Protein AF-A0A9W7DPL4-F1 (afdb_monomer)

pLDDT: mean 86.48, std 16.21, range [28.81, 98.75]

Structure (mmCIF, N/CA/C/O backbone):
data_AF-A0A9W7DPL4-F1
#
_entry.id   AF-A0A9W7DPL4-F1
#
loop_
_atom_site.group_PDB
_atom_site.id
_atom_site.type_symbol
_atom_site.label_atom_id
_atom_site.label_alt_id
_atom_site.label_comp_id
_atom_site.label_asym_id
_atom_site.label_entity_id
_atom_site.label_seq_id
_atom_site.pdbx_PDB_ins_code
_atom_site.Cartn_x
_atom_site.Cartn_y
_atom_site.Cartn_z
_atom_site.occupancy
_atom_site.B_iso_or_equiv
_atom_site.auth_seq_id
_atom_site.auth_comp_id
_atom_site.auth_asym_id
_atom_site.auth_atom_id
_atom_site.pdbx_PDB_model_num
ATOM 1 N N . MET A 1 1 ? -44.349 31.134 -17.736 1.00 36.91 1 MET A N 1
ATOM 2 C CA . MET A 1 1 ? -44.894 29.888 -17.160 1.00 36.91 1 MET A CA 1
ATOM 3 C C . MET A 1 1 ? -43.747 29.153 -16.495 1.00 36.91 1 MET A C 1
ATOM 5 O O . MET A 1 1 ? -42.755 28.890 -17.158 1.00 36.91 1 MET A O 1
ATOM 9 N N . MET A 1 2 ? -43.844 28.960 -15.181 1.00 37.44 2 MET A N 1
ATOM 10 C CA . MET A 1 2 ? -42.906 28.165 -14.385 1.00 37.44 2 MET A CA 1
ATOM 11 C C . MET A 1 2 ? -43.144 26.667 -14.615 1.00 37.44 2 MET A C 1
ATOM 13 O O . MET A 1 2 ? -44.274 26.276 -14.900 1.00 37.44 2 MET A O 1
ATOM 17 N N . GLY A 1 3 ? -42.115 25.855 -14.373 1.00 28.81 3 GLY A N 1
ATOM 18 C CA . GLY A 1 3 ? -42.227 24.416 -14.118 1.00 28.81 3 GLY A CA 1
ATOM 19 C C . GLY A 1 3 ? -41.182 23.612 -14.893 1.00 28.81 3 GLY A C 1
ATOM 20 O O . GLY A 1 3 ? -41.059 23.780 -16.096 1.00 28.81 3 GLY A O 1
ATOM 21 N N . ALA A 1 4 ? -40.392 22.725 -14.303 1.00 31.14 4 ALA A N 1
ATOM 22 C CA . ALA A 1 4 ? -40.166 22.376 -12.908 1.00 31.14 4 ALA A CA 1
ATOM 23 C C . ALA A 1 4 ? -38.813 21.646 -12.882 1.00 31.14 4 ALA A C 1
ATOM 25 O O . ALA A 1 4 ? -38.552 20.805 -13.742 1.00 31.14 4 ALA A O 1
ATOM 26 N N . GLY A 1 5 ? -37.942 21.988 -11.931 1.00 30.33 5 GLY A N 1
ATOM 27 C CA . GLY A 1 5 ? -36.714 21.237 -11.695 1.00 30.33 5 GLY A CA 1
ATOM 28 C C . GLY A 1 5 ? -37.054 19.845 -11.172 1.00 30.33 5 GLY A C 1
ATOM 29 O O . GLY A 1 5 ? -37.799 19.714 -10.202 1.00 30.33 5 GLY A O 1
ATOM 30 N N . SER A 1 6 ? -36.510 18.809 -11.806 1.00 29.59 6 SER A N 1
ATOM 31 C CA . SER A 1 6 ? -36.501 17.463 -11.248 1.00 29.59 6 SER A CA 1
ATOM 32 C C . SER A 1 6 ? -35.493 17.432 -10.101 1.00 29.59 6 SER A C 1
ATOM 34 O O . SER A 1 6 ? -34.285 17.316 -10.316 1.00 29.59 6 SER A O 1
ATOM 36 N N . SER A 1 7 ? -35.986 17.574 -8.876 1.00 32.00 7 SER A N 1
ATOM 37 C CA . SER A 1 7 ? -35.237 17.214 -7.683 1.00 32.00 7 SER A CA 1
ATOM 38 C C . SER A 1 7 ? -34.941 15.714 -7.732 1.00 32.00 7 SER A C 1
ATOM 40 O O . SER A 1 7 ? -35.847 14.883 -7.798 1.00 32.00 7 SER A O 1
ATOM 42 N N . HIS A 1 8 ? -33.660 15.350 -7.699 1.00 32.06 8 HIS A N 1
ATOM 43 C CA . HIS A 1 8 ? -33.264 14.010 -7.289 1.00 32.06 8 HIS A CA 1
ATOM 44 C C . HIS A 1 8 ? -33.706 13.831 -5.832 1.00 32.06 8 HIS A C 1
ATOM 46 O O . HIS A 1 8 ? -33.037 14.292 -4.910 1.00 32.06 8 HIS A O 1
ATOM 52 N N . GLN A 1 9 ? -34.856 13.193 -5.618 1.00 29.78 9 GLN A N 1
ATOM 53 C CA . GLN A 1 9 ? -35.152 12.571 -4.336 1.00 29.78 9 GLN A CA 1
ATOM 54 C C . GLN A 1 9 ? -34.154 11.427 -4.162 1.00 29.78 9 GLN A C 1
ATOM 56 O O . GLN A 1 9 ? -34.191 10.435 -4.891 1.00 29.78 9 GLN A O 1
ATOM 61 N N . SER A 1 10 ? -33.230 11.578 -3.216 1.00 34.31 10 SER A N 1
ATOM 62 C CA . SER A 1 10 ? -32.540 10.433 -2.646 1.00 34.31 10 SER A CA 1
ATOM 63 C C . SER A 1 10 ? -33.612 9.555 -2.000 1.00 34.31 10 SER A C 1
ATOM 65 O O . SER A 1 10 ? -34.240 9.949 -1.019 1.00 34.31 10 SER A O 1
ATOM 67 N N . ASN A 1 11 ? -33.876 8.380 -2.572 1.00 39.41 11 ASN A N 1
ATOM 68 C CA . ASN A 1 11 ? -34.682 7.359 -1.907 1.00 39.41 11 ASN A CA 1
ATOM 69 C C . ASN A 1 11 ? -33.906 6.899 -0.666 1.00 39.41 11 ASN A C 1
ATOM 71 O O . ASN A 1 11 ? -33.095 5.976 -0.729 1.00 39.41 11 ASN A O 1
ATOM 75 N N . GLY A 1 12 ? -34.095 7.610 0.446 1.00 50.88 12 GLY A N 1
ATOM 76 C CA . GLY A 1 12 ? -33.578 7.228 1.749 1.00 50.88 12 GLY A CA 1
ATOM 77 C C . GLY A 1 12 ? -34.154 5.870 2.123 1.00 50.88 12 GLY A C 1
ATOM 78 O O . GLY A 1 12 ? -35.369 5.679 2.107 1.00 50.88 12 GLY A O 1
ATOM 79 N N . MET A 1 13 ? -33.271 4.919 2.410 1.00 57.44 13 MET A N 1
ATOM 80 C CA . MET A 1 13 ? -33.646 3.601 2.914 1.00 57.44 13 MET A CA 1
ATOM 81 C C . MET A 1 13 ? -34.536 3.744 4.161 1.00 57.44 13 MET A C 1
ATOM 83 O O . MET A 1 13 ? -34.316 4.665 4.953 1.00 57.44 13 MET A O 1
ATOM 87 N N . PRO A 1 14 ? -35.543 2.871 4.345 1.00 63.38 14 PRO A N 1
ATOM 88 C CA .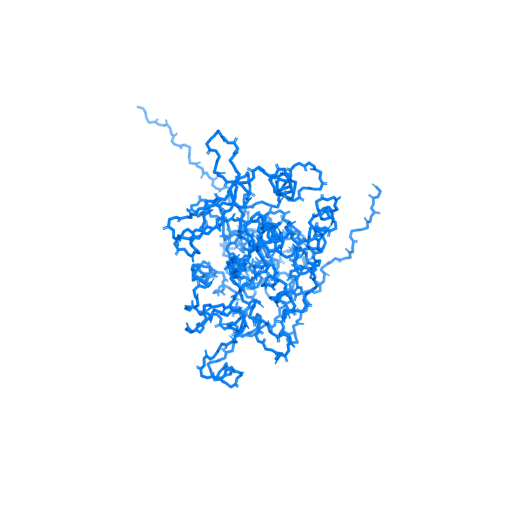 PRO A 1 14 ? -36.466 2.980 5.467 1.00 63.38 14 PRO A CA 1
ATOM 89 C C . PRO A 1 14 ? -35.733 2.837 6.816 1.00 63.38 14 PRO A C 1
ATOM 91 O O . PRO A 1 14 ? -34.727 2.127 6.884 1.00 63.38 14 PRO A O 1
ATOM 94 N N . PRO A 1 15 ? -36.227 3.482 7.891 1.00 65.19 15 PRO A N 1
ATOM 95 C CA . PRO A 1 15 ? -35.708 3.305 9.246 1.00 65.19 15 PRO A CA 1
ATOM 96 C C . PRO A 1 15 ? -35.655 1.823 9.638 1.00 65.19 15 PRO A C 1
ATOM 98 O O . PRO A 1 15 ? -36.596 1.072 9.378 1.00 65.19 15 PRO A O 1
ATOM 101 N N . LEU A 1 16 ? -34.560 1.407 10.269 1.00 71.31 16 LEU A N 1
ATOM 102 C CA . LEU A 1 16 ? -34.350 0.047 10.745 1.00 71.31 16 LEU A CA 1
ATOM 103 C C . LEU A 1 16 ? -34.710 -0.035 12.231 1.00 71.31 16 LEU A C 1
ATOM 105 O O . LEU A 1 16 ? -34.035 0.548 13.080 1.00 71.31 16 LEU A O 1
ATOM 109 N N . ASP A 1 17 ? -35.750 -0.799 12.562 1.00 75.25 17 ASP A N 1
ATOM 110 C CA . ASP A 1 17 ? -36.037 -1.161 13.950 1.00 75.25 17 ASP A CA 1
ATOM 111 C C . ASP A 1 17 ? -35.234 -2.408 14.341 1.00 75.25 17 ASP A C 1
ATOM 113 O O . ASP A 1 17 ? -35.677 -3.545 14.158 1.00 75.25 17 ASP A O 1
ATOM 117 N N . VAL A 1 18 ? -34.035 -2.183 14.884 1.00 69.81 18 VAL A N 1
ATOM 118 C CA . VAL A 1 18 ? -33.102 -3.234 15.323 1.00 69.81 18 VAL A CA 1
ATOM 119 C C . VAL A 1 18 ? -33.755 -4.199 16.312 1.00 69.81 18 VAL A C 1
ATOM 121 O O . VAL A 1 18 ? -33.463 -5.391 16.283 1.00 69.81 18 VAL A O 1
ATOM 124 N N . LYS A 1 19 ? -34.669 -3.713 17.160 1.00 71.81 19 LYS A N 1
ATOM 125 C CA . LYS A 1 19 ? -35.321 -4.520 18.204 1.00 71.81 19 LYS A CA 1
ATOM 126 C C . LYS A 1 19 ? -36.351 -5.493 17.636 1.00 71.81 19 LYS A C 1
ATOM 128 O O . LYS A 1 19 ? -36.674 -6.479 18.293 1.00 71.81 19 LYS A O 1
ATOM 133 N N . SER A 1 20 ? -36.853 -5.225 16.430 1.00 77.12 20 SER A N 1
ATOM 134 C CA . SER A 1 20 ? -37.818 -6.082 15.733 1.00 77.12 20 SER A CA 1
ATOM 135 C C . SER A 1 20 ? -37.172 -7.228 14.944 1.00 77.12 20 SER A C 1
ATOM 137 O O . SER A 1 20 ? -37.871 -8.144 14.508 1.00 77.12 20 SER A O 1
ATOM 139 N N . LEU A 1 21 ? -35.847 -7.195 14.758 1.00 74.44 21 LEU A N 1
ATOM 140 C CA . LEU A 1 21 ? -35.107 -8.153 13.942 1.00 74.44 21 LEU A CA 1
ATOM 141 C C . LEU A 1 21 ? -34.288 -9.110 14.809 1.00 74.44 21 LEU A C 1
ATOM 143 O O . LEU A 1 21 ? -33.631 -8.720 15.770 1.00 74.44 21 LEU A O 1
ATOM 147 N N . SER A 1 22 ? -34.276 -10.386 14.428 1.00 77.75 22 SER A N 1
ATOM 148 C CA . SER A 1 22 ? -33.341 -11.358 14.998 1.00 77.75 22 SER A CA 1
ATOM 149 C C . SER A 1 22 ? -31.902 -11.086 14.536 1.00 77.75 22 SER A C 1
ATOM 151 O O . SER A 1 22 ? -31.674 -10.510 13.468 1.00 77.75 22 SER A O 1
ATOM 153 N N . VAL A 1 23 ? -30.915 -11.562 15.304 1.00 68.50 23 VAL A N 1
ATOM 154 C CA . VAL A 1 23 ? -29.484 -11.455 14.954 1.00 68.50 23 VAL A CA 1
ATOM 155 C C . VAL A 1 23 ? -29.190 -11.961 13.527 1.00 68.50 23 VAL A C 1
ATOM 157 O O . VAL A 1 23 ? -28.574 -11.204 12.779 1.00 68.50 23 VAL A O 1
ATOM 160 N N . PRO A 1 24 ? -29.692 -13.131 13.069 1.00 74.25 24 PRO A N 1
ATOM 161 C CA . PRO A 1 24 ? -29.479 -13.582 11.688 1.00 74.25 24 PRO A CA 1
ATOM 162 C C . PRO A 1 24 ? -30.087 -12.666 10.613 1.00 74.25 24 PRO A C 1
ATOM 164 O O . PRO A 1 24 ? -29.532 -12.537 9.522 1.00 74.25 24 PRO A O 1
ATOM 167 N N . GLN A 1 25 ? -31.221 -12.013 10.894 1.00 74.31 25 GLN A N 1
ATOM 168 C CA . GLN A 1 25 ? -31.845 -11.070 9.955 1.00 74.31 25 GLN A CA 1
ATOM 169 C C . GLN A 1 25 ? -31.020 -9.785 9.825 1.00 74.31 25 GLN A C 1
ATOM 171 O O . GLN A 1 25 ? -30.780 -9.328 8.706 1.00 74.31 25 GLN A O 1
ATOM 176 N N . LEU A 1 26 ? -30.544 -9.239 10.950 1.00 70.94 26 LEU A N 1
ATOM 177 C CA . LEU A 1 26 ? -29.623 -8.097 10.964 1.00 70.94 26 LEU A CA 1
ATOM 178 C C . LEU A 1 26 ? -28.325 -8.428 10.229 1.00 70.94 26 LEU A C 1
ATOM 180 O O . LEU A 1 26 ? -27.838 -7.637 9.425 1.00 70.94 26 LEU A O 1
ATOM 184 N N . GLU A 1 27 ? -27.796 -9.624 10.461 1.00 68.31 27 GLU A N 1
ATOM 185 C CA . GLU A 1 27 ? -26.588 -10.114 9.819 1.00 68.31 27 GLU A CA 1
ATOM 186 C C . GLU A 1 27 ? -26.751 -10.208 8.295 1.00 68.31 27 GLU A C 1
ATOM 188 O O . GLU A 1 27 ? -25.946 -9.647 7.552 1.00 68.31 27 GLU A O 1
ATOM 193 N N . SER A 1 28 ? -27.821 -10.847 7.812 1.00 72.00 28 SER A N 1
ATOM 194 C CA . SER A 1 28 ? -28.128 -10.940 6.379 1.00 72.00 28 SER A CA 1
ATOM 195 C C . SER A 1 28 ? -28.258 -9.560 5.726 1.00 72.00 28 SER A C 1
ATOM 197 O O . SER A 1 28 ? -27.789 -9.356 4.605 1.00 72.00 28 SER A O 1
ATOM 199 N N . LEU A 1 29 ? -28.875 -8.604 6.424 1.00 70.44 29 LEU A N 1
ATOM 200 C CA . LEU A 1 29 ? -29.056 -7.243 5.934 1.00 70.44 29 LEU A CA 1
ATOM 201 C C . LEU A 1 29 ? -27.717 -6.502 5.834 1.00 70.44 29 LEU A C 1
ATOM 203 O O . LEU A 1 29 ? -27.379 -6.000 4.763 1.00 70.44 29 LEU A O 1
ATOM 207 N N . LEU A 1 30 ? -26.919 -6.498 6.907 1.00 67.62 30 LEU A N 1
ATOM 208 C CA . LEU A 1 30 ? -25.583 -5.888 6.947 1.00 67.62 30 LEU A CA 1
ATOM 209 C C . LEU A 1 30 ? -24.649 -6.488 5.884 1.00 67.62 30 LEU A C 1
ATOM 211 O O . LEU A 1 30 ? -23.911 -5.763 5.216 1.00 67.62 30 LEU A O 1
ATOM 215 N N . ARG A 1 31 ? -24.740 -7.800 5.646 1.00 65.50 31 ARG A N 1
ATOM 216 C CA . ARG A 1 31 ? -23.966 -8.514 4.616 1.00 65.50 31 ARG A CA 1
ATOM 217 C C . ARG A 1 31 ? -24.296 -8.114 3.189 1.00 65.50 31 ARG A C 1
ATOM 219 O O . ARG A 1 31 ? -23.406 -8.133 2.343 1.00 65.50 31 ARG A O 1
ATOM 226 N N . SER A 1 32 ? -25.543 -7.738 2.919 1.00 63.97 32 SER A N 1
ATOM 227 C CA . SER A 1 32 ? -25.959 -7.281 1.589 1.00 63.97 32 SER A CA 1
ATOM 228 C C . SER A 1 32 ? -25.336 -5.936 1.187 1.00 63.97 32 SER A C 1
ATOM 230 O O . SER A 1 32 ? -25.490 -5.516 0.044 1.00 63.97 32 SER A O 1
ATOM 232 N N . GLN A 1 33 ? -24.643 -5.249 2.111 1.00 54.50 33 GLN A N 1
ATOM 233 C CA . GLN A 1 33 ? -24.088 -3.899 1.934 1.00 54.50 33 GLN A CA 1
ATOM 234 C C . GLN A 1 33 ? -25.130 -2.839 1.547 1.00 54.50 33 GLN A C 1
ATOM 236 O O . GLN A 1 33 ? -24.780 -1.724 1.168 1.00 54.50 33 GLN A O 1
ATOM 241 N N . GLN A 1 34 ? -26.420 -3.137 1.710 1.00 58.41 34 GLN A N 1
ATOM 242 C CA . GLN A 1 34 ? -27.498 -2.166 1.549 1.00 58.41 34 GLN A CA 1
ATOM 243 C C . GLN A 1 34 ? -27.645 -1.261 2.787 1.00 58.41 34 GLN A C 1
ATOM 245 O O . GLN A 1 34 ? -28.657 -0.602 2.959 1.00 58.41 34 GLN A O 1
ATOM 250 N N . VAL A 1 35 ? -26.660 -1.214 3.687 1.00 54.25 35 VAL A N 1
ATOM 251 C CA . VAL A 1 35 ? -26.841 -0.638 5.032 1.00 54.25 35 VAL A CA 1
ATOM 252 C C . VAL A 1 35 ? -26.299 0.766 5.233 1.00 54.25 35 VAL A C 1
ATOM 254 O O . VAL A 1 35 ? -26.601 1.408 6.236 1.00 54.25 35 VAL A O 1
ATOM 257 N N . SER A 1 36 ? -25.601 1.283 4.231 1.00 54.47 36 SER A N 1
ATOM 258 C CA . SER A 1 36 ? -25.084 2.649 4.155 1.00 54.47 36 SER A CA 1
ATOM 259 C C . SER A 1 36 ? -26.122 3.742 4.439 1.00 54.47 36 SER A C 1
ATOM 261 O O . SER A 1 36 ? -25.820 4.803 4.994 1.00 54.47 36 SER A O 1
ATOM 263 N N . GLY A 1 37 ? -27.379 3.473 4.078 1.00 58.22 37 GLY A N 1
ATOM 264 C CA . GLY A 1 37 ? -28.510 4.375 4.265 1.00 58.22 37 GLY A CA 1
ATOM 265 C C . GLY A 1 37 ? -29.314 4.150 5.545 1.00 58.22 37 GLY A C 1
ATOM 266 O O . GLY A 1 37 ? -30.147 4.998 5.857 1.00 58.22 37 GLY A O 1
ATOM 267 N N . PHE A 1 38 ? -29.093 3.060 6.290 1.00 64.19 38 PHE A N 1
ATOM 268 C CA . PHE A 1 38 ? -29.941 2.742 7.437 1.00 64.19 38 PHE A CA 1
ATOM 269 C C . PHE A 1 38 ? -29.744 3.719 8.594 1.00 64.19 38 PHE A C 1
ATOM 271 O O . PHE A 1 38 ? -28.685 4.322 8.801 1.00 64.19 38 PHE A O 1
ATOM 278 N N . ARG A 1 39 ? -30.831 3.890 9.331 1.00 67.44 39 ARG A N 1
ATOM 279 C CA . ARG A 1 39 ? -30.963 4.686 10.545 1.00 67.44 39 ARG A CA 1
ATOM 280 C C . ARG A 1 39 ? -31.741 3.857 11.559 1.00 67.44 39 ARG A C 1
ATOM 282 O O . ARG A 1 39 ? -32.409 2.917 11.138 1.00 67.44 39 ARG A O 1
ATOM 289 N N . ASP A 1 40 ? -31.672 4.173 12.848 1.00 70.31 40 ASP A N 1
ATOM 290 C CA . ASP A 1 40 ? -32.588 3.561 13.815 1.00 70.31 40 ASP A CA 1
ATOM 291 C C . ASP A 1 40 ? -34.050 3.923 13.473 1.00 70.31 40 ASP A C 1
ATOM 293 O O . ASP A 1 40 ? -34.319 4.729 12.576 1.00 70.31 40 ASP A O 1
ATOM 297 N N . HIS A 1 41 ? -35.010 3.361 14.207 1.00 70.88 41 HIS A N 1
ATOM 298 C CA . HIS A 1 41 ? -36.436 3.673 14.055 1.00 70.88 41 HIS A CA 1
ATOM 299 C C . HIS A 1 41 ? -36.779 5.173 14.211 1.00 70.88 41 HIS A C 1
ATOM 301 O O . HIS A 1 41 ? -37.872 5.582 13.826 1.00 70.88 41 HIS A O 1
ATOM 307 N N . ASN A 1 42 ? -35.856 5.998 14.727 1.00 65.81 42 ASN A N 1
ATOM 308 C CA . ASN A 1 42 ? -35.983 7.450 14.882 1.00 65.81 42 ASN A CA 1
ATOM 309 C C . ASN A 1 42 ? -35.214 8.257 13.820 1.00 65.81 42 ASN A C 1
ATOM 311 O O . ASN A 1 42 ? -35.218 9.486 13.877 1.00 65.81 42 ASN A O 1
ATOM 315 N N . GLY A 1 43 ? -34.545 7.611 12.862 1.00 67.69 43 GLY A N 1
ATOM 316 C CA . GLY A 1 43 ? -33.737 8.305 11.859 1.00 67.69 43 GLY A CA 1
ATOM 317 C C . GLY A 1 43 ? -32.296 8.623 12.295 1.00 67.69 43 GLY A C 1
ATOM 318 O O . GLY A 1 43 ? -31.587 9.315 11.564 1.00 67.69 43 GLY A O 1
ATOM 319 N N . ASP A 1 44 ? -31.822 8.083 13.420 1.00 70.62 44 ASP A N 1
ATOM 320 C CA . ASP A 1 44 ? -30.498 8.323 14.001 1.00 70.62 44 ASP A CA 1
ATOM 321 C C . ASP A 1 44 ? -29.503 7.192 13.663 1.00 70.62 44 ASP A C 1
ATOM 323 O O . ASP A 1 44 ? -29.722 6.014 13.957 1.00 70.62 44 ASP A O 1
ATOM 327 N N . ARG A 1 45 ? -28.378 7.537 13.017 1.00 71.94 45 ARG A N 1
ATOM 328 C CA . ARG A 1 45 ? -27.326 6.566 12.657 1.00 71.94 45 ARG A CA 1
ATOM 329 C C . ARG A 1 45 ? -26.423 6.218 13.843 1.00 71.94 45 ARG A C 1
ATOM 331 O O . ARG A 1 45 ? -25.877 5.122 13.857 1.00 71.94 45 ARG A O 1
ATOM 338 N N . VAL A 1 46 ? -26.227 7.126 14.798 1.00 65.88 46 VAL A N 1
ATOM 339 C CA . VAL A 1 46 ? -25.354 6.913 15.964 1.00 65.88 46 VAL A CA 1
ATOM 340 C C . VAL A 1 46 ? -26.026 5.946 16.932 1.00 65.88 46 VAL A C 1
ATOM 342 O O . VAL A 1 46 ? -25.419 4.951 17.319 1.00 65.88 46 VAL A O 1
ATOM 345 N N . LYS A 1 47 ? -27.317 6.144 17.219 1.00 68.44 47 LYS A N 1
ATOM 346 C CA . LYS A 1 47 ? -28.085 5.212 18.062 1.00 68.44 47 LYS A CA 1
ATOM 347 C C . LYS A 1 47 ? -28.166 3.805 17.480 1.00 68.44 47 LYS A C 1
ATOM 349 O O . LYS A 1 47 ? -28.002 2.838 18.216 1.00 68.44 47 LYS A O 1
ATOM 354 N N . LEU A 1 48 ? -28.335 3.682 16.160 1.00 67.19 48 LEU A N 1
ATOM 355 C CA . LEU A 1 48 ? -28.282 2.390 15.465 1.00 67.19 48 LEU A CA 1
ATOM 356 C C . LEU A 1 48 ? -26.970 1.641 15.760 1.00 67.19 48 LEU A C 1
ATOM 358 O O . LEU A 1 48 ? -26.974 0.435 15.989 1.00 67.19 48 LEU A O 1
ATOM 362 N N . VAL A 1 49 ? -25.847 2.358 15.779 1.00 65.31 49 VAL A N 1
ATOM 363 C CA . VAL A 1 49 ? -24.522 1.780 16.042 1.00 65.31 49 VAL A CA 1
ATOM 364 C C . VAL A 1 49 ? -24.409 1.331 17.485 1.00 65.31 49 VAL A C 1
ATOM 366 O O . VAL A 1 49 ? -24.002 0.202 17.730 1.00 65.31 49 VAL A O 1
ATOM 369 N N . GLU A 1 50 ? -24.836 2.158 18.437 1.00 67.38 50 GLU A N 1
ATOM 370 C CA . GLU A 1 50 ? -24.882 1.775 19.850 1.00 67.38 50 GLU A CA 1
ATOM 371 C C . GLU A 1 50 ? -25.738 0.529 20.098 1.00 67.38 50 GLU A C 1
ATOM 373 O O . GLU A 1 50 ? -25.364 -0.321 20.906 1.00 67.38 50 GLU A O 1
ATOM 378 N N . GLU A 1 51 ? -26.883 0.404 19.422 1.00 68.88 51 GLU A N 1
ATOM 379 C CA . GLU A 1 51 ? -27.753 -0.769 19.530 1.00 68.88 51 GLU A CA 1
ATOM 380 C C . GLU A 1 51 ? -27.094 -2.020 18.935 1.00 68.88 51 GLU A C 1
ATOM 382 O O . GLU A 1 51 ? -27.063 -3.058 19.593 1.00 68.88 51 GLU A O 1
ATOM 387 N N . VAL A 1 52 ? -26.498 -1.925 17.743 1.00 67.69 52 VAL A N 1
ATOM 388 C CA . VAL A 1 52 ? -25.807 -3.051 17.090 1.00 67.69 52 VAL A CA 1
ATOM 389 C C . VAL A 1 52 ? -24.558 -3.490 17.867 1.00 67.69 52 VAL A C 1
ATOM 391 O O . VAL A 1 52 ? -24.321 -4.693 18.011 1.00 67.69 52 VAL A O 1
ATOM 394 N N . MET A 1 53 ? -23.802 -2.544 18.433 1.00 68.19 53 MET A N 1
ATOM 395 C CA . MET A 1 53 ? -22.623 -2.825 19.263 1.00 68.19 53 MET A CA 1
ATOM 396 C C . MET A 1 53 ? -22.949 -3.612 20.527 1.00 68.19 53 MET A C 1
ATOM 398 O O . MET A 1 53 ? -22.152 -4.443 20.959 1.00 68.19 53 MET A O 1
ATOM 402 N N . LYS A 1 54 ? -24.138 -3.406 21.098 1.00 69.81 54 LYS A N 1
ATOM 403 C CA . LYS A 1 54 ? -24.603 -4.163 22.268 1.00 69.81 54 LYS A CA 1
ATOM 404 C C . LYS A 1 54 ? -24.988 -5.606 21.932 1.00 69.81 54 LYS A C 1
ATOM 406 O O . LYS A 1 54 ? -25.059 -6.425 22.843 1.00 69.81 54 LYS A O 1
ATOM 411 N N . LEU A 1 55 ? -25.262 -5.920 20.662 1.00 68.75 55 LEU A N 1
ATOM 412 C CA . LEU A 1 55 ? -25.757 -7.235 20.248 1.00 68.75 55 LEU A CA 1
ATOM 413 C C . LEU A 1 55 ? -24.630 -8.229 19.984 1.00 68.75 55 LEU A C 1
ATOM 415 O O . LEU A 1 55 ? -24.677 -9.348 20.490 1.00 68.75 55 LEU A O 1
ATOM 419 N N . SER A 1 56 ? -23.645 -7.855 19.161 1.00 72.31 56 SER A N 1
ATOM 420 C CA . SER A 1 56 ? -22.469 -8.694 18.914 1.00 72.31 56 SER A CA 1
ATOM 421 C C . SER A 1 56 ? -21.356 -7.937 18.181 1.00 72.31 56 SER A C 1
ATOM 423 O O . SER A 1 56 ? -21.602 -7.066 17.338 1.00 72.31 56 SER A O 1
ATOM 425 N N . LEU A 1 57 ? -20.113 -8.338 18.443 1.00 68.75 57 LEU A N 1
ATOM 426 C CA . LEU A 1 57 ? -18.940 -7.809 17.756 1.00 68.75 57 LEU A CA 1
ATOM 427 C C . LEU A 1 57 ? -18.929 -8.093 16.235 1.00 68.75 57 LEU A C 1
ATOM 429 O O . LEU A 1 57 ? -18.635 -7.165 15.481 1.00 68.75 57 LEU A O 1
ATOM 433 N N . PRO A 1 58 ? -19.327 -9.286 15.736 1.00 72.00 58 PRO A N 1
ATOM 434 C CA . PRO A 1 58 ? -19.443 -9.527 14.295 1.00 72.00 58 PRO A CA 1
ATOM 435 C C . PRO A 1 58 ? -20.391 -8.559 13.575 1.00 72.00 58 PRO A C 1
ATOM 437 O O . PRO A 1 58 ? -20.078 -8.087 12.483 1.00 72.00 58 PRO A O 1
ATOM 440 N N . LEU A 1 59 ? -21.532 -8.209 14.184 1.00 72.31 59 LEU A N 1
ATOM 441 C CA . LEU A 1 59 ? -22.452 -7.232 13.588 1.00 72.31 59 LEU A CA 1
ATOM 442 C C . LEU A 1 59 ? -21.845 -5.822 13.554 1.00 72.31 59 LEU A C 1
ATOM 444 O O . LEU A 1 59 ? -22.026 -5.101 12.573 1.00 72.31 59 LEU A O 1
ATOM 448 N N . SER A 1 60 ? -21.078 -5.451 14.582 1.00 77.69 60 SER A N 1
ATOM 449 C CA . SER A 1 60 ? -20.366 -4.165 14.613 1.00 77.69 60 SER A CA 1
ATOM 450 C C . SER A 1 60 ? -19.343 -4.073 13.489 1.00 77.69 60 SER A C 1
ATOM 452 O O . SER A 1 60 ? -19.296 -3.070 12.781 1.00 77.69 60 SER A O 1
ATOM 454 N N . MET A 1 61 ? -18.587 -5.148 13.254 1.00 82.56 61 MET A N 1
ATOM 455 C CA . MET A 1 61 ? -17.615 -5.207 12.162 1.00 82.56 61 MET A CA 1
ATOM 456 C C . MET A 1 61 ? -18.266 -5.030 10.790 1.00 82.56 61 MET A C 1
ATOM 458 O O . MET A 1 61 ? -17.745 -4.282 9.965 1.00 82.56 61 MET A O 1
ATOM 462 N N . LEU A 1 62 ? -19.424 -5.647 10.535 1.00 83.00 62 LEU A N 1
ATOM 463 C CA . LEU A 1 62 ? -20.134 -5.444 9.267 1.00 83.00 62 LEU A CA 1
ATOM 464 C C . LEU A 1 62 ? -20.584 -3.987 9.079 1.00 83.00 62 LEU A C 1
ATOM 466 O O . LEU A 1 62 ? -20.496 -3.459 7.969 1.00 83.00 62 LEU A O 1
ATOM 470 N N . LEU A 1 63 ? -21.032 -3.334 10.153 1.00 83.69 63 LEU A N 1
ATOM 471 C CA . LEU A 1 63 ? -21.452 -1.936 10.113 1.00 83.69 63 LEU A CA 1
ATOM 472 C C . LEU A 1 63 ? -20.269 -0.990 9.855 1.00 83.69 63 LEU A C 1
ATOM 474 O O . LEU A 1 63 ? -20.355 -0.145 8.965 1.00 83.69 63 LEU A O 1
ATOM 478 N N . ILE A 1 64 ? -19.138 -1.193 10.540 1.00 89.44 64 ILE A N 1
ATOM 479 C CA . ILE A 1 64 ? -17.901 -0.427 10.311 1.00 89.44 64 ILE A CA 1
ATOM 480 C C . ILE A 1 64 ? -17.429 -0.591 8.863 1.00 89.44 64 ILE A C 1
ATOM 482 O O . ILE A 1 64 ? -17.143 0.391 8.179 1.00 89.44 64 ILE A O 1
ATOM 486 N N . ARG A 1 65 ? -17.396 -1.832 8.357 1.00 93.31 65 ARG A N 1
ATOM 487 C CA . ARG A 1 65 ? -17.023 -2.124 6.965 1.00 93.31 65 ARG A CA 1
ATOM 488 C C . ARG A 1 65 ? -17.942 -1.411 5.967 1.00 93.31 65 ARG A C 1
ATOM 490 O O . ARG A 1 65 ? -17.462 -0.958 4.932 1.00 93.31 65 ARG A O 1
ATOM 497 N N . SER A 1 66 ? -19.242 -1.297 6.253 1.00 89.38 66 SER A N 1
ATOM 498 C CA . SER A 1 66 ? -20.169 -0.543 5.399 1.00 89.38 66 SER A CA 1
ATOM 499 C C . SER A 1 66 ? -19.878 0.957 5.413 1.00 89.38 66 SER A C 1
ATOM 501 O O . SER A 1 66 ? -19.839 1.569 4.349 1.00 89.38 66 SER A O 1
ATOM 503 N N . ASP A 1 67 ? -19.657 1.546 6.587 1.00 93.00 67 ASP A N 1
ATOM 504 C CA . ASP A 1 67 ? -19.345 2.974 6.711 1.00 93.00 67 ASP A CA 1
ATOM 505 C C . ASP A 1 67 ? -18.034 3.333 6.001 1.00 93.00 67 ASP A C 1
ATOM 507 O O . ASP A 1 67 ? -17.959 4.347 5.310 1.00 93.00 67 ASP A O 1
ATOM 511 N N . LEU A 1 68 ? -17.020 2.470 6.104 1.00 96.88 68 LEU A N 1
ATOM 512 C CA . LEU A 1 68 ? -15.759 2.615 5.377 1.00 96.88 68 LEU A CA 1
ATOM 513 C C . LEU A 1 68 ? -15.961 2.545 3.855 1.00 96.88 68 LEU A C 1
ATOM 515 O O . LEU A 1 68 ? -15.379 3.345 3.126 1.00 96.88 68 LEU A O 1
ATOM 519 N N . LYS A 1 69 ? -16.814 1.638 3.355 1.00 95.62 69 LYS A N 1
ATOM 520 C CA . LYS A 1 69 ? -17.144 1.558 1.918 1.00 95.62 69 LYS A CA 1
ATOM 521 C C . LYS A 1 69 ? -17.839 2.818 1.411 1.00 95.62 69 LYS A C 1
ATOM 523 O O . LYS A 1 69 ? -17.561 3.241 0.291 1.00 95.62 69 LYS A O 1
ATOM 528 N N . ASP A 1 70 ? -18.716 3.414 2.214 1.00 94.69 70 ASP A N 1
ATOM 529 C CA . ASP A 1 70 ? -19.347 4.692 1.875 1.00 94.69 70 ASP A CA 1
ATOM 530 C C . ASP A 1 70 ? -18.325 5.823 1.836 1.00 94.69 70 ASP A C 1
ATOM 532 O O . ASP A 1 70 ? -18.277 6.564 0.856 1.00 94.69 70 ASP A O 1
ATOM 536 N N . LEU A 1 71 ? -17.488 5.917 2.874 1.00 96.69 71 LEU A N 1
ATOM 537 C CA . LEU A 1 71 ? -16.430 6.919 2.991 1.00 96.69 71 LEU A CA 1
ATOM 538 C C . LEU A 1 71 ? -15.468 6.873 1.796 1.00 96.69 71 LEU A C 1
ATOM 540 O O . LEU A 1 71 ? -15.034 7.908 1.298 1.00 96.69 71 LEU A O 1
ATOM 544 N N . MET A 1 72 ? -15.152 5.671 1.311 1.00 97.44 72 MET A N 1
ATOM 545 C CA . MET A 1 72 ? -14.250 5.473 0.178 1.00 97.44 72 MET A CA 1
ATOM 546 C C . MET A 1 72 ? -14.805 5.972 -1.156 1.00 97.44 72 MET A C 1
ATOM 548 O O . MET A 1 72 ? -14.023 6.089 -2.098 1.00 97.44 72 MET A O 1
ATOM 552 N N . ARG A 1 73 ? -16.109 6.248 -1.289 1.00 96.25 73 ARG A N 1
ATOM 553 C CA . ARG A 1 73 ? -16.687 6.804 -2.522 1.00 96.25 73 ARG A CA 1
ATOM 554 C C . ARG A 1 73 ? -16.438 8.305 -2.558 1.00 96.25 73 ARG A C 1
ATOM 556 O O . ARG A 1 73 ? -17.090 9.066 -1.850 1.00 96.25 73 ARG A O 1
ATOM 563 N N . ALA A 1 74 ? -15.524 8.734 -3.419 1.00 96.62 74 ALA A N 1
ATOM 564 C CA . ALA A 1 74 ? -15.068 10.115 -3.466 1.00 96.62 74 ALA A CA 1
ATOM 565 C C . ALA A 1 74 ? -14.934 10.598 -4.919 1.00 96.62 74 ALA A C 1
ATOM 567 O O . ALA A 1 74 ? -13.818 10.699 -5.419 1.00 96.62 74 ALA A O 1
ATOM 568 N N . PRO A 1 75 ? -16.044 10.943 -5.608 1.00 95.31 75 PRO A N 1
ATOM 569 C CA . PRO A 1 75 ? -16.038 11.351 -7.022 1.00 95.31 75 PRO A CA 1
ATOM 570 C C . PRO A 1 75 ? -15.134 12.544 -7.369 1.00 95.31 75 PRO A C 1
ATOM 572 O O . PRO A 1 75 ? -14.898 12.812 -8.542 1.00 95.31 75 PRO A O 1
ATOM 575 N N . HIS A 1 76 ? -14.673 13.286 -6.360 1.00 94.56 76 HIS A N 1
ATOM 576 C CA . HIS A 1 76 ? -13.827 14.471 -6.499 1.00 94.56 76 HIS A CA 1
ATOM 577 C C . HIS A 1 76 ? -12.359 14.228 -6.112 1.00 94.56 76 HIS A C 1
ATOM 579 O O . HIS A 1 76 ? -11.577 15.174 -6.126 1.00 94.56 76 HIS A O 1
ATOM 585 N N . HIS A 1 77 ? -11.988 13.001 -5.741 1.00 95.31 77 HIS A N 1
ATOM 586 C CA . HIS A 1 77 ? -10.621 12.631 -5.386 1.00 95.31 77 HIS A CA 1
ATOM 587 C C . HIS A 1 77 ? -10.089 11.586 -6.362 1.00 95.31 77 HIS A C 1
ATOM 589 O O . HIS A 1 77 ? -10.735 10.553 -6.555 1.00 95.31 77 HIS A O 1
ATOM 595 N N . ASP A 1 78 ? -8.914 11.856 -6.936 1.00 93.50 78 ASP A N 1
ATOM 596 C CA . ASP A 1 78 ? -8.221 10.989 -7.892 1.00 93.50 78 ASP A CA 1
ATOM 597 C C . ASP A 1 78 ? -9.188 10.362 -8.913 1.00 93.50 78 ASP A C 1
ATOM 599 O O . ASP A 1 78 ? -9.831 11.059 -9.697 1.00 93.50 78 ASP A O 1
ATOM 603 N N . ASP A 1 79 ? -9.324 9.039 -8.855 1.00 94.62 79 ASP A N 1
ATOM 604 C CA . ASP A 1 79 ? -10.112 8.200 -9.752 1.00 94.62 79 ASP A CA 1
ATOM 605 C C . ASP A 1 79 ? -11.485 7.827 -9.165 1.00 94.62 79 ASP A C 1
ATOM 607 O O . ASP A 1 79 ? -12.034 6.747 -9.409 1.00 94.62 79 ASP A O 1
ATOM 611 N N . GLY A 1 80 ? -12.032 8.713 -8.332 1.00 96.31 80 GLY A N 1
ATOM 612 C CA . GLY A 1 80 ? -13.355 8.580 -7.734 1.00 96.31 80 GLY A CA 1
ATOM 613 C C . GLY A 1 80 ? -13.396 7.808 -6.412 1.00 96.31 80 GLY A C 1
ATOM 614 O O . GLY A 1 80 ? -14.492 7.505 -5.924 1.00 96.31 80 GLY A O 1
ATOM 615 N N . SER A 1 81 ? -12.247 7.458 -5.819 1.00 98.06 81 SER A N 1
ATOM 616 C CA . SER A 1 81 ? -12.215 6.681 -4.576 1.00 98.06 81 SER A CA 1
ATOM 617 C C . SER A 1 81 ? -10.959 6.871 -3.724 1.00 98.06 81 SER A C 1
ATOM 619 O O . SER A 1 81 ? -9.853 6.923 -4.248 1.00 98.06 81 SER A O 1
ATOM 621 N N . TYR A 1 82 ? -11.130 6.842 -2.396 1.00 98.44 82 TYR A N 1
ATOM 622 C CA . TYR A 1 82 ? -10.031 6.751 -1.421 1.00 98.44 82 TYR A CA 1
ATOM 623 C C . TYR A 1 82 ? -9.512 5.322 -1.192 1.00 98.44 82 TYR A C 1
ATOM 625 O O . TYR A 1 82 ? -8.567 5.134 -0.427 1.00 98.44 82 TYR A O 1
ATOM 633 N N . ALA A 1 83 ? -10.099 4.295 -1.817 1.00 98.44 83 ALA A N 1
ATOM 634 C CA . ALA A 1 83 ? -9.680 2.912 -1.591 1.00 98.44 83 ALA A CA 1
ATOM 635 C C . ALA A 1 83 ? -8.165 2.693 -1.825 1.00 98.44 83 ALA A C 1
ATOM 637 O O . ALA A 1 83 ? -7.510 2.174 -0.917 1.00 98.44 83 ALA A O 1
ATOM 638 N N . PRO A 1 84 ? -7.547 3.155 -2.933 1.00 98.38 84 PRO A N 1
ATOM 639 C CA . PRO A 1 84 ? -6.103 2.991 -3.123 1.00 98.38 84 PRO A CA 1
ATOM 640 C C . PRO A 1 84 ? -5.260 3.680 -2.038 1.00 98.38 84 PRO A C 1
ATOM 642 O O . PRO A 1 84 ? -4.264 3.120 -1.579 1.00 98.38 84 PRO A O 1
ATOM 645 N N . LEU A 1 85 ? -5.694 4.854 -1.562 1.00 98.44 85 LEU A N 1
ATOM 646 C CA . LEU A 1 85 ? -5.026 5.579 -0.481 1.00 98.44 85 LEU A CA 1
ATOM 647 C C . LEU A 1 85 ? -5.027 4.772 0.828 1.00 98.44 85 LEU A C 1
ATOM 649 O O . LEU A 1 85 ? -4.013 4.725 1.523 1.00 98.44 85 LEU A O 1
ATOM 653 N N . PHE A 1 86 ? -6.126 4.087 1.152 1.00 98.75 86 PHE A N 1
ATOM 654 C CA . PHE A 1 86 ? -6.205 3.243 2.350 1.00 98.75 86 PHE A CA 1
ATOM 655 C C . PHE A 1 86 ? -5.448 1.920 2.221 1.00 98.75 86 PHE A C 1
ATOM 657 O O . PHE A 1 86 ? -4.889 1.447 3.211 1.00 98.75 86 PHE A O 1
ATOM 664 N N . ILE A 1 87 ? -5.357 1.347 1.015 1.00 98.69 87 ILE A N 1
ATOM 665 C CA . ILE A 1 87 ? -4.463 0.206 0.752 1.00 98.69 87 ILE A CA 1
ATOM 666 C C . ILE A 1 87 ? -3.013 0.622 1.018 1.00 98.69 87 ILE A C 1
ATOM 668 O O . ILE A 1 87 ? -2.296 -0.079 1.735 1.00 98.69 87 ILE A O 1
ATOM 672 N N . ARG A 1 88 ? -2.602 1.796 0.516 1.00 98.38 88 ARG A N 1
ATOM 673 C CA . ARG A 1 88 ? -1.275 2.360 0.790 1.00 98.38 88 ARG A CA 1
ATOM 674 C C . ARG A 1 88 ? -1.068 2.621 2.282 1.00 98.38 88 ARG A C 1
ATOM 676 O O . ARG A 1 88 ? -0.047 2.206 2.814 1.00 98.38 88 ARG A O 1
ATOM 683 N N . MET A 1 89 ? -2.027 3.237 2.975 1.00 98.06 89 MET A N 1
ATOM 684 C CA . MET A 1 89 ? -1.938 3.468 4.424 1.00 98.06 89 MET A CA 1
ATOM 685 C C . MET A 1 89 ? -1.688 2.158 5.188 1.00 98.06 89 MET A C 1
ATOM 687 O O . MET A 1 89 ? -0.768 2.085 6.003 1.00 98.06 89 MET A O 1
ATOM 691 N N . ALA A 1 90 ? -2.448 1.098 4.895 1.00 98.38 90 ALA A N 1
ATOM 692 C CA . ALA A 1 90 ? -2.273 -0.196 5.551 1.00 98.38 90 ALA A CA 1
ATOM 693 C C . ALA A 1 90 ? -0.925 -0.860 5.216 1.00 98.38 90 ALA A C 1
ATOM 695 O O . ALA A 1 90 ? -0.283 -1.418 6.110 1.00 98.38 90 ALA A O 1
ATOM 696 N N . TRP A 1 91 ? -0.464 -0.761 3.962 1.00 98.25 91 TRP A N 1
ATOM 697 C CA . TRP A 1 91 ? 0.881 -1.191 3.566 1.00 98.25 91 TRP A CA 1
ATOM 698 C C . TRP A 1 91 ? 1.960 -0.441 4.353 1.00 98.25 91 TRP A C 1
ATOM 700 O O . TRP A 1 91 ? 2.807 -1.088 4.959 1.00 98.25 91 TRP A O 1
ATOM 710 N N . HIS A 1 92 ? 1.902 0.890 4.419 1.00 97.75 92 HIS A N 1
ATOM 711 C CA . HIS A 1 92 ? 2.933 1.721 5.054 1.00 97.75 92 HIS A CA 1
ATOM 712 C C . HIS A 1 92 ? 3.010 1.488 6.566 1.00 97.75 92 HIS A C 1
ATOM 714 O O . HIS A 1 92 ? 4.103 1.294 7.091 1.00 97.75 92 HIS A O 1
ATOM 720 N N . ASN A 1 93 ? 1.863 1.377 7.247 1.00 96.56 93 ASN A N 1
ATOM 721 C CA . ASN A 1 93 ? 1.828 1.021 8.672 1.00 96.56 93 ASN A CA 1
ATOM 722 C C . ASN A 1 93 ? 2.424 -0.373 8.936 1.00 96.56 93 ASN A C 1
ATOM 724 O O . ASN A 1 93 ? 2.945 -0.631 10.013 1.00 96.56 93 ASN A O 1
ATOM 728 N N . SER A 1 94 ? 2.362 -1.288 7.966 1.00 97.31 94 SER A N 1
ATOM 729 C CA . SER A 1 94 ? 2.877 -2.658 8.114 1.00 97.31 94 SER A CA 1
ATOM 730 C C . SER A 1 94 ? 4.330 -2.812 7.637 1.00 97.31 94 SER A C 1
ATOM 732 O O . SER A 1 94 ? 5.066 -3.664 8.134 1.00 97.31 94 SER A O 1
ATOM 734 N N . GLY A 1 95 ? 4.762 -1.985 6.682 1.00 96.25 95 GLY A N 1
ATOM 735 C CA . GLY A 1 95 ? 6.030 -2.098 5.952 1.00 96.25 95 GLY A CA 1
ATOM 736 C C . GLY A 1 95 ? 7.282 -1.778 6.774 1.00 96.25 95 GLY A C 1
ATOM 737 O O . GLY A 1 95 ? 8.408 -2.044 6.338 1.00 96.25 95 GLY A O 1
ATOM 738 N N . THR A 1 96 ? 7.109 -1.256 7.986 1.00 95.88 96 THR A N 1
ATOM 739 C CA . THR A 1 96 ? 8.199 -0.983 8.932 1.00 95.88 96 THR A CA 1
ATOM 740 C C . THR A 1 96 ? 8.650 -2.221 9.714 1.00 95.88 96 THR A C 1
ATOM 742 O O . THR A 1 96 ? 9.650 -2.147 10.426 1.00 95.88 96 THR A O 1
ATOM 745 N N . TRP A 1 97 ? 7.955 -3.360 9.590 1.00 96.44 97 TRP A N 1
ATOM 746 C CA . TRP A 1 97 ? 8.309 -4.599 10.289 1.00 96.44 97 TRP A CA 1
ATOM 747 C C . TRP A 1 97 ? 9.715 -5.104 9.935 1.00 96.44 97 TRP A C 1
ATOM 749 O O . TRP A 1 97 ? 10.104 -5.160 8.771 1.00 96.44 97 TRP A O 1
ATOM 759 N N . ASP A 1 98 ? 10.474 -5.532 10.936 1.00 95.06 98 ASP A N 1
ATOM 760 C CA . ASP A 1 98 ? 11.766 -6.193 10.766 1.00 95.06 98 ASP A CA 1
ATOM 761 C C . ASP A 1 98 ? 11.748 -7.528 11.515 1.00 95.06 98 ASP A C 1
ATOM 763 O O . ASP A 1 98 ? 11.790 -7.570 12.749 1.00 95.06 98 ASP A O 1
ATOM 767 N N . LYS A 1 99 ? 11.708 -8.639 10.764 1.00 94.81 99 LYS A N 1
ATOM 768 C CA . LYS A 1 99 ? 11.650 -9.989 11.343 1.00 94.81 99 LYS A CA 1
ATOM 769 C C . LYS A 1 99 ? 12.854 -10.317 12.230 1.00 94.81 99 LYS A C 1
ATOM 771 O O . LYS A 1 99 ? 12.720 -11.125 13.141 1.00 94.81 99 LYS A O 1
ATOM 776 N N . ASN A 1 100 ? 14.019 -9.721 11.963 1.00 92.19 100 ASN A N 1
ATOM 777 C CA . ASN A 1 100 ? 15.254 -10.015 12.690 1.00 92.19 100 ASN A CA 1
ATOM 778 C C . ASN A 1 100 ? 15.309 -9.262 14.023 1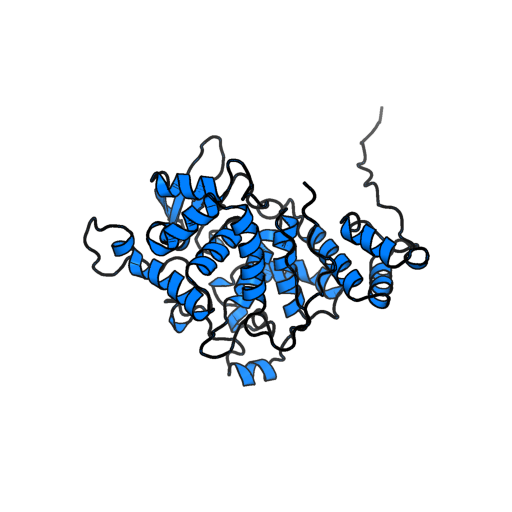.00 92.19 100 ASN A C 1
ATOM 780 O O . ASN A 1 100 ? 15.922 -9.738 14.975 1.00 92.19 100 ASN A O 1
ATOM 784 N N . LYS A 1 101 ? 14.663 -8.092 14.095 1.00 91.19 101 LYS A N 1
ATOM 785 C CA . LYS A 1 101 ? 14.544 -7.295 15.325 1.00 91.19 101 LYS A CA 1
ATOM 786 C C . LYS A 1 101 ? 13.274 -7.598 16.117 1.00 91.19 101 LYS A C 1
ATOM 788 O O . LYS A 1 101 ? 13.206 -7.248 17.290 1.00 91.19 101 LYS A O 1
ATOM 793 N N . GLY A 1 102 ? 12.271 -8.207 15.485 1.00 91.56 102 GLY A N 1
ATOM 794 C CA . GLY A 1 102 ? 10.972 -8.468 16.101 1.00 91.56 102 GLY A CA 1
ATOM 795 C C . GLY A 1 102 ? 10.197 -7.187 16.426 1.00 91.56 102 GLY A C 1
ATOM 796 O O . GLY A 1 102 ? 9.460 -7.145 17.409 1.00 91.56 102 GLY A O 1
ATOM 797 N N . ASN A 1 103 ? 10.395 -6.112 15.657 1.00 91.81 103 ASN A N 1
ATOM 798 C CA . ASN A 1 103 ? 9.768 -4.816 15.911 1.00 91.81 103 ASN A CA 1
ATOM 799 C C . ASN A 1 103 ? 9.302 -4.118 14.619 1.00 91.81 103 ASN A C 1
ATOM 801 O O . ASN A 1 103 ? 9.598 -4.569 13.515 1.00 91.81 103 ASN A O 1
ATOM 805 N N . GLY A 1 104 ? 8.529 -3.037 14.770 1.00 93.75 104 GLY A N 1
ATOM 806 C CA . GLY A 1 104 ? 7.773 -2.421 13.676 1.00 93.75 104 GLY A CA 1
ATOM 807 C C . GLY A 1 104 ? 6.457 -3.144 13.395 1.00 93.75 104 GLY A C 1
ATOM 808 O O . GLY A 1 104 ? 5.966 -3.896 14.241 1.00 93.75 104 GLY A O 1
ATOM 809 N N . GLY A 1 105 ? 5.897 -2.916 12.209 1.00 95.06 105 GLY A N 1
ATOM 810 C CA . GLY A 1 105 ? 4.586 -3.441 11.831 1.00 95.06 105 GLY A CA 1
ATOM 811 C C . GLY A 1 105 ? 3.439 -2.564 12.333 1.00 95.06 105 GLY A C 1
ATOM 812 O O . GLY A 1 105 ? 3.646 -1.493 12.896 1.00 95.06 105 GLY A O 1
ATOM 813 N N . SER A 1 106 ? 2.210 -3.033 12.128 1.00 95.12 106 SER A N 1
ATOM 814 C CA . SER A 1 106 ? 1.006 -2.198 12.234 1.00 95.12 106 SER A CA 1
ATOM 815 C C . SER A 1 106 ? 0.507 -1.936 13.660 1.00 95.12 106 SER A C 1
ATOM 817 O O . SER A 1 106 ? -0.465 -1.206 13.849 1.00 95.12 106 SER A O 1
ATOM 819 N N . ASN A 1 107 ? 1.145 -2.517 14.679 1.00 92.56 107 ASN A N 1
ATOM 820 C CA . ASN A 1 107 ? 0.774 -2.309 16.077 1.00 92.56 107 ASN A CA 1
ATOM 821 C C . ASN A 1 107 ? 1.484 -1.081 16.669 1.00 92.56 107 ASN A C 1
ATOM 823 O O . ASN A 1 107 ? 2.689 -0.903 16.497 1.00 92.56 107 ASN A O 1
ATOM 827 N N . GLY A 1 108 ? 0.753 -0.266 17.427 1.00 91.44 108 GLY A N 1
ATOM 828 C CA . GLY A 1 108 ? 1.263 0.942 18.079 1.00 91.44 108 GLY A CA 1
ATOM 829 C C . GLY A 1 108 ? 0.858 2.250 17.401 1.00 91.44 108 GLY A C 1
ATOM 830 O O . GLY A 1 108 ? 0.989 3.302 18.028 1.00 91.44 108 GLY A O 1
ATOM 831 N N . CYS A 1 109 ? 0.342 2.194 16.164 1.00 94.50 109 CYS A N 1
ATOM 832 C CA . CYS A 1 109 ? -0.014 3.360 15.345 1.00 94.50 109 CYS A CA 1
ATOM 833 C C . CYS A 1 109 ? 1.141 4.379 15.245 1.00 94.50 109 CYS A C 1
ATOM 835 O O . CYS A 1 109 ? 0.933 5.586 15.380 1.00 94.50 109 CYS A O 1
ATOM 837 N N . THR A 1 110 ? 2.377 3.907 15.042 1.00 95.62 110 THR A N 1
ATOM 838 C CA . THR A 1 110 ? 3.577 4.759 15.118 1.00 95.62 110 THR A CA 1
ATOM 839 C C . THR A 1 110 ? 3.639 5.834 14.035 1.00 95.62 110 THR A C 1
ATOM 841 O O . THR A 1 110 ? 4.214 6.888 14.285 1.00 95.62 110 THR A O 1
ATOM 844 N N . PHE A 1 111 ? 2.916 5.660 12.921 1.00 94.56 111 PHE A N 1
ATOM 845 C CA . PHE A 1 111 ? 2.656 6.697 11.913 1.00 94.56 111 PHE A CA 1
ATOM 846 C C . PHE A 1 111 ? 2.227 8.052 12.509 1.00 94.56 111 PHE A C 1
ATOM 848 O O . PHE A 1 111 ? 2.496 9.096 11.927 1.00 94.56 111 PHE A O 1
ATOM 855 N N . ARG A 1 112 ? 1.571 8.071 13.679 1.00 94.31 112 ARG A N 1
ATOM 856 C CA . ARG A 1 112 ? 1.130 9.315 14.333 1.00 94.31 112 ARG A CA 1
ATOM 857 C C . ARG A 1 112 ? 2.272 10.123 14.966 1.00 94.31 112 ARG A C 1
ATOM 859 O O . ARG A 1 112 ? 2.063 11.289 15.303 1.00 94.31 112 ARG A O 1
ATOM 866 N N . PHE A 1 113 ? 3.434 9.509 15.189 1.00 96.38 113 PHE A N 1
ATOM 867 C CA . PHE A 1 113 ? 4.594 10.165 15.784 1.00 96.38 113 PHE A CA 1
ATOM 868 C C . PHE A 1 113 ? 5.384 10.953 14.725 1.00 96.38 113 PHE A C 1
ATOM 870 O O . PHE A 1 113 ? 5.414 10.542 13.564 1.00 96.38 113 PHE A O 1
ATOM 877 N N . PRO A 1 114 ? 6.011 12.089 15.091 1.00 95.19 114 PRO A N 1
ATOM 878 C CA . PRO A 1 114 ? 6.556 13.048 14.125 1.00 95.19 114 PRO A CA 1
ATOM 879 C C . PRO A 1 114 ? 7.549 12.460 13.116 1.00 95.19 114 PRO A C 1
ATOM 881 O O . PRO A 1 114 ? 7.512 12.820 11.942 1.00 95.19 114 PRO A O 1
ATOM 884 N N . GLU A 1 115 ? 8.417 11.555 13.557 1.00 94.31 115 GLU A N 1
ATOM 885 C CA . GLU A 1 115 ? 9.496 10.978 12.760 1.00 94.31 115 GLU A CA 1
ATOM 886 C C . GLU A 1 115 ? 8.984 10.051 11.654 1.00 94.31 115 GLU A C 1
ATOM 888 O O . GLU A 1 115 ? 9.532 10.061 10.554 1.00 94.31 115 GLU A O 1
ATOM 893 N N . GLU A 1 116 ? 7.952 9.249 11.929 1.00 95.31 116 GLU A N 1
ATOM 894 C CA . GLU A 1 116 ? 7.325 8.391 10.919 1.00 95.31 116 GLU A CA 1
ATOM 895 C C . GLU A 1 116 ? 6.306 9.168 10.085 1.00 95.31 116 GLU A C 1
ATOM 897 O O . GLU A 1 116 ? 6.261 9.001 8.867 1.00 95.31 116 GLU A O 1
ATOM 902 N N . LYS A 1 117 ? 5.544 10.077 10.703 1.00 95.12 117 LYS A N 1
ATOM 903 C CA . LYS A 1 117 ? 4.616 10.966 9.993 1.00 95.12 117 LYS A CA 1
ATOM 904 C C . LYS A 1 117 ? 5.330 11.810 8.934 1.00 95.12 117 LYS A C 1
ATOM 906 O O . LYS A 1 117 ? 4.826 11.988 7.831 1.00 95.12 117 LYS A O 1
ATOM 911 N N . GLY A 1 118 ? 6.503 12.335 9.288 1.00 94.50 118 GLY A N 1
ATOM 912 C CA . GLY A 1 118 ? 7.341 13.165 8.427 1.00 94.50 118 GLY A CA 1
ATOM 913 C C . GLY A 1 118 ? 8.260 12.387 7.483 1.00 94.50 118 GLY A C 1
ATOM 914 O O . GLY A 1 118 ? 9.043 13.016 6.772 1.00 94.50 118 GLY A O 1
ATOM 915 N N . ASP A 1 119 ? 8.207 11.051 7.475 1.00 94.94 119 ASP A N 1
ATOM 916 C CA . ASP A 1 119 ? 8.999 10.243 6.549 1.00 94.94 119 ASP A CA 1
ATOM 917 C C . ASP A 1 119 ? 8.575 10.550 5.094 1.00 94.94 119 ASP A C 1
ATOM 919 O O . ASP A 1 119 ? 7.375 10.528 4.800 1.00 94.94 119 ASP A O 1
ATOM 923 N N . PRO A 1 120 ? 9.507 10.841 4.163 1.00 92.94 120 PRO A N 1
ATOM 924 C CA . PRO A 1 120 ? 9.158 11.209 2.790 1.00 92.94 120 PRO A CA 1
ATOM 925 C C . PRO A 1 120 ? 8.283 10.175 2.076 1.00 92.94 120 PRO A C 1
ATOM 927 O O . PRO A 1 120 ? 7.386 10.547 1.322 1.00 92.94 120 PRO A O 1
ATOM 930 N N . GLU A 1 121 ? 8.484 8.885 2.352 1.00 94.31 121 GLU A N 1
ATOM 931 C CA . GLU A 1 121 ? 7.681 7.820 1.744 1.00 94.31 121 GLU A CA 1
ATOM 932 C C . GLU A 1 121 ? 6.240 7.804 2.279 1.00 94.31 121 GLU A C 1
ATOM 934 O O . GLU A 1 121 ? 5.350 7.251 1.638 1.00 94.31 121 GLU A O 1
ATOM 939 N N . ASN A 1 122 ? 5.955 8.466 3.404 1.00 96.19 122 ASN A N 1
ATOM 940 C CA . ASN A 1 122 ? 4.608 8.652 3.948 1.00 96.19 122 ASN A CA 1
ATOM 941 C C . ASN A 1 122 ? 3.896 9.914 3.431 1.00 96.19 122 ASN A C 1
ATOM 943 O O . ASN A 1 122 ? 2.745 10.162 3.804 1.00 96.19 122 ASN A O 1
ATOM 947 N N . ALA A 1 123 ? 4.506 10.682 2.520 1.00 95.88 123 ALA A N 1
ATOM 948 C CA . ALA A 1 123 ? 3.903 11.892 1.963 1.00 95.88 123 ALA A CA 1
ATOM 949 C C . ALA A 1 123 ? 2.473 11.647 1.437 1.00 95.88 123 ALA A C 1
ATOM 951 O O . ALA A 1 123 ? 2.205 10.693 0.699 1.00 95.88 123 ALA A O 1
ATOM 952 N N . GLY A 1 124 ? 1.532 12.506 1.839 1.00 95.19 124 GLY A N 1
ATOM 953 C CA . GLY A 1 124 ? 0.115 12.419 1.468 1.00 95.19 124 GLY A CA 1
ATOM 954 C C . GLY A 1 124 ? -0.742 11.464 2.312 1.00 95.19 124 GLY A C 1
ATOM 955 O O . GLY A 1 124 ? -1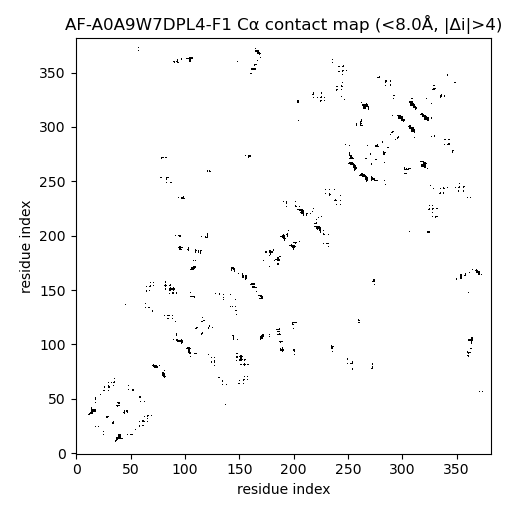.960 11.487 2.162 1.00 95.19 124 GLY A O 1
ATOM 956 N N . LEU A 1 125 ? -0.170 10.659 3.219 1.00 97.00 125 LEU A N 1
ATOM 957 C CA . LEU A 1 125 ? -0.966 9.774 4.088 1.00 97.00 125 LEU A CA 1
ATOM 958 C C . LEU A 1 125 ? -1.714 10.510 5.207 1.00 97.00 125 LEU A C 1
ATOM 960 O O . LEU A 1 125 ? -2.687 9.972 5.733 1.00 97.00 125 LEU A O 1
ATOM 964 N N . ASP A 1 126 ? -1.349 11.758 5.503 1.00 96.06 126 ASP A N 1
ATOM 965 C CA . ASP A 1 126 ? -2.116 12.625 6.408 1.00 96.06 126 ASP A CA 1
ATOM 966 C C . ASP A 1 126 ? -3.578 12.765 5.969 1.00 96.06 126 ASP A C 1
ATOM 968 O O . ASP A 1 126 ? -4.480 12.714 6.805 1.00 96.06 126 ASP A O 1
ATOM 972 N N . LEU A 1 127 ? -3.819 12.829 4.654 1.00 97.06 127 LEU A N 1
ATOM 973 C CA . LEU A 1 127 ? -5.167 12.851 4.091 1.00 97.06 127 LEU A CA 1
ATOM 974 C C . LEU A 1 127 ? -5.947 11.579 4.446 1.00 97.06 127 LEU A C 1
ATOM 976 O O . LEU A 1 127 ? -7.133 11.654 4.746 1.00 97.06 127 LEU A O 1
ATOM 980 N N . ALA A 1 128 ? -5.306 10.406 4.453 1.00 97.31 128 ALA A N 1
ATOM 981 C CA . ALA A 1 128 ? -5.994 9.172 4.825 1.00 97.31 128 ALA A CA 1
ATOM 982 C C . ALA A 1 128 ? -6.423 9.192 6.298 1.00 97.31 128 ALA A C 1
ATOM 984 O O . ALA A 1 128 ? -7.541 8.785 6.612 1.00 97.31 128 ALA A O 1
ATOM 985 N N . ALA A 1 129 ? -5.562 9.686 7.193 1.00 96.38 129 ALA A N 1
ATOM 986 C CA . ALA A 1 129 ? -5.905 9.831 8.605 1.00 96.38 129 ALA A CA 1
ATOM 987 C C . ALA A 1 129 ? -7.054 10.835 8.811 1.00 96.38 129 ALA A C 1
ATOM 989 O O . ALA A 1 129 ? -7.986 10.546 9.560 1.00 96.38 129 ALA A O 1
ATOM 990 N N . GLU A 1 130 ? -7.029 11.970 8.106 1.00 97.25 130 GLU A N 1
ATOM 991 C CA . GLU A 1 130 ? -8.095 12.980 8.143 1.00 97.25 130 GLU A CA 1
ATOM 992 C C . GLU A 1 130 ? -9.435 12.419 7.652 1.00 97.25 130 GLU A C 1
ATOM 994 O O . GLU A 1 130 ? -10.451 12.545 8.333 1.00 97.25 130 GLU A O 1
ATOM 999 N N . VAL A 1 131 ? -9.438 11.740 6.503 1.00 97.75 131 VAL A N 1
ATOM 1000 C CA . VAL A 1 131 ? -10.655 11.163 5.916 1.00 97.75 131 VAL A CA 1
ATOM 1001 C C . VAL A 1 131 ? -11.233 10.063 6.813 1.00 97.75 131 VAL A C 1
ATOM 1003 O O . VAL A 1 131 ? -12.452 9.945 6.914 1.00 97.75 131 VAL A O 1
ATOM 1006 N N . LEU A 1 132 ? -10.398 9.275 7.499 1.00 97.56 132 LEU A N 1
ATOM 1007 C CA . LEU A 1 132 ? -10.863 8.234 8.425 1.00 97.56 132 LEU A CA 1
ATOM 1008 C C . LEU A 1 132 ? -11.390 8.780 9.758 1.00 97.56 132 LEU A C 1
ATOM 1010 O O . LEU A 1 132 ? -12.167 8.081 10.413 1.00 97.56 132 LEU A O 1
ATOM 1014 N N . ALA A 1 133 ? -11.014 9.998 10.157 1.00 96.38 133 ALA A N 1
ATOM 1015 C CA . ALA A 1 133 ? -11.319 10.539 11.482 1.00 96.38 133 ALA A CA 1
ATOM 1016 C C . ALA A 1 133 ? -12.821 10.519 11.848 1.00 96.38 133 ALA A C 1
ATOM 1018 O O . ALA A 1 133 ? -13.133 10.051 12.942 1.00 96.38 133 ALA A O 1
ATOM 1019 N N . PRO A 1 134 ? -13.778 10.898 10.971 1.00 95.06 134 PRO A N 1
ATOM 1020 C CA . PRO A 1 134 ? -15.204 10.860 11.317 1.00 95.06 134 PRO A CA 1
ATOM 1021 C C . PRO A 1 134 ? -15.743 9.441 11.549 1.00 95.06 134 PRO A C 1
ATOM 1023 O O . PRO A 1 134 ? -16.640 9.228 12.366 1.00 95.06 134 PRO A O 1
ATOM 1026 N N . VAL A 1 135 ? -15.211 8.449 10.825 1.00 94.06 135 VAL A N 1
ATOM 1027 C CA . VAL A 1 135 ? -15.576 7.040 11.036 1.00 94.06 135 VAL A CA 1
ATOM 1028 C C . VAL A 1 135 ? -14.927 6.528 12.320 1.00 94.06 135 VAL A C 1
ATOM 1030 O O . VAL A 1 135 ? -15.586 5.847 13.099 1.00 94.06 135 VAL A O 1
ATOM 1033 N N . HIS A 1 136 ? -13.674 6.891 12.592 1.00 92.69 136 HIS A N 1
ATOM 1034 C CA . HIS A 1 136 ? -13.007 6.544 13.848 1.00 92.69 136 HIS A CA 1
ATOM 1035 C C . HIS A 1 136 ? -13.703 7.131 15.075 1.00 92.69 136 HIS A C 1
ATOM 1037 O O . HIS A 1 136 ? -13.953 6.392 16.019 1.00 92.69 136 HIS A O 1
ATOM 1043 N N . GLU A 1 137 ? -14.120 8.397 15.039 1.00 90.81 137 GLU A N 1
ATOM 1044 C CA . GLU A 1 137 ? -14.868 9.042 16.128 1.00 90.81 137 GLU A CA 1
ATOM 1045 C C . GLU A 1 137 ? -16.144 8.261 16.477 1.00 90.81 137 GLU A C 1
ATOM 1047 O O . GLU A 1 137 ? -16.437 7.994 17.646 1.00 90.81 137 GLU A O 1
ATOM 1052 N N . LYS A 1 138 ? -16.864 7.810 15.444 1.00 87.19 138 LYS A N 1
ATOM 1053 C CA . LYS A 1 138 ? -18.073 6.994 15.572 1.00 87.19 138 LYS A CA 1
ATOM 1054 C C . LYS A 1 138 ? -17.814 5.603 16.169 1.00 87.19 138 LYS A C 1
ATOM 1056 O O . LYS A 1 138 ? -18.695 5.049 16.825 1.00 87.19 138 LYS A O 1
ATOM 1061 N N . TYR A 1 139 ? -16.627 5.044 15.946 1.00 86.06 139 TYR A N 1
ATOM 1062 C CA . TYR A 1 139 ? -16.206 3.722 16.418 1.00 86.06 139 TYR A CA 1
ATOM 1063 C C . TYR A 1 139 ? -14.967 3.817 17.318 1.00 86.06 139 TYR A C 1
ATOM 1065 O O . TYR A 1 139 ? -14.039 3.020 17.195 1.00 86.06 139 TYR A O 1
ATOM 1073 N N . SER A 1 140 ? -14.961 4.781 18.242 1.00 83.81 140 SER A N 1
ATOM 1074 C CA . SER A 1 140 ? -13.797 5.151 19.067 1.00 83.81 140 SER A CA 1
ATOM 1075 C C . SER A 1 140 ? -13.303 4.065 20.031 1.00 83.81 140 SER A C 1
ATOM 1077 O O . SER A 1 140 ? -12.255 4.217 20.653 1.00 83.81 140 SER A O 1
ATOM 1079 N N . PHE A 1 141 ? -14.027 2.948 20.146 1.00 81.56 141 PHE A N 1
ATOM 1080 C CA . PHE A 1 141 ? -13.558 1.748 20.841 1.00 81.56 141 PHE A CA 1
ATOM 1081 C C . PHE A 1 141 ? -12.490 0.973 20.050 1.00 81.56 141 PHE A C 1
ATOM 1083 O O . PHE A 1 141 ? -11.791 0.150 20.639 1.00 81.56 141 PHE A O 1
ATOM 1090 N N . LEU A 1 142 ? -12.374 1.195 18.735 1.00 86.69 142 LEU A N 1
ATOM 1091 C CA . LEU A 1 142 ? -11.252 0.702 17.942 1.00 86.69 142 LEU A CA 1
ATOM 1092 C C . LEU A 1 142 ? -10.051 1.626 18.126 1.00 86.69 142 LEU A C 1
ATOM 1094 O O . LEU A 1 142 ? -10.184 2.850 18.093 1.00 86.69 142 LEU A O 1
ATOM 1098 N N . SER A 1 143 ? -8.862 1.041 18.251 1.00 90.31 143 SER A N 1
ATOM 1099 C CA . SER A 1 143 ? -7.622 1.806 18.133 1.00 90.31 143 SER A CA 1
ATOM 1100 C C . SER A 1 143 ? -7.493 2.407 16.730 1.00 90.31 143 SER A C 1
ATOM 1102 O O . SER A 1 143 ? -8.059 1.892 15.757 1.00 90.31 143 SER A O 1
ATOM 1104 N N . LEU A 1 144 ? -6.726 3.489 16.602 1.00 94.31 144 LEU A N 1
ATOM 1105 C CA . LEU A 1 144 ? -6.362 4.033 15.292 1.00 94.31 144 LEU A CA 1
ATOM 1106 C C . LEU A 1 144 ? -5.581 3.001 14.473 1.00 94.31 144 LEU A C 1
ATOM 1108 O O . LEU A 1 144 ? -5.843 2.855 13.279 1.00 94.31 144 LEU A O 1
ATOM 1112 N N . ALA A 1 145 ? -4.697 2.233 15.119 1.00 94.44 145 ALA A N 1
ATOM 1113 C CA . ALA A 1 145 ? -3.989 1.120 14.490 1.00 94.44 145 ALA A CA 1
ATOM 1114 C C . ALA A 1 145 ? -4.953 0.118 13.826 1.00 94.44 145 ALA A C 1
ATOM 1116 O O . ALA A 1 145 ? -4.774 -0.246 12.662 1.00 94.44 145 ALA A O 1
ATOM 1117 N N . ASP A 1 146 ? -6.003 -0.310 14.534 1.00 94.88 146 ASP A N 1
ATOM 1118 C CA . ASP A 1 146 ? -7.019 -1.197 13.962 1.00 94.88 146 ASP A CA 1
ATOM 1119 C C . ASP A 1 146 ? -7.829 -0.509 12.860 1.00 94.88 146 ASP A C 1
ATOM 1121 O O . ASP A 1 146 ? -8.104 -1.134 11.836 1.00 94.88 146 ASP A O 1
ATOM 1125 N N . MET A 1 147 ? -8.170 0.773 13.020 1.00 96.31 147 MET A N 1
ATOM 1126 C CA . MET A 1 147 ? -8.918 1.524 12.011 1.00 96.31 147 MET A CA 1
ATOM 1127 C C . MET A 1 147 ? -8.153 1.639 10.684 1.00 96.31 147 MET A C 1
ATOM 1129 O O . MET A 1 147 ? -8.725 1.381 9.625 1.00 96.31 147 MET A O 1
ATOM 1133 N N . PHE A 1 148 ? -6.859 1.973 10.718 1.00 97.69 148 PHE A N 1
ATOM 1134 C CA . PHE A 1 148 ? -6.033 2.099 9.511 1.00 97.69 148 PHE A CA 1
ATOM 1135 C C . PHE A 1 148 ? -5.900 0.772 8.761 1.00 97.69 148 PHE A C 1
ATOM 1137 O O . PHE A 1 148 ? -6.022 0.735 7.534 1.00 97.69 148 PHE A O 1
ATOM 1144 N N . ILE A 1 149 ? -5.711 -0.332 9.485 1.00 98.00 149 ILE A N 1
ATOM 1145 C CA . ILE A 1 149 ? -5.616 -1.654 8.863 1.00 98.00 149 ILE A CA 1
ATOM 1146 C C . ILE A 1 149 ? -6.969 -2.135 8.340 1.00 98.00 149 ILE A C 1
ATOM 1148 O O . ILE A 1 149 ? -7.049 -2.629 7.212 1.00 98.00 149 ILE A O 1
ATOM 1152 N N . LEU A 1 150 ? -8.046 -1.955 9.109 1.00 97.44 150 LEU A N 1
ATOM 1153 C CA . LEU A 1 150 ? -9.389 -2.314 8.665 1.00 97.44 150 LEU A CA 1
ATOM 1154 C C . LEU A 1 150 ? -9.780 -1.539 7.402 1.00 97.44 150 LEU A C 1
ATOM 1156 O O . LEU A 1 150 ? -10.339 -2.134 6.480 1.00 97.44 150 LEU A O 1
ATOM 1160 N N . ALA A 1 151 ? -9.442 -0.250 7.321 1.00 98.44 151 ALA A N 1
ATOM 1161 C CA . ALA A 1 151 ? -9.660 0.557 6.126 1.00 98.44 151 ALA A CA 1
ATOM 1162 C C . ALA A 1 151 ? -8.951 -0.031 4.895 1.00 98.44 151 ALA A C 1
ATOM 1164 O O . ALA A 1 151 ? -9.577 -0.145 3.845 1.00 98.44 151 ALA A O 1
ATOM 1165 N N . GLY A 1 152 ? -7.699 -0.485 5.016 1.00 98.50 152 GLY A N 1
ATOM 1166 C CA . GLY A 1 152 ? -6.990 -1.158 3.919 1.00 98.50 152 GLY A CA 1
ATOM 1167 C C . GLY A 1 152 ? -7.635 -2.482 3.491 1.00 98.50 152 GLY A C 1
ATOM 1168 O O . GLY A 1 152 ? -7.823 -2.724 2.298 1.00 98.50 152 GLY A O 1
ATOM 1169 N N . CYS A 1 153 ? -8.052 -3.317 4.449 1.00 97.94 153 CYS A N 1
ATOM 1170 C CA . CYS A 1 153 ? -8.791 -4.554 4.164 1.00 97.94 153 CYS A CA 1
ATOM 1171 C C . CYS A 1 153 ? -10.103 -4.271 3.412 1.00 97.94 153 CYS A C 1
ATOM 1173 O O . CYS A 1 153 ? -10.412 -4.908 2.405 1.00 97.94 153 CYS A O 1
ATOM 1175 N N . VAL A 1 154 ? -10.865 -3.282 3.883 1.00 98.00 154 VAL A N 1
ATOM 1176 C CA . VAL A 1 154 ? -12.141 -2.876 3.282 1.00 98.00 154 VAL A CA 1
ATOM 1177 C C . VAL A 1 154 ? -11.950 -2.202 1.927 1.00 98.00 154 VAL A C 1
ATOM 1179 O O . VAL A 1 154 ? -12.810 -2.338 1.059 1.00 98.00 154 VAL A O 1
ATOM 1182 N N . ALA A 1 155 ? -10.829 -1.521 1.712 1.00 98.56 155 ALA A N 1
ATOM 1183 C CA . ALA A 1 155 ? -10.502 -0.919 0.432 1.00 98.56 155 ALA A CA 1
ATOM 1184 C C . ALA A 1 155 ? -10.296 -1.965 -0.669 1.00 98.56 155 ALA A C 1
ATOM 1186 O O . ALA A 1 155 ? -10.807 -1.797 -1.772 1.00 98.56 155 ALA A O 1
ATOM 1187 N N . ILE A 1 156 ? -9.644 -3.093 -0.370 1.00 98.19 156 ILE A N 1
ATOM 1188 C CA . ILE A 1 156 ? -9.556 -4.203 -1.332 1.00 98.19 156 ILE A CA 1
ATOM 1189 C C . ILE A 1 156 ? -10.963 -4.703 -1.688 1.00 98.19 156 ILE A C 1
ATOM 1191 O O . ILE A 1 156 ? -11.272 -4.907 -2.859 1.00 98.19 156 ILE A O 1
ATOM 1195 N N . GLU A 1 157 ? -11.854 -4.836 -0.708 1.00 95.69 157 GLU A N 1
ATOM 1196 C CA . GLU A 1 157 ? -13.237 -5.266 -0.943 1.00 95.69 157 GLU A CA 1
ATOM 1197 C C . GLU A 1 157 ? -14.062 -4.266 -1.754 1.00 95.69 157 GLU A C 1
ATOM 1199 O O . GLU A 1 157 ? -14.859 -4.668 -2.602 1.00 95.69 157 GLU A O 1
ATOM 1204 N N . SER A 1 158 ? -13.910 -2.968 -1.478 1.00 95.88 158 SER A N 1
ATOM 1205 C CA . SER A 1 158 ? -14.717 -1.909 -2.092 1.00 95.88 158 SER A CA 1
ATOM 1206 C C . SER A 1 158 ? -14.452 -1.767 -3.591 1.00 95.88 158 SER A C 1
ATOM 1208 O O . SER A 1 158 ? -15.350 -1.378 -4.332 1.00 95.88 158 SER A O 1
ATOM 1210 N N . THR A 1 159 ? -13.271 -2.188 -4.050 1.00 95.25 159 THR A N 1
ATOM 1211 C CA . THR A 1 159 ? -12.904 -2.249 -5.474 1.00 95.25 159 THR A CA 1
ATOM 1212 C C . THR A 1 159 ? -13.567 -3.419 -6.227 1.00 95.25 159 THR A C 1
ATOM 1214 O O . THR A 1 159 ? -13.356 -3.582 -7.427 1.00 95.25 159 THR A O 1
ATOM 1217 N N . GLY A 1 160 ? -14.343 -4.279 -5.551 1.00 93.69 160 GLY A N 1
ATOM 1218 C CA . GLY A 1 160 ? -14.818 -5.567 -6.090 1.00 93.69 160 GLY A CA 1
ATOM 1219 C C . GLY A 1 160 ? -13.834 -6.727 -5.864 1.00 93.69 160 GLY A C 1
ATOM 1220 O O . GLY A 1 160 ? -14.018 -7.844 -6.367 1.00 93.69 160 GLY A O 1
ATOM 1221 N N . GLY A 1 161 ? -12.774 -6.476 -5.094 1.00 93.88 161 GLY A N 1
ATOM 1222 C CA . GLY A 1 161 ? -11.798 -7.472 -4.681 1.00 93.88 161 GLY A CA 1
ATOM 1223 C C . GLY A 1 161 ? -12.357 -8.506 -3.699 1.00 93.88 161 GLY A C 1
ATOM 1224 O O . GLY A 1 161 ? -13.544 -8.510 -3.362 1.00 93.88 161 GLY A O 1
ATOM 1225 N N . PRO A 1 162 ? -11.528 -9.477 -3.295 1.00 93.44 162 PRO A N 1
ATOM 1226 C CA . PRO A 1 162 ? -11.934 -10.495 -2.337 1.00 93.44 162 PRO A CA 1
ATOM 1227 C C . PRO A 1 162 ? -12.133 -9.908 -0.934 1.00 93.44 162 PRO A C 1
ATOM 1229 O O . PRO A 1 162 ? -11.504 -8.920 -0.569 1.00 93.44 162 PRO A O 1
ATOM 1232 N N . PHE A 1 163 ? -12.969 -10.573 -0.131 1.00 92.88 163 PHE A N 1
ATOM 1233 C CA . PHE A 1 163 ? -13.054 -10.310 1.306 1.00 92.88 163 PHE A CA 1
ATOM 1234 C C . PHE A 1 163 ? -11.711 -10.582 1.982 1.00 92.88 163 PHE A C 1
ATOM 1236 O O . PHE A 1 163 ? -11.140 -11.663 1.800 1.00 92.88 163 PHE A O 1
ATOM 1243 N N . VAL A 1 164 ? -11.243 -9.629 2.788 1.00 92.75 164 VAL A N 1
ATOM 1244 C CA . VAL A 1 164 ? -10.003 -9.761 3.554 1.00 92.75 164 VAL A CA 1
ATOM 1245 C C . VAL A 1 164 ? -10.360 -9.920 5.034 1.00 92.75 164 VAL A C 1
ATOM 1247 O O . VAL A 1 164 ? -10.878 -8.976 5.644 1.00 92.75 164 VAL A O 1
ATOM 1250 N N . PRO A 1 165 ? -10.105 -11.100 5.637 1.00 89.69 165 PRO A N 1
ATOM 1251 C CA . PRO A 1 165 ? -10.346 -11.302 7.059 1.00 89.69 165 PRO A CA 1
ATOM 1252 C C . PRO A 1 165 ? -9.474 -10.365 7.887 1.00 89.69 165 PRO A C 1
ATOM 1254 O O . PRO A 1 165 ? -8.262 -10.297 7.678 1.00 89.69 165 PRO A O 1
ATOM 1257 N N . PHE A 1 166 ? -10.093 -9.686 8.844 1.00 89.38 166 PHE A N 1
ATOM 1258 C CA . PHE A 1 166 ? -9.419 -8.753 9.731 1.00 89.38 166 PHE A CA 1
ATOM 1259 C C . PHE A 1 166 ? -9.288 -9.368 11.125 1.00 89.38 166 PHE A C 1
ATOM 1261 O O . PHE A 1 166 ? -10.213 -9.998 11.623 1.00 89.38 166 PHE A O 1
ATOM 1268 N N . ALA A 1 167 ? -8.136 -9.213 11.764 1.00 85.88 167 ALA A N 1
ATOM 1269 C CA . ALA A 1 167 ? -7.989 -9.488 13.186 1.00 85.88 167 ALA A CA 1
ATOM 1270 C C . ALA A 1 167 ? -7.824 -8.157 13.915 1.00 85.88 167 ALA A C 1
ATOM 1272 O O . ALA A 1 167 ? -7.010 -7.339 13.487 1.00 85.88 167 ALA A O 1
ATOM 1273 N N . TYR A 1 168 ? -8.594 -7.951 14.977 1.00 85.38 168 TYR A N 1
ATOM 1274 C CA . TYR A 1 168 ? -8.570 -6.739 15.798 1.00 85.38 168 TYR A CA 1
ATOM 1275 C C . TYR A 1 168 ? -7.764 -6.974 17.079 1.00 85.38 168 TYR A C 1
ATOM 1277 O O . TYR A 1 168 ? -7.424 -8.109 17.416 1.00 85.38 168 TYR A O 1
ATOM 1285 N N . GLY A 1 169 ? -7.477 -5.907 17.816 1.00 79.62 169 GLY A N 1
ATOM 1286 C CA . GLY A 1 169 ? -6.714 -5.948 19.062 1.00 79.62 169 GLY A CA 1
ATOM 1287 C C . GLY A 1 169 ? -5.366 -5.239 18.980 1.00 79.62 169 GLY A C 1
ATOM 1288 O O . GLY A 1 169 ? -4.582 -5.331 19.925 1.00 79.62 169 GLY A O 1
ATOM 1289 N N . ARG A 1 170 ? -5.085 -4.512 17.889 1.00 90.94 170 ARG A N 1
ATOM 1290 C CA . ARG A 1 170 ? -3.950 -3.583 17.880 1.00 90.94 170 ARG A CA 1
ATOM 1291 C C . ARG A 1 170 ? -4.203 -2.483 18.895 1.00 90.94 170 ARG A C 1
ATOM 1293 O O . ARG A 1 170 ? -5.343 -2.096 19.159 1.00 90.94 170 ARG A O 1
ATOM 1300 N N . ARG A 1 171 ? -3.125 -1.938 19.434 1.00 88.69 171 ARG A N 1
ATOM 1301 C CA . ARG A 1 171 ? -3.167 -0.808 20.353 1.00 88.69 171 ARG A CA 1
ATOM 1302 C C . ARG A 1 171 ? -2.500 0.406 19.740 1.00 88.69 171 ARG A C 1
ATOM 1304 O O . ARG A 1 171 ? -1.566 0.271 18.958 1.00 88.69 171 ARG A O 1
ATOM 1311 N N . ASP A 1 172 ? -2.913 1.573 20.206 1.00 92.50 172 ASP A N 1
ATOM 1312 C CA . ASP A 1 172 ? -2.152 2.801 20.024 1.00 92.50 172 ASP A CA 1
ATOM 1313 C C . ASP A 1 172 ? -1.185 2.915 21.207 1.00 92.50 172 ASP A C 1
ATOM 1315 O O . ASP A 1 172 ? -1.615 2.905 22.362 1.00 92.50 172 ASP A O 1
ATOM 1319 N N . PHE A 1 173 ? 0.123 2.944 20.947 1.00 92.50 173 PHE A N 1
ATOM 1320 C CA . PHE A 1 173 ? 1.120 3.080 22.018 1.00 92.50 173 PHE A CA 1
ATOM 1321 C C . PHE A 1 173 ? 1.092 4.484 22.579 1.00 92.50 173 PHE A C 1
ATOM 1323 O O . PHE A 1 173 ? 0.881 5.409 21.808 1.00 92.50 173 PHE A O 1
ATOM 1330 N N . THR A 1 174 ? 1.362 4.686 23.867 1.00 92.19 174 THR A N 1
ATOM 1331 C CA . THR A 1 174 ? 1.684 6.035 24.366 1.00 92.19 174 THR A CA 1
ATOM 1332 C C . THR A 1 174 ? 3.070 6.477 23.881 1.00 92.19 174 THR A C 1
ATOM 1334 O O . THR A 1 174 ? 3.835 5.678 23.337 1.00 92.19 174 THR A O 1
ATOM 1337 N N . SER A 1 175 ? 3.412 7.757 24.056 1.00 94.50 175 SER A N 1
ATOM 1338 C CA . SER A 1 175 ? 4.759 8.242 23.722 1.00 94.50 175 SER A CA 1
ATOM 1339 C C . SER A 1 175 ? 5.834 7.538 24.557 1.00 94.50 175 SER A C 1
ATOM 1341 O O . SER A 1 175 ? 6.902 7.228 24.043 1.00 94.50 175 SER A O 1
ATOM 1343 N N . GLU A 1 176 ? 5.544 7.232 25.823 1.00 95.31 176 GLU A N 1
ATOM 1344 C CA . GLU A 1 176 ? 6.443 6.507 26.723 1.00 95.31 176 GLU A CA 1
ATOM 1345 C C . GLU A 1 176 ? 6.646 5.058 26.270 1.00 95.31 176 GLU A C 1
ATOM 1347 O O . GLU A 1 176 ? 7.784 4.607 26.184 1.00 95.31 176 GLU A O 1
ATOM 1352 N N . GLU A 1 177 ? 5.568 4.344 25.924 1.00 91.56 177 GLU A N 1
ATOM 1353 C CA . GLU A 1 177 ? 5.651 2.968 25.410 1.00 91.56 177 GLU A CA 1
ATOM 1354 C C . GLU A 1 177 ? 6.434 2.906 24.092 1.00 91.56 177 GLU A C 1
ATOM 1356 O O . GLU A 1 177 ? 7.260 2.016 23.878 1.00 91.56 177 GLU A O 1
ATOM 1361 N N . ALA A 1 178 ? 6.201 3.874 23.204 1.00 94.69 178 ALA A N 1
ATOM 1362 C CA . ALA A 1 178 ? 6.916 3.974 21.943 1.00 94.69 178 ALA A CA 1
ATOM 1363 C C . ALA A 1 178 ? 8.399 4.327 22.147 1.00 94.69 178 ALA A C 1
ATOM 1365 O O . ALA A 1 178 ? 9.257 3.760 21.468 1.00 94.69 178 ALA A O 1
ATOM 1366 N N . ALA A 1 179 ? 8.715 5.214 23.094 1.00 96.00 179 ALA A N 1
ATOM 1367 C CA . ALA A 1 179 ? 10.088 5.584 23.426 1.00 96.00 179 ALA A CA 1
ATOM 1368 C C . ALA A 1 179 ? 10.863 4.439 24.096 1.00 96.00 179 ALA A C 1
ATOM 1370 O O . ALA A 1 179 ? 12.035 4.239 23.786 1.00 96.00 179 ALA A O 1
ATOM 1371 N N . ASP A 1 180 ? 10.216 3.663 24.967 1.00 94.50 180 ASP A N 1
ATOM 1372 C CA . ASP A 1 180 ? 10.804 2.462 25.571 1.00 94.50 180 ASP A CA 1
ATOM 1373 C C . ASP A 1 180 ? 11.149 1.419 24.496 1.00 94.50 180 ASP A C 1
ATOM 1375 O O . ASP A 1 180 ? 12.252 0.873 24.464 1.00 94.50 180 ASP A O 1
ATOM 1379 N N . LYS A 1 181 ? 10.238 1.213 23.535 1.00 92.25 181 LYS A N 1
ATOM 1380 C CA . LYS A 1 181 ? 10.409 0.212 22.476 1.00 92.25 181 LYS A CA 1
ATOM 1381 C C . LYS A 1 181 ? 11.373 0.628 21.359 1.00 92.25 181 LYS A C 1
ATOM 1383 O O . LYS A 1 181 ? 12.108 -0.213 20.840 1.00 92.25 181 LYS A O 1
ATOM 1388 N N . TYR A 1 182 ? 11.337 1.891 20.936 1.00 93.75 182 TYR A N 1
ATOM 1389 C CA . TYR A 1 182 ? 12.024 2.380 19.730 1.00 93.75 182 TYR A CA 1
ATOM 1390 C C . TYR A 1 182 ? 13.074 3.465 20.007 1.00 93.75 182 TYR A C 1
ATOM 1392 O O . TYR A 1 182 ? 13.682 4.012 19.079 1.00 93.75 182 TYR A O 1
ATOM 1400 N N . GLY A 1 183 ? 13.311 3.786 21.277 1.00 94.31 183 GLY A N 1
ATOM 1401 C CA . GLY A 1 183 ? 14.191 4.872 21.682 1.00 94.31 183 GLY A CA 1
ATOM 1402 C C . GLY A 1 183 ? 13.604 6.256 21.371 1.00 94.31 183 GLY A C 1
ATOM 1403 O O . GLY A 1 183 ? 12.411 6.390 21.099 1.00 94.31 183 GLY A O 1
ATOM 1404 N N . PRO A 1 184 ? 14.441 7.310 21.352 1.00 93.25 184 PRO A N 1
ATOM 1405 C CA . PRO A 1 184 ? 13.985 8.700 21.240 1.00 93.25 184 PRO A CA 1
ATOM 1406 C C . PRO A 1 184 ? 13.141 9.011 20.000 1.00 93.25 184 PRO A C 1
ATOM 1408 O O . PRO A 1 184 ? 12.360 9.952 20.025 1.00 93.25 184 PRO A O 1
ATOM 1411 N N . SER A 1 185 ? 13.292 8.224 18.929 1.00 92.75 185 SER A N 1
ATOM 1412 C CA . SER A 1 185 ? 12.516 8.404 17.699 1.00 92.75 185 SER A CA 1
ATOM 1413 C C . SER A 1 185 ? 11.052 7.975 17.822 1.00 92.75 185 SER A C 1
ATOM 1415 O O . SER A 1 185 ? 10.266 8.308 16.944 1.00 92.75 185 SER A O 1
ATOM 1417 N N . MET A 1 186 ? 10.699 7.185 18.848 1.00 96.06 186 MET A N 1
ATOM 1418 C CA . MET A 1 186 ? 9.366 6.591 19.056 1.00 96.06 186 MET A CA 1
ATOM 1419 C C . MET A 1 186 ? 8.831 5.750 17.881 1.00 96.06 186 MET A C 1
ATOM 1421 O O . MET A 1 186 ? 7.684 5.310 17.901 1.00 96.06 186 MET A O 1
ATOM 1425 N N . CYS A 1 187 ? 9.652 5.491 16.865 1.00 95.00 187 CYS A N 1
ATOM 1426 C CA . CYS A 1 187 ? 9.240 4.850 15.625 1.00 95.00 187 CYS A CA 1
ATOM 1427 C C . CYS A 1 187 ? 10.205 3.716 15.261 1.00 95.00 187 CYS A C 1
ATOM 1429 O O . CYS A 1 187 ? 11.416 3.841 15.471 1.00 95.00 187 CYS A O 1
ATOM 1431 N N . PRO A 1 188 ? 9.719 2.621 14.659 1.00 93.00 188 PRO A N 1
ATOM 1432 C CA . PRO A 1 188 ? 10.590 1.578 14.134 1.00 93.00 188 PRO A CA 1
ATOM 1433 C C . PRO A 1 188 ? 11.528 2.122 13.051 1.00 93.00 188 PRO A C 1
ATOM 1435 O O . PRO A 1 188 ? 11.202 3.053 12.316 1.00 93.00 188 PRO A O 1
ATOM 1438 N N . PHE A 1 189 ? 12.700 1.499 12.920 1.00 88.38 189 PHE A N 1
ATOM 1439 C CA . PHE A 1 189 ? 13.682 1.886 11.902 1.00 88.38 189 PHE A CA 1
ATOM 1440 C C . PHE A 1 189 ? 13.317 1.388 10.492 1.00 88.38 189 PHE A C 1
ATOM 1442 O O . PHE A 1 189 ? 13.732 1.988 9.504 1.00 88.38 189 PHE A O 1
ATOM 1449 N N . GLY A 1 190 ? 12.549 0.296 10.394 1.00 88.62 190 GLY A N 1
ATOM 1450 C CA . GLY A 1 190 ? 12.071 -0.259 9.126 1.00 88.62 190 GLY A CA 1
ATOM 1451 C C . GLY A 1 190 ? 13.182 -0.512 8.106 1.00 88.62 190 GLY A C 1
ATOM 1452 O O . GLY A 1 190 ? 14.185 -1.161 8.409 1.00 88.62 190 GLY A O 1
ATOM 1453 N N . ASP A 1 191 ? 12.989 0.008 6.894 1.00 85.88 191 ASP A N 1
ATOM 1454 C CA . ASP A 1 191 ? 13.900 -0.135 5.756 1.00 85.88 191 ASP A CA 1
ATOM 1455 C C . ASP A 1 191 ? 15.146 0.752 5.815 1.00 85.88 191 ASP A C 1
ATOM 1457 O O . ASP A 1 191 ? 15.980 0.646 4.925 1.00 85.88 191 ASP A O 1
ATOM 1461 N N . GLY A 1 192 ? 15.324 1.594 6.839 1.00 80.88 192 GLY A N 1
ATOM 1462 C CA . GLY A 1 192 ? 16.345 2.652 6.832 1.00 80.88 192 GLY A CA 1
ATOM 1463 C C . GLY A 1 192 ? 17.793 2.188 6.630 1.00 80.88 192 GLY A C 1
ATOM 1464 O O . GLY A 1 192 ? 18.638 2.994 6.260 1.00 80.88 192 GLY A O 1
ATOM 1465 N N . LEU A 1 193 ? 18.106 0.902 6.856 1.00 75.62 193 LEU A N 1
ATOM 1466 C CA . LEU A 1 193 ? 19.442 0.334 6.592 1.00 75.62 193 LEU A CA 1
ATOM 1467 C C . LEU A 1 193 ? 19.654 0.014 5.110 1.00 75.62 193 LEU A C 1
ATOM 1469 O O . LEU A 1 193 ? 20.789 -0.090 4.651 1.00 75.62 193 LEU A O 1
ATOM 1473 N N . HIS A 1 194 ? 18.563 -0.213 4.392 1.00 77.81 194 HIS A N 1
ATOM 1474 C CA . HIS A 1 194 ? 18.550 -0.616 2.998 1.00 77.81 194 HIS A CA 1
ATOM 1475 C C . HIS A 1 194 ? 18.137 0.544 2.091 1.00 77.81 194 HIS A C 1
ATOM 1477 O O . HIS A 1 194 ? 18.600 0.595 0.957 1.00 77.81 194 HIS A O 1
ATOM 1483 N N . ASN A 1 195 ? 17.327 1.482 2.583 1.00 85.00 195 ASN A N 1
ATOM 1484 C CA . ASN A 1 195 ? 16.937 2.679 1.859 1.00 85.00 195 ASN A CA 1
ATOM 1485 C C . ASN A 1 195 ? 18.068 3.720 1.873 1.00 85.00 195 ASN A C 1
ATOM 1487 O O . ASN A 1 195 ? 18.464 4.221 2.927 1.00 85.00 195 ASN A O 1
ATOM 1491 N N . SER A 1 196 ? 18.561 4.079 0.687 1.00 78.75 196 SER A N 1
ATOM 1492 C CA . SER A 1 196 ? 19.702 4.993 0.522 1.00 78.75 196 SER A CA 1
ATOM 1493 C C . SER A 1 196 ? 19.454 6.423 1.034 1.00 78.75 196 SER A C 1
ATOM 1495 O O . SER A 1 196 ? 20.398 7.164 1.315 1.00 78.75 196 SER A O 1
ATOM 1497 N N . HIS A 1 197 ? 18.187 6.802 1.202 1.00 82.19 197 HIS A N 1
ATOM 1498 C CA . HIS A 1 197 ? 17.743 8.091 1.724 1.00 82.19 197 HIS A CA 1
ATOM 1499 C C . HIS A 1 197 ? 17.404 8.052 3.222 1.00 82.19 197 HIS A C 1
ATOM 1501 O O . HIS A 1 197 ? 16.978 9.062 3.779 1.00 82.19 197 HIS A O 1
ATOM 1507 N N . GLY A 1 198 ? 17.594 6.904 3.882 1.00 84.44 198 GLY A N 1
ATOM 1508 C CA . GLY A 1 198 ? 17.316 6.726 5.307 1.00 84.44 198 GLY A CA 1
ATOM 1509 C C . GLY A 1 198 ? 15.826 6.684 5.659 1.00 84.44 198 GLY A C 1
ATOM 1510 O O . GLY A 1 198 ? 15.484 6.824 6.833 1.00 84.44 198 GLY A O 1
ATOM 1511 N N . SER A 1 199 ? 14.941 6.503 4.671 1.00 91.94 199 SER A N 1
ATOM 1512 C CA . SER A 1 199 ? 13.508 6.304 4.919 1.00 91.94 199 SER A CA 1
ATOM 1513 C C . SER A 1 199 ? 13.242 4.947 5.575 1.00 91.94 199 SER A C 1
ATOM 1515 O O . SER A 1 199 ? 13.913 3.953 5.296 1.00 91.94 199 SER A O 1
ATOM 1517 N N . ARG A 1 200 ? 12.215 4.890 6.428 1.00 92.75 200 ARG A N 1
ATOM 1518 C CA . ARG A 1 200 ? 11.729 3.657 7.077 1.00 92.75 200 ARG A CA 1
ATOM 1519 C C . ARG A 1 200 ? 11.028 2.709 6.113 1.00 92.75 200 ARG A C 1
ATOM 1521 O O . ARG A 1 200 ? 10.690 1.590 6.508 1.00 92.75 200 ARG A O 1
ATOM 1528 N N . LEU A 1 201 ? 10.788 3.143 4.883 1.00 93.12 201 LEU A N 1
ATOM 1529 C CA . LEU A 1 201 ? 10.030 2.412 3.886 1.00 93.12 201 LEU A CA 1
ATOM 1530 C C . LEU A 1 201 ? 10.838 2.208 2.600 1.00 93.12 201 LEU A C 1
ATOM 1532 O O . LEU A 1 201 ? 11.843 2.881 2.381 1.00 93.12 201 LEU A O 1
ATOM 1536 N N . PRO A 1 202 ? 10.436 1.245 1.759 1.00 91.19 202 PRO A N 1
ATOM 1537 C CA . PRO A 1 202 ? 11.182 0.893 0.556 1.00 91.19 202 PRO A CA 1
ATOM 1538 C C . PRO A 1 202 ? 11.184 2.003 -0.493 1.00 91.19 202 PRO A C 1
ATOM 1540 O O . PRO A 1 202 ? 10.134 2.553 -0.810 1.00 91.19 202 PRO A O 1
ATOM 1543 N N . GLU A 1 203 ? 12.335 2.253 -1.114 1.00 90.44 203 GLU A N 1
ATOM 1544 C CA . GLU A 1 203 ? 12.412 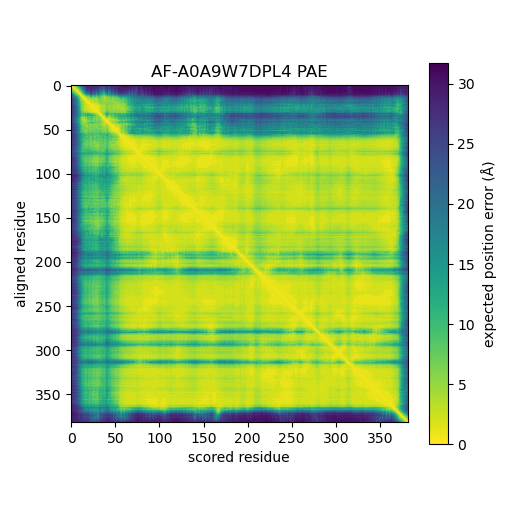3.085 -2.319 1.00 90.44 203 GLU A CA 1
ATOM 1545 C C . GLU A 1 203 ? 12.047 2.277 -3.575 1.00 90.44 203 GLU A C 1
ATOM 1547 O O . GLU A 1 203 ? 12.435 1.119 -3.740 1.00 90.44 203 GLU A O 1
ATOM 1552 N N . ALA A 1 204 ? 11.328 2.909 -4.503 1.00 93.12 204 ALA A N 1
ATOM 1553 C CA . ALA A 1 204 ? 10.932 2.283 -5.767 1.00 93.12 204 ALA A CA 1
ATOM 1554 C C . ALA A 1 204 ? 12.076 2.162 -6.796 1.00 93.12 204 ALA A C 1
ATOM 1556 O O . ALA A 1 204 ? 11.922 1.482 -7.810 1.00 93.12 204 ALA A O 1
ATOM 1557 N N . ASP A 1 205 ? 13.200 2.847 -6.572 1.00 94.50 205 ASP A N 1
ATOM 1558 C CA . ASP A 1 205 ? 14.309 2.956 -7.520 1.00 94.50 205 ASP A CA 1
ATOM 1559 C C . ASP A 1 205 ? 15.639 3.150 -6.791 1.00 94.50 205 ASP A C 1
ATOM 1561 O O . ASP A 1 205 ? 15.853 4.201 -6.193 1.00 94.50 205 ASP A O 1
ATOM 1565 N N . ARG A 1 206 ? 16.548 2.172 -6.890 1.00 91.81 206 ARG A N 1
ATOM 1566 C CA . ARG A 1 206 ? 17.915 2.271 -6.341 1.00 91.81 206 ARG A CA 1
ATOM 1567 C C . ARG A 1 206 ? 18.956 2.679 -7.375 1.00 91.81 206 ARG A C 1
ATOM 1569 O O . ARG A 1 206 ? 20.154 2.661 -7.100 1.00 91.81 206 ARG A O 1
ATOM 1576 N N . GLY A 1 207 ? 18.516 3.038 -8.575 1.00 88.19 207 GLY A N 1
ATOM 1577 C CA . GLY A 1 207 ? 19.411 3.352 -9.670 1.00 88.19 207 GLY A CA 1
ATOM 1578 C C . GLY A 1 207 ? 19.986 2.115 -10.355 1.00 88.19 207 GLY A C 1
ATOM 1579 O O . GLY A 1 207 ? 19.751 0.959 -9.993 1.00 88.19 207 GLY A O 1
ATOM 1580 N N . THR A 1 208 ? 20.780 2.393 -11.381 1.00 88.00 208 THR A N 1
ATOM 1581 C CA . THR A 1 208 ? 21.553 1.377 -12.091 1.00 88.00 208 THR A CA 1
ATOM 1582 C C . THR A 1 208 ? 22.783 0.978 -11.283 1.00 88.00 208 THR A C 1
ATOM 1584 O O . THR A 1 208 ? 23.393 1.830 -10.641 1.00 88.00 208 THR A O 1
ATOM 1587 N N . ALA A 1 209 ? 23.208 -0.280 -11.388 1.00 82.31 209 ALA A N 1
ATOM 1588 C CA . ALA A 1 209 ? 24.444 -0.753 -10.777 1.00 82.31 209 ALA A CA 1
ATOM 1589 C C . ALA A 1 209 ? 25.656 0.065 -11.262 1.00 82.31 209 ALA A C 1
ATOM 1591 O O . ALA A 1 209 ? 25.839 0.286 -12.465 1.00 82.31 209 ALA A O 1
ATOM 1592 N N . GLU A 1 210 ? 26.488 0.510 -10.318 1.00 79.31 210 GLU A N 1
ATOM 1593 C CA . GLU A 1 210 ? 27.693 1.284 -10.611 1.00 79.31 210 GLU A CA 1
ATOM 1594 C C . GLU A 1 210 ? 28.650 0.467 -11.496 1.00 79.31 210 GLU A C 1
ATOM 1596 O O . GLU A 1 210 ? 28.928 -0.702 -11.229 1.00 79.31 210 GLU A O 1
ATOM 1601 N N . GLY A 1 211 ? 29.121 1.064 -12.595 1.00 83.12 211 GLY A N 1
ATOM 1602 C CA . GLY A 1 211 ? 30.031 0.399 -13.535 1.00 83.12 211 GLY A CA 1
ATOM 1603 C C . GLY A 1 211 ? 29.397 -0.678 -14.428 1.00 83.12 211 GLY A C 1
ATOM 1604 O O . GLY A 1 211 ? 30.132 -1.403 -15.100 1.00 83.12 211 GLY A O 1
ATOM 1605 N N . ALA A 1 212 ? 28.062 -0.798 -14.476 1.00 85.94 212 ALA A N 1
ATOM 1606 C CA . ALA A 1 212 ? 27.388 -1.749 -15.362 1.00 85.94 212 ALA A CA 1
ATOM 1607 C C . ALA A 1 212 ? 27.819 -1.559 -16.840 1.00 85.94 212 ALA A C 1
ATOM 1609 O O . ALA A 1 212 ? 27.754 -0.435 -17.351 1.00 85.94 212 ALA A O 1
ATOM 1610 N N . PRO A 1 213 ? 28.226 -2.629 -17.562 1.00 90.38 213 PRO A N 1
ATOM 1611 C CA . PRO A 1 213 ? 28.675 -2.507 -18.946 1.00 90.38 213 PRO A CA 1
ATOM 1612 C C . PRO A 1 213 ? 27.610 -1.903 -19.863 1.00 90.38 213 PRO A C 1
ATOM 1614 O O . PRO A 1 213 ? 26.417 -2.208 -19.753 1.00 90.38 213 PRO A O 1
ATOM 1617 N N . GLN A 1 214 ? 28.040 -1.090 -20.828 1.00 88.75 214 GLN A N 1
ATOM 1618 C CA . GLN A 1 214 ? 27.134 -0.543 -21.832 1.00 88.75 214 GLN A CA 1
ATOM 1619 C C . GLN A 1 214 ? 26.469 -1.681 -22.623 1.00 88.75 214 GLN A C 1
ATOM 1621 O O . GLN A 1 214 ? 27.142 -2.560 -23.153 1.00 88.75 214 GLN A O 1
ATOM 1626 N N . GLY A 1 215 ? 25.135 -1.663 -22.698 1.00 88.56 215 GLY A N 1
ATOM 1627 C CA . GLY A 1 215 ? 24.356 -2.676 -23.417 1.00 88.56 215 GLY A CA 1
ATOM 1628 C C . GLY A 1 215 ? 24.155 -4.000 -22.672 1.00 88.56 215 GLY A C 1
ATOM 1629 O O . GLY A 1 215 ? 23.614 -4.931 -23.266 1.00 88.56 215 GLY A O 1
ATOM 1630 N N . CYS A 1 216 ? 24.551 -4.110 -21.396 1.00 92.31 216 CYS A N 1
ATOM 1631 C CA . CYS A 1 216 ? 24.240 -5.303 -20.608 1.00 92.31 216 CYS A CA 1
ATOM 1632 C C . CYS A 1 216 ? 22.717 -5.494 -20.429 1.00 92.31 216 CYS A C 1
ATOM 1634 O O . CYS A 1 216 ? 21.954 -4.519 -20.471 1.00 92.31 216 CYS A O 1
ATOM 1636 N N . PRO A 1 217 ? 22.251 -6.740 -20.222 1.00 93.94 217 PRO A N 1
ATOM 1637 C CA . PRO A 1 217 ? 20.848 -7.009 -19.928 1.00 93.94 217 PRO A CA 1
ATOM 1638 C C . PRO A 1 217 ? 20.353 -6.258 -18.686 1.00 93.94 217 PRO A C 1
ATOM 1640 O O . PRO A 1 217 ? 21.109 -6.021 -17.743 1.00 93.94 217 PRO A O 1
ATOM 1643 N N . MET A 1 218 ? 19.052 -5.957 -18.638 1.00 94.19 218 MET A N 1
ATOM 1644 C CA . MET A 1 218 ? 18.464 -5.174 -17.543 1.00 94.19 218 MET A CA 1
ATOM 1645 C C . MET A 1 218 ? 18.629 -5.816 -16.158 1.00 94.19 218 MET A C 1
ATOM 1647 O O . MET A 1 218 ? 18.808 -5.087 -15.192 1.00 94.19 218 MET A O 1
ATOM 1651 N N . HIS A 1 219 ? 18.669 -7.149 -16.050 1.00 94.56 219 HIS A N 1
ATOM 1652 C CA . HIS A 1 219 ? 18.929 -7.824 -14.769 1.00 94.56 219 HIS A CA 1
ATOM 1653 C C . HIS A 1 219 ? 20.333 -7.547 -14.205 1.00 94.56 219 HIS A C 1
ATOM 1655 O O . HIS A 1 219 ? 20.536 -7.610 -12.997 1.00 94.56 219 HIS A O 1
ATOM 1661 N N . VAL A 1 220 ? 21.303 -7.232 -15.072 1.00 94.75 220 VAL A N 1
ATOM 1662 C CA . VAL A 1 220 ? 22.643 -6.784 -14.666 1.00 94.75 220 VAL A CA 1
ATOM 1663 C C . VAL A 1 220 ? 22.612 -5.288 -14.370 1.00 94.75 220 VAL A C 1
ATOM 1665 O O . VAL A 1 220 ? 23.114 -4.843 -13.342 1.00 94.75 220 VAL A O 1
ATOM 1668 N N . LYS A 1 221 ? 21.996 -4.509 -15.265 1.00 95.19 221 LYS A N 1
ATOM 1669 C CA . LYS A 1 221 ? 21.970 -3.048 -15.182 1.00 95.19 221 LYS A CA 1
ATOM 1670 C C . LYS A 1 221 ? 21.217 -2.524 -13.957 1.00 95.19 221 LYS A C 1
ATOM 1672 O O . LYS A 1 221 ? 21.671 -1.569 -13.344 1.00 95.19 221 LYS A O 1
ATOM 1677 N N . GLU A 1 222 ? 20.089 -3.128 -13.601 1.00 95.31 222 GLU A N 1
ATOM 1678 C CA . GLU A 1 222 ? 19.180 -2.677 -12.532 1.00 95.31 222 GLU A CA 1
ATOM 1679 C C . GLU A 1 222 ? 19.278 -3.577 -11.288 1.00 95.31 222 GLU A C 1
ATOM 1681 O O . GLU A 1 222 ? 18.342 -3.671 -10.491 1.00 95.31 222 GLU A O 1
ATOM 1686 N N . LYS A 1 223 ? 20.423 -4.257 -11.111 1.00 94.31 223 LYS A N 1
ATOM 1687 C CA . LYS A 1 223 ? 20.635 -5.212 -10.017 1.00 94.31 223 LYS A CA 1
ATOM 1688 C C . LYS A 1 223 ? 20.372 -4.597 -8.639 1.00 94.31 223 LYS A C 1
ATOM 1690 O O . LYS A 1 223 ? 19.782 -5.258 -7.795 1.00 94.31 223 LYS A O 1
ATOM 1695 N N . ALA A 1 224 ? 20.752 -3.336 -8.424 1.00 92.81 224 ALA A N 1
ATOM 1696 C CA . ALA A 1 224 ? 20.522 -2.642 -7.155 1.00 92.81 224 ALA A CA 1
ATOM 1697 C C . ALA A 1 224 ? 19.025 -2.528 -6.815 1.00 92.81 224 ALA A C 1
ATOM 1699 O O . ALA A 1 224 ? 18.634 -2.785 -5.678 1.00 92.81 224 ALA A O 1
ATOM 1700 N N . THR A 1 225 ? 18.181 -2.206 -7.798 1.00 94.94 225 THR A N 1
ATOM 1701 C CA . THR A 1 225 ? 16.721 -2.139 -7.622 1.00 94.94 225 THR A CA 1
ATOM 1702 C C . THR A 1 225 ? 16.127 -3.531 -7.395 1.00 94.94 225 THR A C 1
ATOM 1704 O O . THR A 1 225 ? 15.314 -3.706 -6.491 1.00 94.94 225 THR A O 1
ATOM 1707 N N . ILE A 1 226 ? 16.573 -4.541 -8.151 1.00 96.38 226 ILE A N 1
ATOM 1708 C CA . ILE A 1 226 ? 16.130 -5.940 -7.996 1.00 96.38 226 ILE A CA 1
ATOM 1709 C C . ILE A 1 226 ? 16.472 -6.483 -6.600 1.00 96.38 226 ILE A C 1
ATOM 1711 O O . ILE A 1 226 ? 15.604 -7.015 -5.904 1.00 96.38 226 ILE A O 1
ATOM 1715 N N . ASP A 1 227 ? 17.727 -6.326 -6.174 1.00 94.50 227 ASP A N 1
ATOM 1716 C CA . ASP A 1 227 ? 18.185 -6.718 -4.840 1.00 94.50 227 ASP A CA 1
ATOM 1717 C C . ASP A 1 227 ? 17.444 -5.922 -3.758 1.00 94.50 227 ASP A C 1
ATOM 1719 O O . ASP A 1 227 ? 17.106 -6.475 -2.714 1.00 94.50 227 ASP A O 1
ATOM 1723 N N . GLY A 1 228 ? 17.145 -4.645 -4.022 1.00 93.94 228 GLY A N 1
ATOM 1724 C CA . GLY A 1 228 ? 16.351 -3.788 -3.150 1.00 93.94 228 GLY A CA 1
ATOM 1725 C C . GLY A 1 228 ? 14.969 -4.362 -2.876 1.00 93.94 228 GLY A C 1
ATOM 1726 O O . GLY A 1 228 ? 14.652 -4.629 -1.715 1.00 93.94 228 GLY A O 1
ATOM 1727 N N . VAL A 1 229 ? 14.200 -4.653 -3.931 1.00 96.50 229 VAL A N 1
ATOM 1728 C CA . VAL A 1 229 ? 12.881 -5.296 -3.819 1.00 96.50 229 VAL A CA 1
ATOM 1729 C C . VAL A 1 229 ? 12.987 -6.593 -3.016 1.00 96.50 229 VAL A C 1
ATOM 1731 O O . VAL A 1 229 ? 12.255 -6.783 -2.047 1.00 96.50 229 VAL A O 1
ATOM 1734 N N . ARG A 1 230 ? 13.944 -7.465 -3.347 1.00 96.50 230 ARG A N 1
ATOM 1735 C CA . ARG A 1 230 ? 14.120 -8.739 -2.637 1.00 96.50 230 ARG A CA 1
ATOM 1736 C C . ARG A 1 230 ? 14.464 -8.550 -1.156 1.00 96.50 230 ARG A C 1
ATOM 1738 O O . ARG A 1 230 ? 13.888 -9.228 -0.311 1.00 96.50 230 ARG A O 1
ATOM 1745 N N . SER A 1 231 ? 15.357 -7.614 -0.831 1.00 94.88 231 SER A N 1
ATOM 1746 C CA . SER A 1 231 ? 15.801 -7.346 0.546 1.00 94.88 231 SER A CA 1
ATOM 1747 C C . SER A 1 231 ? 14.675 -6.836 1.445 1.00 94.88 231 SER A C 1
ATOM 1749 O O . SER A 1 231 ? 14.566 -7.25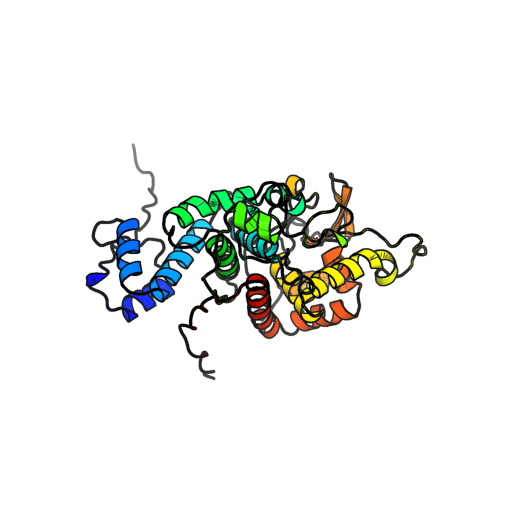5 2.596 1.00 94.88 231 SER A O 1
ATOM 1751 N N . VAL A 1 232 ? 13.793 -5.995 0.902 1.00 95.56 232 VAL A N 1
ATOM 1752 C CA . VAL A 1 232 ? 12.619 -5.465 1.603 1.00 95.56 232 VAL A CA 1
ATOM 1753 C C . VAL A 1 232 ? 11.693 -6.602 2.011 1.00 95.56 232 VAL A C 1
ATOM 1755 O O . VAL A 1 232 ? 11.315 -6.725 3.175 1.00 95.56 232 VAL A O 1
ATOM 1758 N N . PHE A 1 233 ? 11.327 -7.456 1.055 1.00 97.38 233 PHE A N 1
ATOM 1759 C CA . PHE A 1 233 ? 10.391 -8.537 1.332 1.00 97.38 233 PHE A CA 1
ATOM 1760 C C . PHE A 1 233 ? 11.027 -9.643 2.173 1.00 97.38 233 PHE A C 1
ATOM 1762 O O . PHE A 1 233 ? 10.344 -10.187 3.040 1.00 97.38 233 PHE A O 1
ATOM 1769 N N . ASP A 1 234 ? 12.333 -9.898 2.036 1.00 96.25 234 ASP A N 1
ATOM 1770 C CA . ASP A 1 234 ? 13.045 -10.779 2.962 1.00 96.25 234 ASP A CA 1
ATOM 1771 C C . ASP A 1 234 ? 13.016 -10.228 4.396 1.00 96.25 234 ASP A C 1
ATOM 1773 O O . ASP A 1 234 ? 12.657 -10.977 5.306 1.00 96.25 234 ASP A O 1
ATOM 1777 N N . ARG A 1 235 ? 13.280 -8.929 4.617 1.00 95.88 235 ARG A N 1
ATOM 1778 C CA . ARG A 1 235 ? 13.153 -8.273 5.939 1.00 95.88 235 ARG A CA 1
ATOM 1779 C C . ARG A 1 235 ? 11.755 -8.457 6.531 1.00 95.88 235 ARG A C 1
ATOM 1781 O O . ARG A 1 235 ? 11.620 -8.731 7.725 1.00 95.88 235 ARG A O 1
ATOM 1788 N N . LEU A 1 236 ? 10.726 -8.362 5.692 1.00 97.00 236 LEU A N 1
ATOM 1789 C CA . LEU A 1 236 ? 9.336 -8.583 6.089 1.00 97.00 236 LEU A CA 1
ATOM 1790 C C . LEU A 1 236 ? 8.988 -10.070 6.317 1.00 97.00 236 LEU A C 1
ATOM 1792 O O . LEU A 1 236 ? 7.963 -10.384 6.919 1.00 97.00 236 LEU A O 1
ATOM 1796 N N . GLY A 1 237 ? 9.848 -10.994 5.880 1.00 97.56 237 GLY A N 1
ATOM 1797 C CA . GLY A 1 237 ? 9.676 -12.442 6.022 1.00 97.56 237 GLY A CA 1
ATOM 1798 C C . GLY A 1 237 ? 8.932 -13.111 4.868 1.00 97.56 237 GLY A C 1
ATOM 1799 O O . GLY A 1 237 ? 8.443 -14.228 5.034 1.00 97.56 237 GLY A O 1
ATOM 1800 N N . PHE A 1 238 ? 8.824 -12.456 3.718 1.00 98.56 238 PHE A N 1
ATOM 1801 C CA . PHE A 1 238 ? 8.154 -12.970 2.530 1.00 98.56 238 PHE A CA 1
ATOM 1802 C C . PHE A 1 238 ? 9.135 -13.599 1.539 1.00 98.56 238 PHE A C 1
ATOM 1804 O O . PHE A 1 238 ? 10.273 -13.167 1.384 1.00 98.56 238 PHE A O 1
ATOM 1811 N N . THR A 1 239 ? 8.659 -14.626 0.845 1.00 98.62 239 THR A N 1
ATOM 1812 C CA . THR A 1 239 ? 9.338 -15.235 -0.306 1.00 98.62 239 THR A CA 1
ATOM 1813 C C . THR A 1 239 ? 9.173 -14.383 -1.569 1.00 98.62 239 THR A C 1
ATOM 1815 O O . THR A 1 239 ? 8.260 -13.561 -1.646 1.00 98.62 239 THR A O 1
ATOM 1818 N N . ASP A 1 240 ? 9.972 -14.645 -2.611 1.00 98.62 240 ASP A N 1
ATOM 1819 C CA . ASP A 1 240 ? 9.837 -13.982 -3.921 1.00 98.62 240 ASP A CA 1
ATOM 1820 C C . ASP A 1 240 ? 8.406 -14.081 -4.492 1.00 98.62 240 ASP A C 1
ATOM 1822 O O . ASP A 1 240 ? 7.874 -13.107 -5.024 1.00 98.62 240 ASP A O 1
ATOM 1826 N N . ARG A 1 241 ? 7.739 -15.233 -4.322 1.00 98.62 241 ARG A N 1
ATOM 1827 C CA . ARG A 1 241 ? 6.342 -15.432 -4.745 1.00 98.62 241 ARG A CA 1
ATOM 1828 C C . ARG A 1 241 ? 5.379 -14.493 -4.028 1.00 98.62 241 ARG A C 1
ATOM 1830 O O . ARG A 1 241 ? 4.443 -13.968 -4.635 1.00 98.62 241 ARG A O 1
ATOM 1837 N N . GLU A 1 242 ? 5.543 -14.360 -2.717 1.00 98.75 242 GLU A N 1
ATOM 1838 C CA . GLU A 1 242 ? 4.672 -13.533 -1.885 1.00 98.75 242 GLU A CA 1
ATOM 1839 C C . GLU A 1 242 ? 4.947 -12.044 -2.123 1.00 9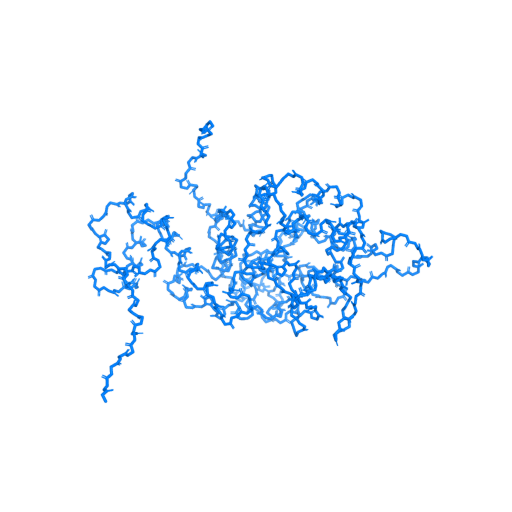8.75 242 GLU A C 1
ATOM 1841 O O . GLU A 1 242 ? 3.998 -11.265 -2.188 1.00 98.75 242 GLU A O 1
ATOM 1846 N N . ALA A 1 243 ? 6.211 -11.671 -2.348 1.00 98.56 243 ALA A N 1
ATOM 1847 C CA . ALA A 1 243 ? 6.620 -10.327 -2.741 1.00 98.56 243 ALA A CA 1
ATOM 1848 C C . ALA A 1 243 ? 5.949 -9.891 -4.049 1.00 98.56 243 ALA A C 1
ATOM 1850 O O . ALA A 1 243 ? 5.237 -8.888 -4.077 1.00 98.56 243 ALA A O 1
ATOM 1851 N N . VAL A 1 244 ? 6.087 -10.698 -5.109 1.00 98.69 244 VAL A N 1
ATOM 1852 C CA . VAL A 1 244 ? 5.436 -10.450 -6.406 1.00 98.69 244 VAL A CA 1
ATOM 1853 C C . VAL A 1 244 ? 3.920 -10.337 -6.236 1.00 98.69 244 VAL A C 1
ATOM 1855 O O . VAL A 1 244 ? 3.303 -9.422 -6.774 1.00 98.69 244 VAL A O 1
ATOM 1858 N N . CYS A 1 245 ? 3.311 -11.221 -5.441 1.00 98.69 245 CYS A N 1
ATOM 1859 C CA . CYS A 1 245 ? 1.875 -11.178 -5.176 1.00 98.69 245 CYS A CA 1
ATOM 1860 C C . CYS A 1 245 ? 1.428 -9.862 -4.520 1.00 98.69 245 CYS A C 1
ATOM 1862 O O . CYS A 1 245 ? 0.393 -9.319 -4.901 1.00 98.69 245 CYS A O 1
ATOM 1864 N N . LEU A 1 246 ? 2.169 -9.373 -3.522 1.00 98.75 246 LEU A N 1
ATOM 1865 C CA . LEU A 1 246 ? 1.834 -8.154 -2.783 1.00 98.75 246 LEU A CA 1
ATOM 1866 C C . LEU A 1 246 ? 2.024 -6.895 -3.633 1.00 98.75 246 LEU A C 1
ATOM 1868 O O . LEU A 1 246 ? 1.164 -6.017 -3.598 1.00 98.75 246 LEU A O 1
ATOM 1872 N N . ILE A 1 247 ? 3.095 -6.830 -4.431 1.00 98.50 247 ILE A N 1
ATOM 1873 C CA . ILE A 1 247 ? 3.344 -5.700 -5.338 1.00 98.50 247 ILE A CA 1
ATOM 1874 C C . ILE A 1 247 ? 2.246 -5.632 -6.404 1.00 98.50 247 ILE A C 1
ATOM 1876 O O . ILE A 1 247 ? 1.615 -4.591 -6.563 1.00 98.50 247 ILE A O 1
ATOM 1880 N N . LEU A 1 248 ? 1.938 -6.757 -7.064 1.00 97.88 248 LEU A N 1
ATOM 1881 C CA . LEU A 1 248 ? 0.860 -6.819 -8.057 1.00 97.88 248 LEU A CA 1
ATOM 1882 C C . LEU A 1 248 ? -0.515 -6.502 -7.450 1.00 97.88 248 LEU A C 1
ATOM 1884 O O . LEU A 1 248 ? -1.351 -5.902 -8.120 1.00 97.88 248 LEU A O 1
ATOM 1888 N N . LEU A 1 249 ? -0.771 -6.901 -6.198 1.00 98.06 249 LEU A N 1
ATOM 1889 C CA . LEU A 1 249 ? -2.005 -6.551 -5.493 1.00 98.06 249 LEU A CA 1
ATOM 1890 C C . LEU A 1 249 ? -2.111 -5.040 -5.272 1.00 98.06 249 LEU A C 1
ATOM 1892 O O . LEU A 1 249 ? -3.150 -4.466 -5.580 1.00 98.06 249 LEU A O 1
ATOM 1896 N N . GLY A 1 250 ? -1.067 -4.414 -4.724 1.00 97.25 250 GLY A N 1
ATOM 1897 C CA . GLY A 1 250 ? -1.076 -2.984 -4.416 1.00 97.25 250 GLY A CA 1
ATOM 1898 C C . GLY A 1 250 ? -1.175 -2.131 -5.677 1.00 97.25 250 GLY A C 1
ATOM 1899 O O . GLY A 1 250 ? -2.073 -1.302 -5.795 1.00 97.25 250 GLY A O 1
ATOM 1900 N N . HIS A 1 251 ? -0.300 -2.390 -6.648 1.00 97.19 251 HIS A N 1
ATOM 1901 C CA . HIS A 1 251 ? -0.163 -1.593 -7.867 1.00 97.19 251 HIS A CA 1
ATOM 1902 C C . HIS A 1 251 ? -1.197 -1.925 -8.948 1.00 97.19 251 HIS A C 1
ATOM 1904 O O . HIS A 1 251 ? -1.185 -1.342 -10.021 1.00 97.19 251 HIS A O 1
ATOM 1910 N N . MET A 1 252 ? -2.149 -2.819 -8.686 1.00 95.56 252 MET A N 1
ATOM 1911 C CA . MET A 1 252 ? -3.365 -2.879 -9.502 1.00 95.56 252 MET A CA 1
ATOM 1912 C C . MET A 1 252 ? -4.269 -1.658 -9.262 1.00 95.56 252 MET A C 1
ATOM 1914 O O . MET A 1 252 ? -5.131 -1.360 -10.091 1.00 95.56 252 MET A O 1
ATOM 1918 N N . PHE A 1 253 ? -4.087 -0.971 -8.129 1.00 97.44 253 PHE A N 1
ATOM 1919 C CA . PHE A 1 253 ? -4.949 0.108 -7.682 1.00 97.44 253 PHE A CA 1
ATOM 1920 C C . PHE A 1 253 ? -4.241 1.462 -7.654 1.00 97.44 253 PHE A C 1
ATOM 1922 O O . PHE A 1 253 ? -3.075 1.579 -7.293 1.00 97.44 253 PHE A O 1
ATOM 1929 N N . GLY A 1 254 ? -5.009 2.508 -7.936 1.00 97.25 254 GLY A N 1
ATOM 1930 C CA . GLY A 1 254 ? -4.616 3.899 -7.791 1.00 97.25 254 GLY A CA 1
ATOM 1931 C C . GLY A 1 254 ? -3.578 4.361 -8.802 1.00 97.25 254 GLY A C 1
ATOM 1932 O O . GLY A 1 254 ? -3.479 3.861 -9.927 1.00 97.25 254 GLY A O 1
ATOM 1933 N N . ARG A 1 255 ? -2.839 5.381 -8.371 1.00 97.31 255 ARG A N 1
ATOM 1934 C CA . ARG A 1 255 ? -1.868 6.123 -9.166 1.00 97.31 255 ARG A CA 1
ATOM 1935 C C . ARG A 1 255 ? -0.757 6.686 -8.297 1.00 97.31 255 ARG A C 1
ATOM 1937 O O . ARG A 1 255 ? -0.912 6.819 -7.083 1.00 97.31 255 ARG A O 1
ATOM 1944 N N . CYS A 1 256 ? 0.337 7.060 -8.945 1.00 97.62 256 CYS A N 1
ATOM 1945 C CA . CYS A 1 256 ? 1.342 7.927 -8.352 1.00 97.62 256 CYS A CA 1
ATOM 1946 C C . CYS A 1 256 ? 1.012 9.406 -8.600 1.00 97.62 256 CYS A C 1
ATOM 1948 O O . CYS A 1 256 ? 0.379 9.762 -9.601 1.00 97.62 256 CYS A O 1
ATOM 1950 N N . HIS A 1 257 ? 1.524 10.277 -7.727 1.00 97.00 257 HIS A N 1
ATOM 1951 C CA . HIS A 1 257 ? 1.434 11.732 -7.868 1.00 97.00 257 HIS A CA 1
ATOM 1952 C C . HIS A 1 257 ? 2.819 12.377 -7.788 1.00 97.00 257 HIS A C 1
ATOM 1954 O O . HIS A 1 257 ? 3.630 12.032 -6.915 1.00 97.00 257 HIS A O 1
ATOM 1960 N N . LEU A 1 258 ? 3.074 13.348 -8.677 1.00 96.06 258 LEU A N 1
ATOM 1961 C CA . LEU A 1 258 ? 4.377 14.015 -8.780 1.00 96.06 258 LEU A CA 1
ATOM 1962 C C . LEU A 1 258 ? 4.793 14.672 -7.466 1.00 96.06 258 LEU A C 1
ATOM 1964 O O . LEU A 1 258 ? 5.971 14.660 -7.121 1.00 96.06 258 LEU A O 1
ATOM 1968 N N . ASP A 1 259 ? 3.846 15.255 -6.739 1.00 94.50 259 ASP A N 1
ATOM 1969 C CA . ASP A 1 259 ? 4.161 16.034 -5.544 1.00 94.50 259 ASP A CA 1
ATOM 1970 C C . ASP A 1 259 ? 4.385 15.182 -4.295 1.00 94.50 259 ASP A C 1
ATOM 1972 O O . ASP A 1 259 ? 5.074 15.634 -3.384 1.00 94.50 259 ASP A O 1
ATOM 1976 N N . THR A 1 260 ? 3.871 13.949 -4.254 1.00 93.88 260 THR A N 1
ATOM 1977 C CA . THR A 1 260 ? 4.053 13.047 -3.105 1.00 93.88 260 THR A CA 1
ATOM 1978 C C . THR A 1 260 ? 5.199 12.064 -3.308 1.00 93.88 260 THR A C 1
ATOM 1980 O O . THR A 1 260 ? 5.931 11.786 -2.369 1.00 93.88 260 THR A O 1
ATOM 1983 N N . SER A 1 261 ? 5.384 11.554 -4.528 1.00 95.00 261 SER A N 1
ATOM 1984 C CA . SER A 1 261 ? 6.342 10.473 -4.816 1.00 95.00 261 SER A CA 1
ATOM 1985 C C . SER A 1 261 ? 7.388 10.836 -5.875 1.00 95.00 261 SER A C 1
ATOM 1987 O O . SER A 1 261 ? 8.417 10.173 -6.015 1.00 95.00 261 SER A O 1
ATOM 1989 N N . GLY A 1 262 ? 7.128 11.884 -6.660 1.00 96.56 262 GLY A N 1
ATOM 1990 C CA . GLY A 1 262 ? 7.901 12.215 -7.855 1.00 96.56 262 GLY A CA 1
ATOM 1991 C C . GLY A 1 262 ? 7.563 11.371 -9.088 1.00 96.56 262 GLY A C 1
ATOM 1992 O O . GLY A 1 262 ? 8.051 11.692 -10.171 1.00 96.56 262 GLY A O 1
ATOM 1993 N N . TYR A 1 263 ? 6.726 10.345 -8.946 1.00 97.75 263 TYR A N 1
ATOM 1994 C CA . TYR A 1 263 ? 6.173 9.528 -10.027 1.00 97.75 263 TYR A CA 1
ATOM 1995 C C . TYR A 1 263 ? 4.763 9.993 -10.391 1.00 97.75 263 TYR A C 1
ATOM 1997 O O . TYR A 1 263 ? 4.127 10.692 -9.610 1.00 97.75 263 TYR A O 1
ATOM 2005 N N . GLU A 1 264 ? 4.243 9.611 -11.553 1.00 96.31 264 GLU A N 1
ATOM 2006 C CA . GLU A 1 264 ? 2.893 10.011 -11.972 1.00 96.31 264 GLU A CA 1
ATOM 2007 C C . GLU A 1 264 ? 2.185 8.965 -12.824 1.00 96.31 264 GLU A C 1
ATOM 2009 O O . GLU A 1 264 ? 2.847 8.136 -13.450 1.00 96.31 264 GLU A O 1
ATOM 2014 N N . PHE A 1 265 ? 0.854 9.101 -12.884 1.00 96.88 265 PHE A N 1
ATOM 2015 C CA . PHE A 1 265 ? -0.115 8.262 -13.600 1.00 96.88 265 PHE A CA 1
ATOM 2016 C C . PHE A 1 265 ? -0.534 6.978 -12.864 1.00 96.88 265 PHE A C 1
ATOM 2018 O O . PHE A 1 265 ? 0.116 6.563 -11.899 1.00 96.88 265 PHE A O 1
ATOM 20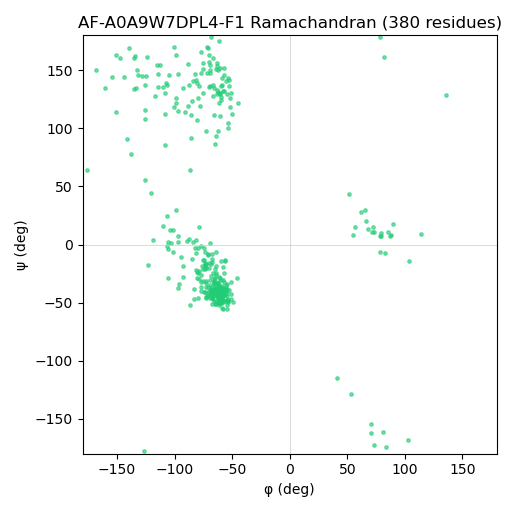25 N N . PRO A 1 266 ? -1.669 6.372 -13.263 1.00 96.69 266 PRO A N 1
ATOM 2026 C CA . PRO A 1 266 ? -2.088 5.067 -12.767 1.00 96.69 266 PRO A CA 1
ATOM 2027 C C . PRO A 1 266 ? -1.282 3.919 -13.378 1.00 96.69 266 PRO A C 1
ATOM 2029 O O . PRO A 1 266 ? -0.872 3.952 -14.539 1.00 96.69 266 PRO A O 1
ATOM 2032 N N . TRP A 1 267 ? -1.145 2.835 -12.620 1.00 95.50 267 TRP A N 1
ATOM 2033 C CA . TRP A 1 267 ? -0.650 1.561 -13.151 1.00 95.50 267 TRP A CA 1
ATOM 2034 C C . TRP A 1 267 ? -1.635 0.911 -14.136 1.00 95.50 267 TRP A C 1
ATOM 2036 O O . TRP A 1 267 ? -1.233 0.169 -15.035 1.00 95.50 267 TRP A O 1
ATOM 2046 N N . TYR A 1 268 ? -2.935 1.194 -13.983 1.00 93.88 268 TYR A N 1
ATOM 2047 C CA . TYR A 1 268 ? -4.001 0.684 -14.846 1.00 93.88 268 TYR A CA 1
ATOM 2048 C C . TYR A 1 268 ? -5.082 1.741 -15.119 1.00 93.88 268 TYR A C 1
ATOM 2050 O O . TYR A 1 268 ? -6.080 1.828 -14.404 1.00 93.88 268 TYR A O 1
ATOM 2058 N N . SER A 1 269 ? -4.930 2.526 -16.189 1.00 93.06 269 SER A N 1
ATOM 2059 C CA . SER A 1 269 ? -5.811 3.678 -16.461 1.00 93.06 269 SER A CA 1
ATOM 2060 C C . SER A 1 269 ? -7.255 3.320 -16.827 1.00 93.06 269 SER A C 1
ATOM 2062 O O . SER A 1 269 ? -8.121 4.187 -16.786 1.00 93.06 269 SER A O 1
ATOM 2064 N N . PHE A 1 270 ? -7.555 2.069 -17.200 1.00 92.38 270 PHE A N 1
ATOM 2065 C CA . PHE A 1 270 ? -8.934 1.676 -17.539 1.00 92.38 270 PHE A CA 1
ATOM 2066 C C . PHE A 1 270 ? -9.834 1.492 -16.311 1.00 92.38 270 PHE A C 1
ATOM 2068 O O . PHE A 1 270 ? -11.054 1.471 -16.452 1.00 92.38 270 PHE A O 1
ATOM 2075 N N . GLY A 1 271 ? -9.256 1.324 -15.122 1.00 92.81 271 GLY A N 1
ATOM 2076 C CA . GLY A 1 271 ? -10.014 1.075 -13.898 1.00 92.81 271 GLY A CA 1
ATOM 2077 C C . GLY A 1 271 ? -9.119 1.021 -12.663 1.00 92.81 271 GLY A C 1
ATOM 2078 O O . GLY A 1 271 ? -9.044 -0.038 -12.040 1.00 92.81 271 GLY A O 1
ATOM 2079 N N . PRO A 1 272 ? -8.447 2.126 -12.298 1.00 94.94 272 PRO A N 1
ATOM 2080 C CA . PRO A 1 272 ? -7.493 2.159 -11.184 1.00 94.94 272 PRO A CA 1
ATOM 2081 C C . PRO A 1 272 ? -8.164 1.973 -9.812 1.00 94.94 272 PRO A C 1
ATOM 2083 O O . PRO A 1 272 ? -7.497 1.724 -8.818 1.00 94.94 272 PRO A O 1
ATOM 2086 N N . THR A 1 273 ? -9.490 2.051 -9.718 1.00 96.62 273 THR A N 1
ATOM 2087 C CA . THR A 1 273 ? -10.251 1.849 -8.470 1.00 96.62 273 THR A CA 1
ATOM 2088 C C . THR A 1 273 ? -11.069 0.558 -8.476 1.00 96.62 273 THR A C 1
ATOM 2090 O O . THR A 1 273 ? -11.974 0.383 -7.663 1.00 96.62 273 THR A O 1
ATOM 2093 N N . SER A 1 274 ? -10.769 -0.367 -9.391 1.00 95.25 274 SER A N 1
ATOM 2094 C CA . SER A 1 274 ? -11.490 -1.633 -9.552 1.00 95.25 274 SER A CA 1
ATOM 2095 C C . SER A 1 274 ? -10.548 -2.830 -9.481 1.00 95.25 274 SER A C 1
ATOM 2097 O O . SER A 1 274 ? -9.429 -2.784 -9.987 1.00 95.25 274 SER A O 1
ATOM 2099 N N . TRP A 1 275 ? -11.020 -3.940 -8.907 1.00 95.38 275 TRP A N 1
ATOM 2100 C CA . TRP A 1 275 ? -10.355 -5.236 -9.003 1.00 95.38 275 TRP A CA 1
ATOM 2101 C C . TRP A 1 275 ? -10.362 -5.676 -10.468 1.00 95.38 275 TRP A C 1
ATOM 2103 O O . TRP A 1 275 ? -11.319 -6.273 -10.961 1.00 95.38 275 TRP A O 1
ATOM 2113 N N . SER A 1 276 ? -9.283 -5.357 -11.172 1.00 90.31 276 SER A N 1
ATOM 2114 C CA . SER A 1 276 ? -9.144 -5.555 -12.614 1.00 90.31 276 SER A CA 1
ATOM 2115 C C . SER A 1 276 ? -8.312 -6.792 -12.964 1.00 90.31 276 SER A C 1
ATOM 2117 O O . SER A 1 276 ? -7.962 -6.997 -14.121 1.00 90.31 276 SER A O 1
ATOM 2119 N N . ALA A 1 277 ? -8.032 -7.674 -11.999 1.00 87.69 277 ALA A N 1
ATOM 2120 C CA . ALA A 1 277 ? -7.473 -9.009 -12.225 1.00 87.69 277 ALA A CA 1
ATOM 2121 C C . ALA A 1 277 ? -8.601 -10.019 -12.503 1.00 87.69 277 ALA A C 1
ATOM 2123 O O . ALA A 1 277 ? -8.863 -10.927 -11.708 1.00 87.69 277 ALA A O 1
ATOM 2124 N N . TYR A 1 278 ? -9.319 -9.818 -13.612 1.00 82.69 278 TYR A N 1
ATOM 2125 C CA . TYR A 1 278 ? -10.457 -10.654 -14.004 1.00 82.69 278 TYR A CA 1
ATOM 2126 C C . TYR A 1 278 ? -10.056 -12.115 -14.183 1.00 82.69 278 TYR A C 1
ATOM 2128 O O . TYR A 1 278 ? -9.053 -12.389 -14.833 1.00 82.69 278 TYR A O 1
ATOM 2136 N N . GLU A 1 279 ? -10.867 -13.057 -13.694 1.00 77.94 279 GLU A N 1
ATOM 2137 C CA . GLU A 1 279 ? -10.607 -14.497 -13.868 1.00 77.94 279 GLU A CA 1
ATOM 2138 C C . GLU A 1 279 ? -10.508 -14.907 -15.346 1.00 77.94 279 GLU A C 1
ATOM 2140 O O . GLU A 1 279 ? -9.755 -15.817 -15.687 1.00 77.94 279 GLU A O 1
ATOM 2145 N N . HIS A 1 280 ? -11.234 -14.202 -16.220 1.00 70.62 280 HIS A N 1
ATOM 2146 C CA . HIS A 1 280 ? -11.224 -14.378 -17.668 1.00 70.62 280 HIS A CA 1
ATOM 2147 C C . HIS A 1 280 ? -11.117 -13.010 -18.361 1.00 70.62 280 HIS A C 1
ATOM 2149 O O . HIS A 1 280 ? -11.832 -12.079 -17.999 1.00 70.62 280 HIS A O 1
ATOM 2155 N N . GLY A 1 281 ? -10.254 -12.888 -19.374 1.00 76.31 281 GLY A N 1
ATOM 2156 C CA . GLY A 1 281 ? -10.143 -11.688 -20.215 1.00 76.31 281 GLY A CA 1
ATOM 2157 C C . GLY A 1 281 ? -8.953 -10.775 -19.902 1.00 76.31 281 GLY A C 1
ATOM 2158 O O . GLY A 1 281 ? -8.022 -11.144 -19.187 1.00 76.31 281 GLY A O 1
ATOM 2159 N N . LEU A 1 282 ? -8.968 -9.574 -20.483 1.00 81.94 282 LEU A N 1
ATOM 2160 C CA . LEU A 1 282 ? -7.882 -8.597 -20.375 1.00 81.94 282 LEU A CA 1
ATOM 2161 C C . LEU A 1 282 ? -8.043 -7.758 -19.102 1.00 81.94 282 LEU A C 1
ATOM 2163 O O . LEU A 1 282 ? -8.968 -6.961 -18.988 1.00 81.94 282 LEU A O 1
ATOM 2167 N N . GLY A 1 283 ? -7.132 -7.964 -18.154 1.00 87.56 283 GLY A N 1
ATOM 2168 C CA . GLY A 1 283 ? -7.059 -7.262 -16.873 1.00 87.56 283 GLY A CA 1
ATOM 2169 C C . GLY A 1 283 ? -5.680 -6.648 -16.627 1.00 87.56 283 GLY A C 1
ATOM 2170 O O . GLY A 1 283 ? -4.804 -6.784 -17.484 1.00 87.56 283 GLY A O 1
ATOM 2171 N N . TYR A 1 284 ? -5.462 -6.023 -15.463 1.00 90.38 284 TYR A N 1
ATOM 2172 C CA . TYR A 1 284 ? -4.171 -5.412 -15.099 1.00 90.38 284 TYR A CA 1
ATOM 2173 C C . TYR A 1 284 ? -2.985 -6.356 -15.335 1.00 90.38 284 TYR A C 1
ATOM 2175 O O . TYR A 1 284 ? -2.060 -5.987 -16.050 1.00 90.38 284 TYR A O 1
ATOM 2183 N N . LEU A 1 285 ? -3.059 -7.603 -14.851 1.00 91.94 285 LEU A N 1
ATOM 2184 C CA . LEU A 1 285 ? -1.992 -8.601 -15.018 1.00 91.94 285 LEU A CA 1
ATOM 2185 C C . LEU A 1 285 ? -1.655 -8.880 -16.494 1.00 91.94 285 LEU A C 1
ATOM 2187 O O . LEU A 1 285 ? -0.480 -8.872 -16.863 1.00 91.94 285 LEU A O 1
ATOM 2191 N N . SER A 1 286 ? -2.671 -9.029 -17.358 1.00 90.00 286 SER A N 1
ATOM 2192 C CA . SER A 1 286 ? -2.449 -9.186 -18.804 1.00 90.00 286 SER A CA 1
ATOM 2193 C C . SER A 1 286 ? -1.779 -7.964 -19.400 1.00 90.00 286 SER A C 1
ATOM 2195 O O . SER A 1 286 ? -0.867 -8.107 -20.210 1.00 90.00 286 SER A O 1
ATOM 2197 N N . VAL A 1 287 ? -2.259 -6.765 -19.060 1.00 88.62 287 VAL A N 1
ATOM 2198 C CA . VAL A 1 287 ? -1.739 -5.540 -19.667 1.00 88.62 287 VAL A CA 1
ATOM 2199 C C . VAL A 1 287 ? -0.319 -5.272 -19.193 1.00 88.62 287 VAL A C 1
ATOM 2201 O O . VAL A 1 287 ? 0.525 -4.976 -20.030 1.00 88.62 287 VAL A O 1
ATOM 2204 N N . TYR A 1 288 ? -0.032 -5.474 -17.907 1.00 91.06 288 TYR A N 1
ATOM 2205 C CA . TYR A 1 288 ? 1.317 -5.427 -17.355 1.00 91.06 288 TYR A CA 1
ATOM 2206 C C . TYR A 1 288 ? 2.244 -6.390 -18.110 1.00 91.06 288 TYR A C 1
ATOM 2208 O O . TYR A 1 288 ? 3.239 -5.959 -18.697 1.00 91.06 288 TYR A O 1
ATOM 2216 N N . ARG A 1 289 ? 1.880 -7.681 -18.198 1.00 90.19 289 ARG A N 1
ATOM 2217 C CA . ARG A 1 289 ? 2.691 -8.679 -18.911 1.00 90.19 289 ARG A CA 1
ATOM 2218 C C . ARG A 1 289 ? 2.877 -8.286 -20.369 1.00 90.19 289 ARG A C 1
ATOM 2220 O O . ARG A 1 289 ? 3.999 -8.276 -20.853 1.00 90.19 289 ARG A O 1
ATOM 2227 N N . MET A 1 290 ? 1.811 -7.932 -21.084 1.00 87.62 290 MET A N 1
ATOM 2228 C CA . MET A 1 290 ? 1.897 -7.536 -22.492 1.00 87.62 290 MET A CA 1
ATOM 2229 C C . MET A 1 290 ? 2.796 -6.315 -22.694 1.00 87.62 290 MET A C 1
ATOM 2231 O O . MET A 1 290 ? 3.650 -6.339 -23.580 1.00 87.62 290 MET A O 1
ATOM 2235 N N . ALA A 1 291 ? 2.627 -5.280 -21.874 1.00 86.62 291 ALA A N 1
ATOM 2236 C CA . ALA A 1 291 ? 3.380 -4.039 -21.947 1.00 86.62 291 ALA A CA 1
ATOM 2237 C C . ALA A 1 291 ? 4.879 -4.255 -21.736 1.00 86.62 291 ALA A C 1
ATOM 2239 O O . ALA A 1 291 ? 5.701 -3.773 -22.524 1.00 86.62 291 ALA A O 1
ATOM 2240 N N . VAL A 1 292 ? 5.222 -4.987 -20.676 1.00 87.56 292 VAL A N 1
ATOM 2241 C CA . VAL A 1 292 ? 6.607 -5.183 -20.257 1.00 87.56 292 VAL A CA 1
ATOM 2242 C C . VAL A 1 292 ? 7.282 -6.263 -21.109 1.00 87.56 292 VAL A C 1
ATOM 2244 O O . VAL A 1 292 ? 8.365 -6.032 -21.647 1.00 87.56 292 VAL A O 1
ATOM 2247 N N . ALA A 1 293 ? 6.623 -7.405 -21.341 1.00 84.44 293 ALA A N 1
ATOM 2248 C CA . ALA A 1 293 ? 7.178 -8.523 -22.109 1.00 84.44 293 ALA A CA 1
ATOM 2249 C C . ALA A 1 293 ? 7.437 -8.181 -23.576 1.00 84.44 293 ALA A C 1
ATOM 2251 O O . ALA A 1 293 ? 8.420 -8.638 -24.158 1.00 84.44 293 ALA A O 1
ATOM 2252 N N . ARG A 1 294 ? 6.552 -7.390 -24.195 1.00 82.06 294 ARG A N 1
ATOM 2253 C CA . ARG A 1 294 ? 6.661 -7.027 -25.617 1.00 82.06 294 ARG A CA 1
ATOM 2254 C C . ARG A 1 294 ? 7.523 -5.785 -25.846 1.00 82.06 294 ARG A C 1
ATOM 2256 O O . ARG A 1 294 ? 7.588 -5.309 -26.976 1.00 82.06 294 ARG A O 1
ATOM 2263 N N . GLY A 1 295 ? 8.146 -5.241 -24.795 1.00 80.00 295 GLY A N 1
ATOM 2264 C CA . GLY A 1 295 ? 8.969 -4.032 -24.877 1.00 80.00 295 GLY A CA 1
ATOM 2265 C C . GLY A 1 295 ? 8.187 -2.796 -25.330 1.00 80.00 295 GLY A C 1
ATOM 2266 O O . GLY A 1 295 ? 8.752 -1.913 -25.971 1.00 80.00 295 GLY A O 1
ATOM 2267 N N . GLN A 1 296 ? 6.881 -2.748 -25.052 1.00 86.12 296 GLN A N 1
ATOM 2268 C CA . GLN A 1 296 ? 6.015 -1.633 -25.450 1.00 86.12 296 GLN A CA 1
ATOM 2269 C C . GLN A 1 296 ? 6.137 -0.443 -24.496 1.00 86.12 296 GLN A C 1
ATOM 2271 O O . GLN A 1 296 ? 5.881 0.693 -24.893 1.00 86.12 296 GLN A O 1
ATOM 2276 N N . SER A 1 297 ? 6.557 -0.699 -23.257 1.00 92.12 297 SER A N 1
ATOM 2277 C CA . SER A 1 297 ? 6.844 0.336 -22.273 1.00 92.12 297 SER A CA 1
ATOM 2278 C C . SER A 1 297 ? 8.086 1.147 -22.645 1.00 92.12 297 SER A C 1
ATOM 2280 O O . SER A 1 297 ? 9.125 0.568 -22.979 1.00 92.12 297 SER A O 1
ATOM 2282 N N . LYS A 1 298 ? 8.028 2.471 -22.507 1.00 93.62 298 LYS A N 1
ATOM 2283 C CA . LYS A 1 298 ? 9.173 3.369 -22.716 1.00 93.62 298 LYS A CA 1
ATOM 2284 C C . LYS A 1 298 ? 9.568 4.040 -21.413 1.00 93.62 298 LYS A C 1
ATOM 2286 O O . LYS A 1 298 ? 8.705 4.531 -20.697 1.00 93.62 298 LYS A O 1
ATOM 2291 N N . MET A 1 299 ? 10.868 4.093 -21.136 1.00 94.94 299 MET A N 1
ATOM 2292 C CA . MET A 1 299 ? 11.378 4.845 -19.992 1.00 94.94 299 MET A CA 1
ATOM 2293 C C . MET A 1 299 ? 11.235 6.349 -20.245 1.00 94.94 299 MET A C 1
ATOM 2295 O O . MET A 1 299 ? 11.579 6.836 -21.326 1.00 94.94 299 MET A O 1
ATOM 2299 N N . ARG A 1 300 ? 10.773 7.071 -19.230 1.00 95.50 300 ARG A N 1
ATOM 2300 C CA . ARG A 1 300 ? 10.714 8.526 -19.149 1.00 95.50 300 ARG A CA 1
ATOM 2301 C C . ARG A 1 300 ? 11.264 8.977 -17.794 1.00 95.50 300 ARG A C 1
ATOM 2303 O O . ARG A 1 300 ? 11.141 8.275 -16.793 1.00 95.50 300 ARG A O 1
ATOM 2310 N N . VAL A 1 301 ? 11.850 10.172 -17.766 1.00 96.88 301 VAL A N 1
ATOM 2311 C CA . VAL A 1 301 ? 12.190 10.874 -16.525 1.00 96.88 301 VAL A CA 1
ATOM 2312 C C . VAL A 1 301 ? 11.101 11.908 -16.242 1.00 96.88 301 VAL A C 1
ATOM 2314 O O . VAL A 1 301 ? 10.779 12.711 -17.120 1.00 96.88 301 VAL A O 1
ATOM 2317 N N . THR A 1 302 ? 10.512 11.873 -15.048 1.00 96.94 302 THR A N 1
ATOM 2318 C CA . THR A 1 302 ? 9.449 12.805 -14.645 1.00 96.94 302 THR A CA 1
ATOM 2319 C C . THR A 1 302 ? 9.990 14.211 -14.403 1.00 96.94 302 THR A C 1
ATOM 2321 O O . THR A 1 302 ? 11.198 14.428 -14.286 1.00 96.94 302 THR A O 1
ATOM 2324 N N . GLY A 1 303 ? 9.089 15.185 -14.235 1.00 95.75 303 GLY A N 1
ATOM 2325 C CA . GLY A 1 303 ? 9.469 16.550 -13.850 1.00 95.75 303 GLY A CA 1
ATOM 2326 C C . GLY A 1 303 ? 10.200 16.652 -12.500 1.00 95.75 303 GLY A C 1
ATOM 2327 O O . GLY A 1 303 ? 10.811 17.678 -12.217 1.00 95.75 303 GLY A O 1
ATOM 2328 N N . LYS A 1 304 ? 10.174 15.591 -11.679 1.00 96.12 304 LYS A N 1
ATOM 2329 C CA . LYS A 1 304 ? 10.888 15.483 -10.394 1.00 96.12 304 LYS A CA 1
ATOM 2330 C C . LYS A 1 304 ? 12.136 14.589 -10.479 1.00 96.12 304 LYS A C 1
ATOM 2332 O O . LYS A 1 304 ? 12.692 14.215 -9.452 1.00 96.12 304 LYS A O 1
ATOM 2337 N N . GLY A 1 305 ? 12.577 14.230 -11.687 1.00 95.12 305 GLY A N 1
ATOM 2338 C CA . GLY A 1 305 ? 13.809 13.467 -11.906 1.00 95.12 305 GLY A CA 1
ATOM 2339 C C . GLY A 1 305 ? 13.697 11.959 -11.651 1.00 95.12 305 GLY A C 1
ATOM 2340 O O . GLY A 1 305 ? 14.719 11.277 -11.645 1.00 95.12 305 GLY A O 1
ATOM 2341 N N . LYS A 1 306 ? 12.489 11.416 -11.448 1.00 95.81 306 LYS A N 1
ATOM 2342 C CA . LYS A 1 306 ? 12.282 9.977 -11.223 1.00 95.81 306 LYS A CA 1
ATOM 2343 C C . LYS A 1 306 ? 12.205 9.218 -12.549 1.00 95.81 306 LYS A C 1
ATOM 2345 O O . LYS A 1 306 ? 11.615 9.722 -13.502 1.00 95.81 306 LYS A O 1
ATOM 2350 N N . ARG A 1 307 ? 12.794 8.016 -12.627 1.00 96.62 307 ARG A N 1
ATOM 2351 C CA . ARG A 1 307 ? 12.684 7.140 -13.810 1.00 96.62 307 ARG A CA 1
ATOM 2352 C C . ARG A 1 307 ? 11.405 6.319 -13.712 1.00 96.62 307 ARG A C 1
ATOM 2354 O O . ARG A 1 307 ? 11.250 5.582 -12.754 1.00 96.62 307 ARG A O 1
ATOM 2361 N N . GLN A 1 308 ? 10.532 6.385 -14.704 1.00 97.06 308 GLN A N 1
ATOM 2362 C CA . GLN A 1 308 ? 9.366 5.505 -14.802 1.00 97.06 308 GLN A CA 1
ATOM 2363 C C . GLN A 1 308 ? 9.213 4.957 -16.211 1.00 97.06 308 GLN A C 1
ATOM 2365 O O . GLN A 1 308 ? 9.793 5.482 -17.160 1.00 97.06 308 GLN A O 1
ATOM 2370 N N . TRP A 1 309 ? 8.442 3.890 -16.352 1.00 96.38 309 TRP A N 1
ATOM 2371 C CA . TRP A 1 309 ? 8.114 3.288 -17.633 1.00 96.38 309 TRP A CA 1
ATOM 2372 C C . TRP A 1 309 ? 6.653 3.535 -17.951 1.00 96.38 309 TRP A C 1
ATOM 2374 O O . TRP A 1 309 ? 5.806 3.381 -17.086 1.00 96.38 309 TRP A O 1
ATOM 2384 N N . GLU A 1 310 ? 6.363 3.913 -19.191 1.00 95.12 310 GLU A N 1
ATOM 2385 C CA . GLU A 1 310 ? 5.017 4.296 -19.608 1.00 95.12 310 GLU A CA 1
ATOM 2386 C C . GLU A 1 310 ? 4.568 3.530 -20.851 1.00 95.12 310 GLU A C 1
ATOM 2388 O O . GLU A 1 310 ? 5.361 3.259 -21.760 1.00 95.12 310 GLU A O 1
ATOM 2393 N N . VAL A 1 311 ? 3.274 3.221 -20.913 1.00 93.19 311 VAL A N 1
ATOM 2394 C CA . VAL A 1 311 ? 2.612 2.609 -22.069 1.00 93.19 311 VAL A CA 1
ATOM 2395 C C . VAL A 1 311 ? 1.425 3.477 -22.455 1.00 93.19 311 VAL A C 1
ATOM 2397 O O . VAL A 1 311 ? 0.465 3.620 -21.700 1.00 93.19 311 VAL A O 1
ATOM 2400 N N . ALA A 1 312 ? 1.482 4.055 -23.651 1.00 89.81 312 ALA A N 1
ATOM 2401 C CA . ALA A 1 312 ? 0.401 4.872 -24.184 1.00 89.81 312 ALA A CA 1
ATOM 2402 C C . ALA A 1 312 ? -0.557 4.025 -25.034 1.00 89.81 312 ALA A C 1
ATOM 2404 O O . ALA A 1 312 ? -0.118 3.269 -25.901 1.00 89.81 312 ALA A O 1
ATOM 2405 N N . PHE A 1 313 ? -1.863 4.213 -24.835 1.00 83.12 313 PHE A N 1
ATOM 2406 C CA . PHE A 1 313 ? -2.922 3.521 -25.587 1.00 83.12 313 PHE A CA 1
ATOM 2407 C C . PHE A 1 313 ? -3.630 4.421 -26.617 1.00 83.12 313 PHE A C 1
ATOM 2409 O O . PHE A 1 313 ? -4.451 3.942 -27.397 1.00 83.12 313 PHE A O 1
ATOM 2416 N N . GLY A 1 314 ? -3.278 5.713 -26.672 1.00 84.06 314 GLY A N 1
ATOM 2417 C CA . GLY A 1 314 ? -3.931 6.702 -27.533 1.00 84.06 314 GLY A CA 1
ATOM 2418 C C . GLY A 1 314 ? -5.325 7.099 -27.030 1.00 84.06 314 GLY A C 1
ATOM 2419 O O . GLY A 1 314 ? -5.723 6.757 -25.922 1.00 84.06 314 GLY A O 1
ATOM 2420 N N . GLY A 1 315 ? -6.066 7.871 -27.831 1.00 84.06 315 GLY A N 1
ATOM 2421 C CA . GLY A 1 315 ? -7.479 8.173 -27.552 1.00 84.06 315 GLY A CA 1
ATOM 2422 C C . GLY A 1 315 ? -7.754 9.022 -26.303 1.00 84.06 315 GLY A C 1
ATOM 2423 O O . GLY A 1 315 ? -8.870 8.989 -25.799 1.00 84.06 315 GLY A O 1
ATOM 2424 N N . GLY A 1 316 ? -6.763 9.765 -25.797 1.00 84.00 316 GLY A N 1
ATOM 2425 C CA . GLY A 1 316 ? -6.908 10.597 -24.594 1.00 84.00 316 GLY A CA 1
ATOM 2426 C C . GLY A 1 316 ? -6.852 9.827 -23.270 1.00 84.00 316 GLY A C 1
ATOM 2427 O O . GLY A 1 316 ? -7.086 10.419 -22.224 1.00 84.00 316 GLY A O 1
ATOM 2428 N N . ILE A 1 317 ? -6.533 8.531 -23.304 1.00 88.12 317 ILE A N 1
ATOM 2429 C CA . ILE A 1 317 ? -6.317 7.717 -22.105 1.00 88.12 317 ILE A CA 1
ATOM 2430 C C . ILE A 1 317 ? -4.953 8.072 -21.502 1.00 88.12 317 ILE A C 1
ATOM 2432 O O . ILE A 1 317 ? -3.949 8.091 -22.223 1.00 88.12 317 ILE A O 1
ATOM 2436 N N . GLU A 1 318 ? -4.912 8.336 -20.193 1.00 93.00 318 GLU A N 1
ATOM 2437 C CA . GLU A 1 318 ? -3.653 8.533 -19.465 1.00 93.00 318 GLU A CA 1
ATOM 2438 C C . GLU A 1 318 ? -2.725 7.319 -19.653 1.00 93.00 318 GLU A C 1
ATOM 2440 O O . GLU A 1 318 ? -3.206 6.178 -19.655 1.00 93.00 318 GLU A O 1
ATOM 2445 N N . PRO A 1 319 ? -1.405 7.519 -19.809 1.00 93.75 319 PRO A N 1
ATOM 2446 C CA . PRO A 1 319 ? -0.468 6.410 -19.925 1.00 93.75 319 PRO A CA 1
ATOM 2447 C C . PRO A 1 319 ? -0.544 5.484 -18.716 1.00 93.75 319 PRO A C 1
ATOM 2449 O O . PRO A 1 319 ? -0.743 5.932 -17.592 1.00 93.75 319 PRO A O 1
ATOM 2452 N N . PHE A 1 320 ? -0.340 4.193 -18.950 1.00 93.88 320 PHE A N 1
ATOM 2453 C CA . PHE A 1 320 ? -0.121 3.249 -17.862 1.00 93.88 320 PHE A CA 1
ATOM 2454 C C . PHE A 1 320 ? 1.319 3.421 -17.425 1.00 93.88 320 PHE A C 1
ATOM 2456 O O . PHE A 1 320 ? 2.192 3.500 -18.294 1.00 93.88 320 PHE A O 1
ATOM 2463 N N . MET A 1 321 ? 1.569 3.451 -16.124 1.00 94.81 321 MET A N 1
ATOM 2464 C CA . MET A 1 321 ? 2.918 3.591 -15.593 1.00 94.81 321 MET A CA 1
ATOM 2465 C C . MET A 1 321 ? 3.399 2.335 -14.867 1.00 94.81 321 MET A C 1
ATOM 2467 O O . MET A 1 321 ? 2.615 1.538 -14.357 1.00 94.81 321 MET A O 1
ATOM 2471 N N . MET A 1 322 ? 4.716 2.175 -14.833 1.00 96.75 322 MET A N 1
ATOM 2472 C CA . MET A 1 322 ? 5.425 1.197 -14.025 1.00 96.75 322 MET A CA 1
ATOM 2473 C C . MET A 1 322 ? 6.625 1.883 -13.374 1.00 96.75 322 MET A C 1
ATOM 2475 O O . MET A 1 322 ? 7.398 2.591 -14.032 1.00 96.75 322 MET A O 1
ATOM 2479 N N . LEU A 1 323 ? 6.802 1.636 -12.083 1.00 97.62 323 LEU A N 1
ATOM 2480 C CA . LEU A 1 323 ? 7.989 2.014 -11.334 1.00 97.62 323 LEU A CA 1
ATOM 2481 C C . LEU A 1 323 ? 9.197 1.163 -11.756 1.00 97.62 323 LEU A C 1
ATOM 2483 O O . LEU A 1 323 ? 9.036 0.073 -12.312 1.00 97.62 323 LEU A O 1
ATOM 2487 N N . PRO A 1 324 ? 10.431 1.586 -11.442 1.00 97.12 324 PRO A N 1
ATOM 2488 C CA . PRO A 1 324 ? 11.605 0.734 -11.633 1.00 97.12 324 PRO A CA 1
ATOM 2489 C C . PRO A 1 324 ? 11.492 -0.584 -10.847 1.00 97.12 324 PRO A C 1
ATOM 2491 O O . PRO A 1 324 ? 11.877 -1.635 -11.357 1.00 97.12 324 PRO A O 1
ATOM 2494 N N . SER A 1 325 ? 10.889 -0.553 -9.655 1.00 97.00 325 SER A N 1
ATOM 2495 C CA . SER A 1 325 ? 10.554 -1.734 -8.850 1.00 97.00 325 SER A CA 1
ATOM 2496 C C . SER A 1 325 ? 9.498 -2.639 -9.494 1.00 97.00 325 SER A C 1
ATOM 2498 O O . SER A 1 325 ? 9.602 -3.858 -9.377 1.00 97.00 325 SER A O 1
ATOM 2500 N N . ASP A 1 326 ? 8.533 -2.086 -10.234 1.00 97.56 326 ASP A N 1
ATOM 2501 C CA . ASP A 1 326 ? 7.597 -2.887 -11.031 1.00 97.56 326 ASP A CA 1
ATOM 2502 C C . ASP A 1 326 ? 8.330 -3.581 -12.170 1.00 97.56 326 ASP A C 1
ATOM 2504 O O . ASP A 1 326 ? 8.139 -4.769 -12.415 1.00 97.56 326 ASP A O 1
ATOM 2508 N N . MET A 1 327 ? 9.206 -2.858 -12.862 1.00 97.06 327 MET A N 1
ATOM 2509 C CA . MET A 1 327 ? 9.992 -3.415 -13.959 1.00 97.06 327 MET A CA 1
ATOM 2510 C C . MET A 1 327 ? 10.987 -4.482 -13.479 1.00 97.06 327 MET A C 1
ATOM 2512 O O . MET A 1 327 ? 11.242 -5.454 -14.196 1.00 97.06 327 MET A O 1
ATOM 2516 N N . ALA A 1 328 ? 11.500 -4.355 -12.250 1.00 97.25 328 ALA A N 1
ATOM 2517 C CA . ALA A 1 328 ? 12.359 -5.348 -11.612 1.00 97.25 328 ALA A CA 1
ATOM 2518 C C . ALA A 1 328 ? 11.698 -6.733 -11.533 1.00 97.25 328 ALA A C 1
ATOM 2520 O O . ALA A 1 328 ? 12.398 -7.736 -11.686 1.00 97.25 328 ALA A O 1
ATOM 2521 N N . LEU A 1 329 ? 10.365 -6.799 -11.394 1.00 97.62 329 LEU A N 1
ATOM 2522 C CA . LEU A 1 329 ? 9.632 -8.069 -11.391 1.00 97.62 329 LEU A CA 1
ATOM 2523 C C . LEU A 1 329 ? 9.731 -8.820 -12.720 1.00 97.62 329 LEU A C 1
ATOM 2525 O O . LEU A 1 329 ? 9.572 -10.034 -12.746 1.00 97.62 329 LEU A O 1
ATOM 2529 N N . TRP A 1 330 ? 9.984 -8.115 -13.823 1.00 96.38 330 TRP A N 1
ATOM 2530 C CA . TRP A 1 330 ? 10.159 -8.726 -15.138 1.00 96.38 330 TRP A CA 1
ATOM 2531 C C . TRP A 1 330 ? 11.625 -8.954 -15.504 1.00 96.38 330 TRP A C 1
ATOM 2533 O O . TRP A 1 330 ? 11.954 -9.903 -16.219 1.00 96.38 330 TRP A O 1
ATOM 2543 N N . TRP A 1 331 ? 12.518 -8.064 -15.068 1.00 95.81 331 TRP A N 1
ATOM 2544 C CA . TRP A 1 331 ? 13.942 -8.184 -15.368 1.00 95.81 331 TRP A CA 1
ATOM 2545 C C . TRP A 1 331 ? 14.599 -9.336 -14.612 1.00 95.81 331 TRP A C 1
ATOM 2547 O O . TRP A 1 331 ? 15.457 -10.006 -15.182 1.00 95.81 331 TRP A O 1
ATOM 2557 N N . ASP A 1 332 ? 14.195 -9.589 -13.369 1.00 97.62 332 ASP A N 1
ATOM 2558 C CA . ASP A 1 332 ? 14.655 -10.737 -12.593 1.00 97.62 332 ASP A CA 1
ATOM 2559 C C . ASP A 1 332 ? 13.897 -12.011 -12.998 1.00 97.62 332 ASP A C 1
ATOM 2561 O O . ASP A 1 332 ? 12.668 -12.058 -12.986 1.00 97.62 332 ASP A O 1
ATOM 2565 N N . GLU A 1 333 ? 14.628 -13.068 -13.355 1.00 97.19 333 GLU A N 1
ATOM 2566 C CA . GLU A 1 333 ? 14.028 -14.312 -13.846 1.00 97.19 333 GLU A CA 1
ATOM 2567 C C . GLU A 1 333 ? 13.145 -15.006 -12.797 1.00 97.19 333 GLU A C 1
ATOM 2569 O O . GLU A 1 333 ? 12.122 -15.588 -13.160 1.00 97.19 333 GLU A O 1
ATOM 2574 N N . LYS A 1 334 ? 13.505 -14.922 -11.509 1.00 98.12 334 LYS A N 1
ATOM 2575 C CA . LYS A 1 334 ? 12.768 -15.570 -10.416 1.00 98.12 334 LYS A CA 1
ATOM 2576 C C . LYS A 1 334 ? 11.499 -14.817 -10.058 1.00 98.12 334 LYS A C 1
ATOM 2578 O O . LYS A 1 334 ? 10.483 -15.455 -9.797 1.00 98.12 334 LYS A O 1
ATOM 2583 N N . PHE A 1 335 ? 11.514 -13.488 -10.100 1.00 98.44 335 PHE A N 1
ATOM 2584 C CA . PHE A 1 335 ? 10.274 -12.722 -9.983 1.00 98.44 335 PHE A CA 1
ATOM 2585 C C . PHE A 1 335 ? 9.364 -12.922 -11.194 1.00 98.44 335 PHE A C 1
ATOM 2587 O O . PHE A 1 335 ? 8.160 -13.131 -11.024 1.00 98.44 335 PHE A O 1
ATOM 2594 N N . ARG A 1 336 ? 9.934 -12.935 -12.404 1.00 97.75 336 ARG A N 1
ATOM 2595 C CA . ARG A 1 336 ? 9.167 -13.061 -13.646 1.00 97.75 336 ARG A CA 1
ATOM 2596 C C . ARG A 1 336 ? 8.373 -14.362 -13.703 1.00 97.75 336 ARG A C 1
ATOM 2598 O O . ARG A 1 336 ? 7.219 -14.327 -14.118 1.00 97.75 336 ARG A O 1
ATOM 2605 N N . GLU A 1 337 ? 8.942 -15.472 -13.230 1.00 98.00 337 GLU A N 1
ATOM 2606 C CA . GLU A 1 337 ? 8.236 -16.757 -13.109 1.00 98.00 337 GLU A CA 1
ATOM 2607 C C . GLU A 1 337 ? 6.898 -16.605 -12.360 1.00 98.00 337 GLU A C 1
ATOM 2609 O O . GLU A 1 337 ? 5.868 -17.118 -12.798 1.00 98.00 337 GLU A O 1
ATOM 2614 N N . TRP A 1 338 ? 6.877 -15.832 -11.269 1.00 98.19 338 TRP A N 1
ATOM 2615 C CA . TRP A 1 338 ? 5.665 -15.601 -10.481 1.00 98.19 338 TRP A CA 1
ATOM 2616 C C . TRP A 1 338 ? 4.700 -14.603 -11.120 1.00 98.19 338 TRP A C 1
ATOM 2618 O O . TRP A 1 338 ? 3.489 -14.761 -10.968 1.00 98.19 338 TRP A O 1
ATOM 2628 N N . VAL A 1 339 ? 5.205 -13.608 -11.855 1.00 97.06 339 VAL A N 1
ATOM 2629 C CA . VAL A 1 339 ? 4.359 -12.712 -12.660 1.00 97.06 339 VAL A CA 1
ATOM 2630 C C . VAL A 1 339 ? 3.588 -13.524 -13.700 1.00 97.06 339 VAL A C 1
ATOM 2632 O O . VAL A 1 339 ? 2.367 -13.403 -13.797 1.00 97.06 339 VAL A O 1
ATOM 2635 N N . GLU A 1 340 ? 4.289 -14.370 -14.457 1.00 96.12 340 GLU A N 1
ATOM 2636 C CA . GLU A 1 340 ? 3.672 -15.225 -15.474 1.00 96.12 340 GLU A CA 1
ATOM 2637 C C . GLU A 1 340 ? 2.700 -16.218 -14.840 1.00 96.12 340 GLU A C 1
ATOM 2639 O O . GLU A 1 340 ? 1.561 -16.340 -15.293 1.00 96.12 340 GLU A O 1
ATOM 2644 N N . TYR A 1 341 ? 3.102 -16.844 -13.729 1.00 96.88 341 TYR A N 1
ATOM 2645 C CA . TYR A 1 341 ? 2.232 -17.733 -12.971 1.00 96.88 341 TYR A CA 1
ATOM 2646 C C . TYR A 1 341 ? 0.922 -17.052 -12.567 1.00 96.88 341 TYR A C 1
ATOM 2648 O O . TYR A 1 341 ? -0.141 -17.629 -12.780 1.00 96.88 341 TYR A O 1
ATOM 2656 N N . TYR A 1 342 ? 0.955 -15.845 -11.995 1.00 96.69 342 TYR A N 1
ATOM 2657 C CA . TYR A 1 342 ? -0.269 -15.179 -11.543 1.00 96.69 342 TYR A CA 1
ATOM 2658 C C . TYR A 1 342 ? -1.142 -14.659 -12.686 1.00 96.69 342 TYR A C 1
ATOM 2660 O O . TYR A 1 342 ? -2.367 -14.698 -12.550 1.00 96.69 342 TYR A O 1
ATOM 2668 N N . ASP A 1 343 ? -0.557 -14.225 -13.807 1.00 95.25 343 ASP A N 1
ATOM 2669 C CA . ASP A 1 343 ? -1.333 -13.875 -15.003 1.00 95.25 343 ASP A CA 1
ATOM 2670 C C . ASP A 1 343 ? -2.096 -15.094 -15.549 1.00 95.25 343 ASP A C 1
ATOM 2672 O O . ASP A 1 343 ? -3.285 -14.979 -15.862 1.00 95.25 343 ASP A O 1
ATOM 2676 N N . ASP A 1 344 ? -1.456 -16.269 -15.553 1.00 94.44 344 ASP A N 1
ATOM 2677 C CA . ASP A 1 344 ? -2.050 -17.533 -16.006 1.00 94.44 344 ASP A CA 1
ATOM 2678 C C . ASP A 1 344 ? -2.980 -18.175 -14.943 1.00 94.44 344 ASP A C 1
ATOM 2680 O O . ASP A 1 344 ? -3.879 -18.948 -15.276 1.00 94.44 344 ASP A O 1
ATOM 2684 N N . ASN A 1 345 ? -2.813 -17.842 -13.653 1.00 95.19 345 ASN A N 1
ATOM 2685 C CA . ASN A 1 345 ? -3.513 -18.462 -12.514 1.00 95.19 345 ASN A CA 1
ATOM 2686 C C . ASN A 1 345 ? -4.224 -17.430 -11.618 1.00 95.19 345 ASN A C 1
ATOM 2688 O O . ASN A 1 345 ? -4.048 -17.390 -10.399 1.00 95.19 345 ASN A O 1
ATOM 2692 N N . ARG A 1 346 ? -5.096 -16.603 -12.194 1.00 94.56 346 ARG A N 1
ATOM 2693 C CA . ARG A 1 346 ? -5.703 -15.449 -11.494 1.00 94.56 346 ARG A CA 1
ATOM 2694 C C . ARG A 1 346 ? -6.608 -15.786 -10.316 1.00 94.56 346 ARG A C 1
ATOM 2696 O O . ARG A 1 346 ? -6.694 -15.019 -9.359 1.00 94.56 346 ARG A O 1
ATOM 2703 N N . LYS A 1 347 ? -7.257 -16.951 -10.345 1.00 94.00 347 LYS A N 1
ATOM 2704 C CA . LYS A 1 347 ? -7.980 -17.472 -9.174 1.00 94.00 347 LYS A CA 1
ATOM 2705 C C . LYS A 1 347 ? -7.025 -17.702 -8.008 1.00 94.00 347 LYS A C 1
ATOM 2707 O O . LYS A 1 347 ? -7.331 -17.326 -6.880 1.00 94.00 347 LYS A O 1
ATOM 2712 N N . GLN A 1 348 ? -5.848 -18.257 -8.295 1.00 96.56 348 GLN A N 1
ATOM 2713 C CA . GLN A 1 348 ? -4.812 -18.443 -7.290 1.00 96.56 348 GLN A CA 1
ATOM 2714 C C . GLN A 1 348 ? -4.242 -17.101 -6.824 1.00 96.56 348 GLN A C 1
ATOM 2716 O O . GLN A 1 348 ? -4.104 -16.915 -5.619 1.00 96.56 348 GLN A O 1
ATOM 2721 N N . PHE A 1 349 ? -4.010 -16.146 -7.734 1.00 97.25 349 PHE A N 1
ATOM 2722 C CA . PHE A 1 349 ? -3.627 -14.778 -7.365 1.00 97.25 349 PHE A CA 1
ATOM 2723 C C . PHE A 1 349 ? -4.623 -14.159 -6.379 1.00 97.25 349 PHE A C 1
ATOM 2725 O O . PHE A 1 349 ? -4.216 -13.657 -5.340 1.00 97.25 349 PHE A O 1
ATOM 2732 N N . ARG A 1 350 ? -5.934 -14.257 -6.641 1.00 96.00 350 ARG A N 1
ATOM 2733 C CA . ARG A 1 350 ? -6.976 -13.733 -5.740 1.00 96.00 350 ARG A CA 1
ATOM 2734 C C . ARG A 1 350 ? -6.900 -14.346 -4.337 1.00 96.00 350 ARG A C 1
ATOM 2736 O O . ARG A 1 350 ? -7.094 -13.635 -3.356 1.00 96.00 350 ARG A O 1
ATOM 2743 N N . LEU A 1 351 ? -6.619 -15.646 -4.230 1.00 96.50 351 LEU A N 1
ATOM 2744 C CA . LEU A 1 351 ? -6.485 -16.340 -2.943 1.00 96.50 351 LEU A CA 1
ATOM 2745 C C . LEU A 1 351 ? -5.189 -15.967 -2.212 1.00 96.50 351 LEU A C 1
ATOM 2747 O O . LEU A 1 351 ? -5.214 -15.698 -1.009 1.00 96.50 351 LEU A O 1
ATOM 2751 N N . ASP A 1 352 ? -4.068 -15.945 -2.930 1.00 98.12 352 ASP A N 1
ATOM 2752 C CA . ASP A 1 352 ? -2.763 -15.612 -2.362 1.00 98.12 352 ASP A CA 1
ATOM 2753 C C . ASP A 1 352 ? -2.689 -14.130 -1.977 1.00 98.12 352 ASP A C 1
ATOM 2755 O O . ASP A 1 352 ? -2.144 -13.816 -0.925 1.00 98.12 352 ASP A O 1
ATOM 2759 N N . ALA A 1 353 ? -3.333 -13.234 -2.730 1.00 97.62 353 ALA A N 1
ATOM 2760 C CA . ALA A 1 353 ? -3.462 -11.818 -2.400 1.00 97.62 353 ALA A CA 1
ATOM 2761 C C . ALA A 1 353 ? -4.106 -11.614 -1.023 1.00 97.62 353 ALA A C 1
ATOM 2763 O O . ALA A 1 353 ? -3.554 -10.903 -0.188 1.00 97.62 353 ALA A O 1
ATOM 2764 N N . VAL A 1 354 ? -5.224 -12.296 -0.741 1.00 96.44 354 VAL A N 1
ATOM 2765 C CA . VAL A 1 354 ? -5.876 -12.239 0.582 1.00 96.44 354 VAL A CA 1
ATOM 2766 C C . VAL A 1 354 ? -4.955 -12.777 1.668 1.00 96.44 354 VAL A C 1
ATOM 2768 O O . VAL A 1 354 ? -4.803 -12.148 2.713 1.00 96.44 354 VAL A O 1
ATOM 2771 N N . ARG A 1 355 ? -4.343 -13.946 1.438 1.00 97.44 355 ARG A N 1
ATOM 2772 C CA . ARG A 1 355 ? -3.478 -14.597 2.430 1.00 97.44 355 ARG A CA 1
ATOM 2773 C C . ARG A 1 355 ? -2.270 -13.723 2.766 1.00 97.44 355 ARG A C 1
ATOM 2775 O O . ARG A 1 355 ? -1.973 -13.525 3.941 1.00 97.44 355 ARG A O 1
ATOM 2782 N N . ASN A 1 356 ? -1.600 -13.208 1.743 1.00 98.38 356 ASN A N 1
ATOM 2783 C CA . ASN A 1 356 ? -0.366 -12.451 1.885 1.00 98.38 356 ASN A CA 1
ATOM 2784 C C . ASN A 1 356 ? -0.643 -11.060 2.450 1.00 98.38 356 ASN A C 1
ATOM 2786 O O . ASN A 1 356 ? 0.086 -10.630 3.337 1.00 98.38 356 ASN A O 1
ATOM 2790 N N . PHE A 1 357 ? -1.717 -10.388 2.016 1.00 98.44 357 PHE A N 1
ATOM 2791 C CA . PHE A 1 357 ? -2.098 -9.089 2.574 1.00 98.44 357 PHE A CA 1
ATOM 2792 C C . PHE A 1 357 ? -2.520 -9.208 4.040 1.00 98.44 357 PHE A C 1
ATOM 2794 O O . PHE A 1 357 ? -2.055 -8.431 4.866 1.00 98.44 357 PHE A O 1
ATOM 2801 N N . LYS A 1 358 ? -3.313 -10.230 4.398 1.00 96.31 358 LYS A N 1
ATOM 2802 C CA . LYS A 1 358 ? -3.637 -10.525 5.803 1.00 96.31 358 LYS A CA 1
ATOM 2803 C C . LYS A 1 358 ? -2.372 -10.745 6.631 1.00 96.31 358 LYS A C 1
ATOM 2805 O O . LYS A 1 358 ? -2.222 -10.145 7.687 1.00 96.31 358 LYS A O 1
ATOM 2810 N N . ARG A 1 359 ? -1.454 -11.584 6.143 1.00 97.00 359 ARG A N 1
ATOM 2811 C CA . ARG A 1 359 ? -0.185 -11.851 6.828 1.00 97.00 359 ARG A CA 1
ATOM 2812 C C . ARG A 1 359 ? 0.625 -10.569 7.017 1.00 97.00 359 ARG A C 1
ATOM 2814 O O . ARG A 1 359 ? 1.106 -10.337 8.116 1.00 97.00 359 ARG A O 1
ATOM 2821 N N . LEU A 1 360 ? 0.744 -9.750 5.972 1.00 98.19 360 LEU A N 1
ATOM 2822 C CA . LEU A 1 360 ? 1.447 -8.466 5.989 1.00 98.19 360 LEU A CA 1
ATOM 2823 C C . LEU A 1 360 ? 0.913 -7.555 7.094 1.00 98.19 360 LEU A C 1
ATOM 2825 O O . LEU A 1 360 ? 1.691 -7.080 7.915 1.00 98.19 360 LEU A O 1
ATOM 2829 N N . VAL A 1 361 ? -0.404 -7.346 7.143 1.00 97.31 361 VAL A N 1
ATOM 2830 C CA . VAL A 1 361 ? -0.997 -6.412 8.108 1.00 97.31 361 VAL A CA 1
ATOM 2831 C C . VAL A 1 361 ? -1.022 -6.938 9.543 1.00 97.31 361 VAL A C 1
ATOM 2833 O O . VAL A 1 361 ? -1.382 -6.198 10.456 1.00 97.31 361 VAL A O 1
ATOM 2836 N N . GLU A 1 362 ? -0.637 -8.194 9.767 1.00 95.19 362 GLU A N 1
ATOM 2837 C CA . GLU A 1 362 ? -0.557 -8.844 11.083 1.00 95.19 362 GLU A CA 1
ATOM 2838 C C . GLU A 1 362 ? 0.884 -9.036 11.573 1.00 95.19 362 GLU A C 1
ATOM 2840 O O . GLU A 1 362 ? 1.098 -9.509 12.690 1.00 95.19 362 GLU A O 1
ATOM 2845 N N . LEU A 1 363 ? 1.883 -8.636 10.780 1.00 94.81 363 LEU A N 1
ATOM 2846 C CA . LEU A 1 363 ? 3.279 -8.647 11.208 1.00 94.81 363 LEU A CA 1
ATOM 2847 C C . LEU A 1 363 ? 3.463 -7.787 12.468 1.00 94.81 363 LEU A C 1
ATOM 2849 O O . LEU A 1 363 ? 2.978 -6.656 12.547 1.00 94.81 363 LEU A O 1
ATOM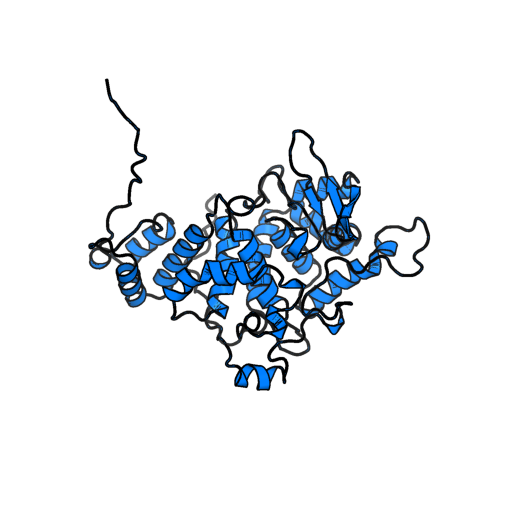 2853 N N . GLY A 1 364 ? 4.153 -8.342 13.467 1.00 89.19 364 GLY A N 1
ATOM 2854 C CA . GLY A 1 364 ? 4.425 -7.665 14.740 1.00 89.19 364 GLY A CA 1
ATOM 2855 C C . GLY A 1 364 ? 3.224 -7.487 15.669 1.00 89.19 364 GLY A C 1
ATOM 2856 O O . GLY A 1 364 ? 3.328 -6.767 16.664 1.00 89.19 364 GLY A O 1
ATOM 2857 N N . CYS A 1 365 ? 2.092 -8.129 15.369 1.00 88.94 365 CYS A N 1
ATOM 2858 C CA . CYS A 1 365 ? 0.892 -8.078 16.195 1.00 88.94 365 CYS A CA 1
ATOM 2859 C C . CYS A 1 365 ? 0.768 -9.345 17.055 1.00 88.94 365 CYS A C 1
ATOM 2861 O O .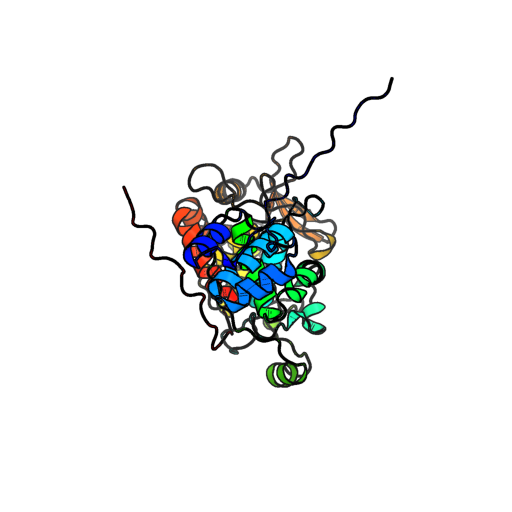 CYS A 1 365 ? 0.622 -10.449 16.534 1.00 88.94 365 CYS A O 1
ATOM 2863 N N . GLU A 1 366 ? 0.782 -9.186 18.377 1.00 77.56 366 GLU A N 1
ATOM 2864 C CA . GLU A 1 366 ? 0.574 -10.274 19.339 1.00 77.56 366 GLU A CA 1
ATOM 2865 C C . GLU A 1 366 ? -0.826 -10.188 19.955 1.00 77.56 366 GLU A C 1
ATOM 2867 O O . GLU A 1 366 ? -1.347 -9.095 20.170 1.00 77.56 366 GLU A O 1
ATOM 2872 N N . GLY A 1 367 ? -1.445 -11.336 20.249 1.00 67.25 367 GLY A N 1
ATOM 2873 C CA . GLY A 1 367 ? -2.737 -11.382 20.948 1.00 67.25 367 GLY A CA 1
ATOM 2874 C C . GLY A 1 367 ? -3.932 -10.835 20.158 1.00 67.25 367 GLY A C 1
ATOM 2875 O O . GLY A 1 367 ? -4.991 -10.621 20.743 1.00 67.25 367 GLY A O 1
ATOM 2876 N N . ILE A 1 368 ? -3.782 -10.620 18.847 1.00 78.38 368 ILE A N 1
ATOM 2877 C CA . ILE A 1 368 ? -4.880 -10.194 17.977 1.00 78.38 368 ILE A CA 1
ATOM 2878 C C . ILE A 1 368 ? -5.949 -11.282 17.874 1.00 78.38 368 ILE A C 1
ATOM 2880 O O . ILE A 1 368 ? -5.668 -12.469 17.693 1.00 78.38 368 ILE A O 1
ATOM 2884 N N . LEU A 1 369 ? -7.199 -10.855 17.991 1.00 67.19 369 LEU A N 1
ATOM 2885 C CA . LEU A 1 369 ? -8.371 -11.705 17.918 1.00 67.19 369 LEU A CA 1
ATOM 2886 C C . LEU A 1 369 ? -8.825 -11.742 16.466 1.00 67.19 369 LEU A C 1
ATOM 2888 O O . LEU A 1 369 ? -9.220 -10.729 15.886 1.00 67.19 369 LEU A O 1
ATOM 2892 N N . THR A 1 370 ? -8.731 -12.916 15.851 1.00 61.47 370 THR A N 1
ATOM 2893 C CA . THR A 1 370 ? -9.235 -13.105 14.495 1.00 61.47 370 THR A CA 1
ATOM 2894 C C . THR A 1 370 ? -10.737 -12.888 14.491 1.00 61.47 370 THR A C 1
ATOM 2896 O O . THR A 1 370 ? -11.434 -13.485 15.310 1.00 61.47 370 THR A O 1
ATOM 2899 N N . GLU A 1 371 ? -11.240 -12.103 13.537 1.00 57.72 371 GLU A N 1
ATOM 2900 C CA . GLU A 1 371 ? -12.636 -12.206 13.122 1.00 57.72 371 GLU A CA 1
ATOM 2901 C C . GLU A 1 371 ? -12.858 -13.683 12.769 1.00 57.72 371 GLU A C 1
ATOM 2903 O O . GLU A 1 371 ? -12.329 -14.176 11.765 1.00 57.72 371 GLU A O 1
ATOM 2908 N N . GLU A 1 372 ? -13.535 -14.436 13.649 1.00 48.59 372 GLU A N 1
ATOM 2909 C CA . GLU A 1 372 ? -13.960 -15.788 13.308 1.00 48.59 372 GLU A CA 1
ATOM 2910 C C . GLU A 1 372 ? -14.697 -15.662 11.983 1.00 48.59 372 GLU A C 1
ATOM 2912 O O . GLU A 1 372 ? -15.581 -14.810 11.841 1.00 48.59 372 GLU A O 1
ATOM 2917 N N . ARG A 1 373 ? -14.279 -16.452 10.981 1.00 42.94 373 ARG A N 1
ATOM 2918 C CA . ARG A 1 373 ? -14.980 -16.505 9.700 1.00 42.94 373 ARG A CA 1
ATOM 2919 C C . ARG A 1 373 ? -16.463 -16.596 10.029 1.00 42.94 373 ARG A C 1
ATOM 2921 O O . ARG A 1 373 ? -16.862 -17.595 10.624 1.00 42.94 373 ARG A O 1
ATOM 2928 N N . PRO A 1 374 ? -17.302 -15.667 9.561 1.00 40.59 374 PRO A N 1
ATOM 2929 C CA . PRO A 1 374 ? -18.719 -15.868 9.752 1.00 40.59 374 PRO A CA 1
ATOM 2930 C C . PRO A 1 374 ? -19.263 -17.026 8.901 1.00 40.59 374 PRO A C 1
ATOM 2932 O O . PRO A 1 374 ? -20.462 -17.272 8.925 1.00 40.59 374 PRO A O 1
ATOM 2935 N N . PHE A 1 375 ? -18.418 -17.720 8.116 1.00 44.09 375 PHE A N 1
ATOM 2936 C CA . PHE A 1 375 ? -18.868 -18.719 7.157 1.00 44.09 375 PHE A CA 1
ATOM 2937 C C . PHE A 1 375 ? -17.967 -19.950 6.984 1.00 44.09 375 PHE A C 1
ATOM 2939 O O . PHE A 1 375 ? -16.736 -19.827 6.913 1.00 44.09 375 PHE A O 1
ATOM 2946 N N . PRO A 1 376 ? -18.583 -21.132 6.771 1.00 33.25 376 PRO A N 1
ATOM 2947 C CA . PRO A 1 376 ? -17.911 -22.276 6.171 1.00 33.25 376 PRO A CA 1
ATOM 2948 C C . PRO A 1 376 ? -17.561 -21.976 4.698 1.00 33.25 376 PRO A C 1
ATOM 2950 O O . PRO A 1 376 ? -18.117 -21.047 4.105 1.00 33.25 376 PRO A O 1
ATOM 2953 N N . PRO A 1 377 ? -16.615 -22.715 4.085 1.00 33.09 377 PRO A N 1
ATOM 2954 C CA . PRO A 1 377 ? -16.330 -22.575 2.659 1.00 33.09 377 PRO A CA 1
ATOM 2955 C C . PRO A 1 377 ? -17.627 -22.716 1.856 1.00 33.09 377 PRO A C 1
ATOM 2957 O O . PRO A 1 377 ? -18.468 -23.552 2.185 1.00 33.09 377 PRO A O 1
ATOM 2960 N N . SER A 1 378 ? -17.778 -21.912 0.799 1.00 38.62 378 SER A N 1
ATOM 2961 C CA . SER A 1 378 ? -18.795 -22.158 -0.220 1.00 38.62 378 SER A CA 1
ATOM 2962 C C . SER A 1 378 ? -18.658 -23.615 -0.638 1.00 38.62 378 SER A C 1
ATOM 2964 O O . SER A 1 378 ? -17.629 -23.992 -1.208 1.00 38.62 378 SER A O 1
ATOM 2966 N N . ASN A 1 379 ? -19.650 -24.443 -0.309 1.00 37.50 379 ASN A N 1
ATOM 2967 C CA . ASN A 1 379 ? -19.715 -25.781 -0.865 1.00 37.50 379 ASN A CA 1
ATOM 2968 C C . ASN A 1 379 ? -19.605 -25.616 -2.377 1.00 37.50 379 ASN A C 1
ATOM 2970 O O . ASN A 1 379 ? -20.428 -24.928 -2.982 1.00 37.50 379 ASN A O 1
ATOM 2974 N N . GLY A 1 380 ? -18.553 -26.196 -2.956 1.00 44.62 380 GLY A N 1
ATOM 2975 C CA . GLY A 1 380 ? -18.432 -26.360 -4.392 1.00 44.62 380 GLY A CA 1
ATOM 2976 C C . GLY A 1 380 ? -19.684 -27.076 -4.878 1.00 44.62 380 GLY A C 1
ATOM 2977 O O . GLY A 1 380 ? -19.841 -28.280 -4.691 1.00 44.62 380 GLY A O 1
ATOM 2978 N N . GLY A 1 381 ? -20.609 -26.300 -5.425 1.00 34.00 381 GLY A N 1
ATOM 2979 C CA . GLY A 1 381 ? -21.857 -26.761 -5.995 1.00 34.00 381 GLY A CA 1
ATOM 2980 C C . GLY A 1 381 ? -21.772 -26.618 -7.501 1.00 34.00 381 GLY A C 1
ATOM 2981 O O . GLY A 1 381 ? -22.187 -25.587 -8.003 1.00 34.00 381 GLY A O 1
ATOM 2982 N N . ARG A 1 382 ? -21.205 -27.664 -8.118 1.00 35.34 382 ARG A N 1
ATOM 2983 C CA . ARG A 1 382 ? -21.253 -28.097 -9.529 1.00 35.34 382 ARG A CA 1
ATOM 2984 C C . ARG A 1 382 ? -21.057 -27.064 -10.635 1.00 35.34 382 ARG A C 1
ATOM 2986 O O . ARG A 1 382 ? -21.949 -26.219 -10.838 1.00 35.34 382 ARG A O 1
#

Mean predicted aligned error: 7.93 Å

Secondary structure (DSSP, 8-state):
-----------PPPPB-GGGS-HHHHHHHHHTTTTTT--BTTS-HHHHHHHHHHH-HHHHHHHHHHHHHHHTB-TTSTTTBSHHHHHHHHHHHHHT-BTTTTB-SSTB-GGGSHHHHT-GGGTTHHHHHHHHHHHHHHTTTS-HHHHHHHHHHHHHHHTT------EE---BPPHHHHHHHHGGG-S--TTTTT-TT--SS--S---SPTTPPTT--HHHHTHHHHHHHHHHHHHHT--HHHHHHHHHHHTTS-EE-HHHHS--EES-TT-TTS----SSSS-HHHHHHHHHHTT--EEEE-TTS-EEEEE--STTPPPEEE-HHHHHHHHSHHHHHHHHHHHH-HHHHHHHHHHHHHHHHTTT--S-EE---SS-------

Foldseek 3Di:
DDDDDPDPDPPQDAEDAPVVDDPVRLVVCLVVLPPLRYAHNVRHPLVVLVSQVVVDPLSNLSVLLSPLLVLQQACPPAPRGCLLLLLLLLLLQLLLAFPVLLDGFLAQVLCVAPLNVPFLLNFPNVVVLVSQVVSCVSVVVAAPSQSSNSSNQSSCVSQVADRFWGWGDGHHHDLVRLCVSPNPRSHRQACLVLDPVSGNHADLAPAFDPPQDPPDAPCNGRVSNLVSLCVSCVRLVDDLLLSLLQVLSSLLAGWDDCVRRNGTDHLDQVRRSHPQLDPDDDGSLNCLCCCLVVVQWDWDQGPSRAIWTWHDPDPPGITNIDGSNSSSLCRDPSSVVSSVVCSVVVVVSSVSSSVSSNSSNCRSPPPTGIPPPPDDPDPPDD

Nearest PDB structures (foldseek):
  2ccp-assembly1_A  TM=9.315E-01  e=1.657E-17  Saccharomyces cerevisiae
  1a2f-assembly1_A  TM=9.368E-01  e=2.690E-17  Saccharomyces cerevisiae
  1ccb-assembly1_A  TM=9.248E-01  e=3.428E-17  Saccharomyces cerevisiae
  4ccx-assembly1_A  TM=9.373E-01  e=6.756E-17  Saccharomyces cerevisiae
  1cmu-assembly1_A  TM=9.367E-01  e=8.608E-17  Saccharomyces cerevisiae

InterPro domains:
  IPR002016 Haem peroxidase [PF00141] (65-344)
  IPR002016 Haem peroxidase [PR00458] (83-97)
  IPR002016 Haem peroxidase [PR00458] (142-159)
  IPR002016 Haem peroxidase [PR00458] (160-172)
  IPR002016 Haem peroxidase [PR00458] (243-258)
  IPR002016 Haem peroxidase [PS50873] (142-382)
  IPR002207 Class I peroxidase [PR00459] (83-98)
  IPR002207 Class I peroxidase [PR00459] (116-140)
  IPR002207 Class I peroxidase [PR00459] (141-159)
  IPR002207 Class I peroxidase [PR00459] (160-172)
  IPR010255 Haem peroxidase superfamily [SSF48113] (65-364)
  IPR019794 Peroxidase, active site [PS00436] (83-94)
  IPR044831 Heme-binding peroxidase Ccp1-like [PTHR31356] (64-372)

Organism: NCBI:txid2557542

Radius of gyration: 22.22 Å; Cα contacts (8 Å, |Δi|>4): 612; chains: 1; bounding box: 75×58×54 Å

Solvent-accessible surface area (backbone atoms only — not comparable to full-atom values): 20797 Å² total; per-residue (Å²): 136,88,85,77,85,84,74,83,74,76,83,71,50,69,59,41,53,69,87,83,47,55,71,70,56,51,45,56,47,42,71,66,61,73,47,76,54,47,19,17,73,84,66,38,54,66,61,38,47,59,55,40,53,74,72,35,68,72,55,36,51,41,52,53,49,34,51,51,47,56,66,26,60,27,81,89,38,93,81,31,41,46,29,43,55,26,37,48,48,22,45,58,45,16,54,21,25,30,65,91,78,68,41,34,13,29,42,30,38,40,58,80,39,70,63,45,47,66,27,64,87,41,48,73,47,66,57,50,57,58,70,43,41,69,60,42,66,77,46,62,90,52,30,66,20,35,49,45,42,49,42,15,36,43,22,44,32,65,25,69,37,63,83,45,78,55,60,45,66,40,43,59,51,52,73,66,57,24,26,74,75,41,36,95,61,37,31,57,60,38,29,29,91,76,22,94,83,55,32,38,44,84,70,56,64,64,53,64,34,86,87,51,62,89,88,55,58,59,51,62,31,35,34,45,26,40,52,45,57,52,50,54,30,47,38,61,69,40,52,67,63,51,40,51,41,50,50,55,57,54,51,40,35,29,61,47,44,55,91,50,72,24,40,58,45,21,47,27,62,93,43,24,64,33,60,40,68,44,83,72,75,91,20,47,52,50,51,51,48,52,33,59,74,69,62,61,43,43,80,45,69,39,101,66,72,34,67,35,31,36,37,77,81,54,95,86,52,67,41,25,32,38,45,49,45,56,49,29,37,62,47,33,69,75,35,26,55,45,52,53,47,35,55,76,33,33,67,56,40,56,53,48,36,40,53,48,51,42,51,47,55,44,36,66,56,73,88,53,47,64,57,70,72,94,62,78,78,81,74,87,76,130

Sequence (382 aa):
MMGAGSSHQSNGMPPLDVKSLSVPQLESLLRSQQVSGFRDHNGDRVKLVEEVMKLSLPLSMLLIRSDLKDLMRAPHHDDGSYAPLFIRMAWHNSGTWDKNKGNGGSNGCTFRFPEEKGDPENAGLDLAAEVLAPVHEKYSFLSLADMFILAGCVAIESTGGPFVPFAYGRRDFTSEEAADKYGPSMCPFGDGLHNSHGSRLPEADRGTAEGAPQGCPMHVKEKATIDGVRSVFDRLGFTDREAVCLILLGHMFGRCHLDTSGYEFPWYSFGPTSWSAYEHGLGYLSVYRMAVARGQSKMRVTGKGKRQWEVAFGGGIEPFMMLPSDMALWWDEKFREWVEYYDDNRKQFRLDAVRNFKRLVELGCEGILTEERPFPPSNGGR